Protein AF-A0A958KJW9-F1 (afdb_monomer_lite)

Secondary structure (DSSP, 8-state):
---------------------SHHHHHHHHHHHHHHHHHHHHHHHHH-HHHHH-GGGHHHHHHHHHHHHHHHHHHHHHS-GGG--TTHHHHHHHHHHHHHHHHHHHHTT-HHHHHHHHHHHHHHHHHHHTT--------------S---HHHHHHHHHHHHHTT-HHHHHHHHHHHHTTTTSS---HHHHHHHHHHHHIIIIIIS--HHHHHHHHHHHHHHS---HHHHHHHHHHHHHHHSPPPSS--HHHHHHHHTTTTT--SHHHHHHTHHHHHHHHHHHHHHHHS---HHHHHHHHHHHHHHHHT---GGGTTHHHHHHHHHHHHSTTSHHHHHHHHHHHHHHHHHTEETTEE---HHHHHHHHHHHHHHHS-S-----GGG--

pLDDT: mean 87.73, std 15.16, range [38.0, 98.75]

Radius of gyration: 24.53 Å; chains: 1; bounding box: 58×97×72 Å

Foldseek 3Di:
DDDDDDDPPPPPPPPPVPPDDPPLVVVLLVLVLVLLVLLLVLVLLLQPVVSLPDPVCLVVNLVSLVSNLVSLVVSLVSPPPLQDFPCPNVLSVVLSVLSVVLNVCVVVVVSVVSSVSSLLSLLSLLVVQLQDPDPDQSDDDHSQDPDPDLVSLLSVLSSCSSRVVLVVSLVSLLCLLQVPPDDHDPLVSSLLSVLSSLSSCQRRVNPLVVLLVSLVVSVVRDDHDPLSNLLSVLSNVLSVDDQDPAQFLVSLVVLCVQPVVDPDLSSLSSSQNSLSVSLNSLRVVSSDDDDPVRNLSSLLSNLSSLVSNPHPSSVVSNLSSLLVSLVSPFQDPSLLVSLVSNVVVQQVVQQDPLHGADDPVRVVVSQVSCCRHHVDNDDCDDPSHDD

Structure (mmCIF, N/CA/C/O backbone):
data_AF-A0A958KJW9-F1
#
_entry.id   AF-A0A958KJW9-F1
#
loop_
_atom_site.group_PDB
_atom_site.id
_atom_site.type_symbol
_atom_site.label_atom_id
_atom_site.label_alt_id
_atom_site.label_comp_id
_atom_site.label_asym_id
_atom_site.label_entity_id
_atom_site.label_seq_id
_atom_site.pdbx_PDB_ins_code
_atom_site.Cartn_x
_atom_site.Cartn_y
_atom_site.Cartn_z
_atom_site.occupancy
_atom_site.B_iso_or_equiv
_atom_site.auth_seq_id
_atom_site.auth_comp_id
_atom_site.auth_asym_id
_atom_site.auth_atom_id
_atom_site.pdbx_PDB_model_num
ATOM 1 N N . MET A 1 1 ? -20.906 -73.446 43.033 1.00 38.28 1 MET A N 1
ATOM 2 C CA . MET A 1 1 ? -21.318 -73.806 41.660 1.00 38.28 1 MET A CA 1
ATOM 3 C C . MET A 1 1 ? -21.843 -72.562 40.956 1.00 38.28 1 MET A C 1
ATOM 5 O O . MET A 1 1 ? -22.839 -72.013 41.390 1.00 38.28 1 MET A O 1
ATOM 9 N N . ASN A 1 2 ? -21.104 -72.134 39.933 1.00 38.00 2 ASN A N 1
ATOM 10 C CA . ASN A 1 2 ? -21.510 -71.512 38.664 1.00 38.00 2 ASN A CA 1
ATOM 11 C C . ASN A 1 2 ? -22.518 -70.341 38.600 1.00 38.00 2 ASN A C 1
ATOM 13 O O . ASN A 1 2 ? -23.716 -70.520 38.766 1.00 38.00 2 ASN A O 1
ATOM 17 N N . ASN A 1 3 ? -21.973 -69.226 38.087 1.00 43.75 3 ASN A N 1
ATOM 18 C CA . ASN A 1 3 ? -22.498 -68.313 37.056 1.00 43.75 3 ASN A CA 1
ATOM 19 C C . ASN A 1 3 ? -23.772 -67.490 37.315 1.00 43.75 3 ASN A C 1
ATOM 21 O O . ASN A 1 3 ? -24.871 -68.032 37.371 1.00 43.75 3 ASN A O 1
ATOM 25 N N . LYS A 1 4 ? -23.625 -66.157 37.209 1.00 41.38 4 LYS A N 1
ATOM 26 C CA . LYS A 1 4 ? -24.116 -65.312 36.084 1.00 41.38 4 LYS A CA 1
ATOM 27 C C . LYS A 1 4 ? -23.775 -63.835 36.378 1.00 41.38 4 LYS A C 1
ATOM 29 O O . LYS A 1 4 ? -24.211 -63.289 37.379 1.00 41.38 4 LYS A O 1
ATOM 34 N N . PHE A 1 5 ? -22.792 -63.265 35.677 1.00 48.66 5 PHE A N 1
ATOM 35 C CA . PHE A 1 5 ? -22.989 -62.338 34.547 1.00 48.66 5 PHE A CA 1
ATOM 36 C C . PHE A 1 5 ? -23.923 -61.159 34.869 1.00 48.66 5 PHE A C 1
ATOM 38 O O . PHE A 1 5 ? -25.135 -61.279 34.731 1.00 48.66 5 PHE A O 1
ATOM 45 N N . PHE A 1 6 ? -23.341 -60.003 35.206 1.00 42.47 6 PHE A N 1
ATOM 46 C CA . PHE A 1 6 ? -23.983 -58.708 34.985 1.00 42.47 6 PHE A CA 1
ATOM 47 C C . PHE A 1 6 ? -23.018 -57.786 34.243 1.00 42.47 6 PHE A C 1
ATOM 49 O O . PHE A 1 6 ? -21.915 -57.500 34.703 1.00 42.47 6 PHE A O 1
ATOM 56 N N . SER A 1 7 ? -23.456 -57.411 33.043 1.00 38.34 7 SER A N 1
ATOM 57 C CA . SER A 1 7 ? -22.759 -56.611 32.047 1.00 38.34 7 SER A CA 1
ATOM 58 C C . SER A 1 7 ? -22.353 -55.242 32.575 1.00 38.34 7 SER A C 1
ATOM 60 O O . SER A 1 7 ? -23.200 -54.394 32.852 1.00 38.34 7 SER A O 1
ATOM 62 N N . THR A 1 8 ? -21.054 -54.973 32.578 1.00 43.94 8 THR A N 1
ATOM 63 C CA . THR A 1 8 ? -20.526 -53.624 32.394 1.00 43.94 8 THR A CA 1
ATOM 64 C C . THR A 1 8 ? -20.815 -53.200 30.955 1.00 43.94 8 THR A C 1
ATOM 66 O O . THR A 1 8 ? -20.123 -53.587 30.016 1.00 43.94 8 THR A O 1
ATOM 69 N N . ALA A 1 9 ? -21.890 -52.432 30.773 1.00 41.25 9 ALA A N 1
ATOM 70 C CA . ALA A 1 9 ? -22.155 -51.718 29.534 1.00 41.25 9 ALA A CA 1
ATOM 71 C C . ALA A 1 9 ? -21.043 -50.678 29.330 1.00 41.25 9 ALA A C 1
ATOM 73 O O . ALA A 1 9 ? -21.056 -49.584 29.892 1.00 41.25 9 ALA A O 1
ATOM 74 N N . LEU A 1 10 ? -20.039 -51.080 28.557 1.00 41.19 10 LEU A N 1
ATOM 75 C CA . LEU A 1 10 ? -18.960 -50.253 28.053 1.00 41.19 10 LEU A CA 1
ATOM 76 C C . LEU A 1 10 ? -19.575 -49.264 27.056 1.00 41.19 10 LEU A C 1
ATOM 78 O O . LEU A 1 10 ? -19.757 -49.570 25.880 1.00 41.19 10 LEU A O 1
ATOM 82 N N . CYS A 1 11 ? -19.961 -48.090 27.552 1.00 39.09 11 CYS A N 1
ATOM 83 C CA . CYS A 1 11 ? -20.365 -46.966 26.723 1.00 39.09 11 CYS A CA 1
ATOM 84 C C . CYS A 1 11 ? -19.104 -46.447 26.015 1.00 39.09 11 CYS A C 1
ATOM 86 O O . CYS A 1 11 ? -18.423 -45.542 26.497 1.00 39.09 11 CYS A O 1
ATOM 88 N N . PHE A 1 12 ? -18.744 -47.097 24.904 1.00 40.69 12 PHE A N 1
ATOM 89 C CA . PHE A 1 12 ? -17.800 -46.579 23.920 1.00 40.69 12 PHE A CA 1
ATOM 90 C C . PHE A 1 12 ? -18.439 -45.323 23.327 1.00 40.69 12 PHE A C 1
ATOM 92 O O . PHE A 1 12 ? -19.168 -45.363 22.337 1.00 40.69 12 PHE A O 1
ATOM 99 N N . LEU A 1 13 ? -18.209 -44.199 24.002 1.00 41.41 13 LEU A N 1
ATOM 100 C CA . LEU A 1 13 ? -18.429 -42.878 23.455 1.00 41.41 13 LEU A CA 1
ATOM 101 C C . LEU A 1 13 ? -17.544 -42.802 22.206 1.00 41.41 13 LEU A C 1
ATOM 103 O O . LEU A 1 13 ? -16.321 -42.694 22.306 1.00 41.41 13 LEU A O 1
ATOM 107 N N . LEU A 1 14 ? -18.164 -42.943 21.033 1.00 40.44 14 LEU A N 1
ATOM 108 C CA . LEU A 1 14 ? -17.578 -42.594 19.747 1.00 40.44 14 LEU A CA 1
ATOM 109 C C . LEU A 1 14 ? -17.194 -41.112 19.815 1.00 40.44 14 LEU A C 1
ATOM 111 O O . LEU A 1 14 ? -17.957 -40.225 19.439 1.00 40.44 14 LEU A O 1
ATOM 115 N N . LEU A 1 15 ? -15.985 -40.842 20.304 1.00 39.97 15 LEU A N 1
ATOM 116 C CA . LEU A 1 15 ? -15.229 -39.655 19.955 1.00 39.97 15 LEU A CA 1
ATOM 117 C C . LEU A 1 15 ? -14.900 -39.799 18.467 1.00 39.97 15 LEU A C 1
ATOM 119 O O . LEU A 1 15 ? -13.809 -40.212 18.082 1.00 39.97 15 LEU A O 1
ATOM 123 N N . LEU A 1 16 ? -15.886 -39.478 17.626 1.00 40.88 16 LEU A N 1
ATOM 124 C CA . LEU A 1 16 ? -15.660 -38.958 16.286 1.00 40.88 16 LEU A CA 1
ATOM 125 C C . LEU A 1 16 ? -14.846 -37.677 16.470 1.00 40.88 16 LEU A C 1
ATOM 127 O O . LEU A 1 16 ? -15.368 -36.566 16.531 1.00 40.88 16 LEU A O 1
ATOM 131 N N . VAL A 1 17 ? -13.537 -37.861 16.633 1.00 44.00 17 VAL A N 1
ATOM 132 C CA . VAL A 1 17 ? -12.543 -36.821 16.439 1.00 44.00 17 VAL A CA 1
ATOM 133 C C . VAL A 1 17 ? -12.654 -36.467 14.963 1.00 44.00 17 VAL A C 1
ATOM 135 O O . VAL A 1 17 ? -12.039 -37.096 14.105 1.00 44.00 17 VAL A O 1
ATOM 138 N N . CYS A 1 18 ? -13.513 -35.496 14.658 1.00 39.75 1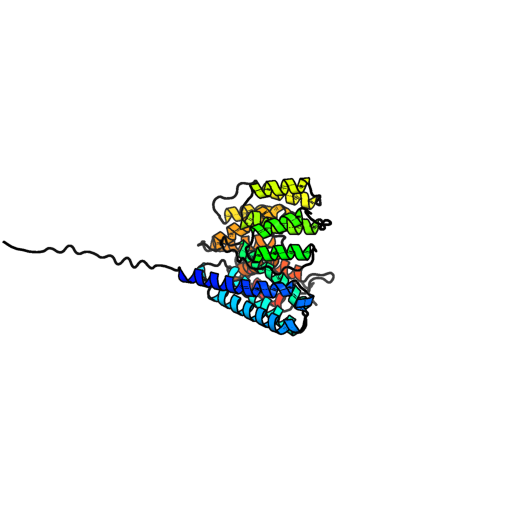8 CYS A N 1
ATOM 139 C CA . CYS A 1 18 ? -13.457 -34.737 13.421 1.00 39.75 18 CYS A CA 1
ATOM 140 C C . CYS A 1 18 ? -12.059 -34.121 13.351 1.00 39.75 18 CYS A C 1
ATOM 142 O O . CYS A 1 18 ? -11.856 -33.019 13.850 1.00 39.75 18 CYS A O 1
ATOM 144 N N . ALA A 1 19 ? -11.090 -34.846 12.792 1.00 38.84 19 ALA A N 1
ATOM 145 C CA . ALA A 1 19 ? -9.786 -34.308 12.448 1.00 38.84 19 ALA A CA 1
ATOM 146 C C . ALA A 1 19 ? -10.021 -33.201 11.406 1.00 38.84 19 ALA A C 1
ATOM 148 O O . ALA A 1 19 ? -10.392 -33.514 10.272 1.00 38.84 19 ALA A O 1
ATOM 149 N N . PRO A 1 20 ? -9.893 -31.908 11.749 1.00 43.53 20 PRO A N 1
ATOM 150 C CA . PRO A 1 20 ? -10.226 -30.857 10.813 1.00 43.53 20 PRO A CA 1
ATOM 151 C C . PRO A 1 20 ? -8.973 -30.432 10.031 1.00 43.53 20 PRO A C 1
ATOM 153 O O . PRO A 1 20 ? -7.915 -30.190 10.602 1.00 43.53 20 PRO A O 1
ATOM 156 N N . ARG A 1 21 ? -9.147 -30.223 8.720 1.00 48.84 21 ARG A N 1
ATOM 157 C CA . ARG A 1 21 ? -8.549 -29.099 7.965 1.00 48.84 21 ARG A CA 1
ATOM 158 C C . ARG A 1 21 ? -7.020 -29.006 7.776 1.00 48.84 21 ARG A C 1
ATOM 160 O O . ARG A 1 21 ? -6.523 -27.911 7.542 1.00 48.84 21 ARG A O 1
ATOM 167 N N . ALA A 1 22 ? -6.264 -30.102 7.755 1.00 53.97 22 ALA A N 1
ATOM 168 C CA . ALA A 1 22 ? -4.846 -30.025 7.352 1.00 53.97 22 ALA A CA 1
ATOM 169 C C . ALA A 1 22 ? -4.629 -29.904 5.823 1.00 53.97 22 ALA A C 1
ATOM 171 O O . ALA A 1 22 ? -3.623 -29.357 5.388 1.00 53.97 22 ALA A O 1
ATOM 172 N N . ALA A 1 23 ? -5.562 -30.388 4.995 1.00 56.53 23 ALA A N 1
ATOM 173 C CA . ALA A 1 23 ? -5.346 -30.492 3.546 1.00 56.53 23 ALA A CA 1
ATOM 174 C C . ALA A 1 23 ? -5.348 -29.141 2.800 1.00 56.53 23 ALA A C 1
ATOM 176 O O . ALA A 1 23 ? -4.600 -28.980 1.843 1.00 56.53 23 ALA A O 1
ATOM 177 N N . SER A 1 24 ? -6.137 -28.153 3.242 1.00 61.44 24 SER A N 1
ATOM 178 C CA . SER A 1 24 ? -6.310 -26.885 2.510 1.00 61.44 24 SER A CA 1
ATOM 179 C C . SER A 1 24 ? -5.142 -25.903 2.653 1.00 61.44 24 SER A C 1
ATOM 181 O O . SER A 1 24 ? -5.032 -24.963 1.877 1.00 61.44 24 SER A O 1
ATOM 183 N N . SER A 1 25 ? -4.295 -26.051 3.677 1.00 69.12 25 SER A N 1
ATOM 184 C CA . SER A 1 25 ? -3.142 -25.160 3.874 1.00 69.12 25 SER A CA 1
ATOM 185 C C . SER A 1 25 ? -1.923 -25.589 3.057 1.00 69.12 25 SER A C 1
ATOM 187 O O . SER A 1 25 ? -1.113 -24.738 2.691 1.00 69.12 25 SER A O 1
ATOM 189 N N . GLN A 1 26 ? -1.798 -26.887 2.763 1.00 75.75 26 GLN A N 1
ATOM 190 C CA . GLN A 1 26 ? -0.719 -27.416 1.935 1.00 75.75 26 GLN A CA 1
ATOM 191 C C . GLN A 1 26 ? -0.924 -27.049 0.460 1.00 75.75 26 GLN A C 1
ATOM 193 O O . GLN A 1 26 ? 0.010 -26.545 -0.153 1.00 75.75 26 GLN A O 1
ATOM 198 N N . THR A 1 27 ? -2.148 -27.182 -0.067 1.00 81.94 27 THR A N 1
ATOM 199 C CA . THR A 1 27 ? -2.467 -26.807 -1.458 1.00 81.94 27 THR A CA 1
ATOM 200 C C . THR A 1 27 ? -2.169 -25.334 -1.727 1.00 81.94 27 THR A C 1
ATOM 202 O O . THR A 1 27 ? -1.390 -25.025 -2.618 1.00 81.94 27 THR A O 1
ATOM 205 N N . LEU A 1 28 ? -2.639 -24.429 -0.858 1.00 82.06 28 LEU A N 1
ATOM 206 C CA . LEU A 1 28 ? -2.381 -22.991 -0.995 1.00 82.06 28 LEU A CA 1
ATOM 207 C C . LEU A 1 28 ? -0.881 -22.645 -0.978 1.00 82.06 28 LEU A C 1
ATOM 209 O O . LEU A 1 28 ? -0.444 -21.720 -1.662 1.00 82.06 28 LEU A O 1
ATOM 213 N N . ARG A 1 29 ? -0.078 -23.353 -0.173 1.00 83.75 29 ARG A N 1
ATOM 214 C CA . ARG A 1 29 ? 1.379 -23.158 -0.154 1.00 83.75 29 ARG A CA 1
ATOM 215 C C . ARG A 1 29 ? 2.000 -23.574 -1.483 1.00 83.75 29 ARG A C 1
ATOM 217 O O . ARG A 1 29 ? 2.840 -22.837 -1.997 1.00 83.75 29 ARG A O 1
ATOM 224 N N . ASP A 1 30 ? 1.600 -24.729 -2.000 1.00 86.75 30 ASP A N 1
ATOM 225 C CA . ASP A 1 30 ? 2.121 -25.278 -3.249 1.00 86.75 30 ASP A CA 1
ATOM 226 C C . ASP A 1 30 ? 1.731 -24.379 -4.439 1.00 86.75 30 ASP A C 1
ATOM 228 O O . ASP A 1 30 ? 2.587 -24.046 -5.263 1.00 86.75 30 ASP A O 1
ATOM 232 N N . ASP A 1 31 ? 0.497 -23.865 -4.456 1.00 88.12 31 ASP A N 1
ATOM 233 C CA . ASP A 1 31 ? 0.023 -22.890 -5.448 1.00 88.12 31 ASP A CA 1
ATOM 234 C C . ASP A 1 31 ? 0.830 -21.587 -5.393 1.00 88.12 31 ASP A C 1
ATOM 236 O O . ASP A 1 31 ? 1.289 -21.083 -6.418 1.00 88.12 31 ASP A O 1
ATOM 240 N N . MET A 1 32 ? 1.090 -21.061 -4.190 1.00 87.75 32 MET A N 1
ATOM 241 C CA . MET A 1 32 ? 1.921 -19.863 -4.013 1.00 87.75 32 MET A CA 1
ATOM 242 C C . MET A 1 32 ? 3.379 -20.086 -4.427 1.00 87.75 32 MET A C 1
ATOM 244 O O . MET A 1 32 ? 4.015 -19.184 -4.975 1.00 87.75 32 MET A O 1
ATOM 248 N N . GLN A 1 33 ? 3.925 -21.283 -4.203 1.00 86.75 33 GLN A N 1
ATOM 249 C CA . GLN A 1 33 ? 5.275 -21.622 -4.649 1.00 86.75 33 GLN A CA 1
ATOM 250 C C . GLN A 1 33 ? 5.362 -21.710 -6.177 1.00 86.75 33 GLN A C 1
ATOM 252 O O . GLN A 1 33 ? 6.347 -21.254 -6.766 1.00 86.75 33 GLN A O 1
ATOM 257 N N . LYS A 1 34 ? 4.329 -22.251 -6.829 1.00 89.50 34 LYS A N 1
ATOM 258 C CA . LYS A 1 34 ? 4.209 -22.256 -8.290 1.00 89.50 34 LYS A CA 1
ATOM 259 C C . LYS A 1 34 ? 4.107 -20.828 -8.839 1.00 89.50 34 LYS A C 1
ATOM 261 O O . LYS A 1 34 ? 4.901 -20.460 -9.709 1.00 89.50 34 LYS A O 1
ATOM 266 N N . LEU A 1 35 ? 3.214 -20.013 -8.268 1.00 89.88 35 LEU A N 1
ATOM 267 C CA . LEU A 1 35 ? 3.051 -18.590 -8.590 1.00 89.88 35 LEU A CA 1
ATOM 268 C C . LEU A 1 35 ? 4.378 -17.838 -8.507 1.00 89.88 35 LEU A C 1
ATOM 270 O O . LEU A 1 35 ? 4.705 -17.057 -9.398 1.00 89.88 35 LEU A O 1
ATOM 274 N N . TYR A 1 36 ? 5.173 -18.101 -7.469 1.00 89.12 36 TYR A N 1
ATOM 275 C CA . TYR A 1 36 ? 6.482 -17.481 -7.301 1.00 89.12 36 TYR A CA 1
ATOM 276 C C . TYR A 1 36 ? 7.425 -17.754 -8.479 1.00 89.12 36 TYR A C 1
ATOM 278 O O . TYR A 1 36 ? 8.092 -16.830 -8.947 1.00 89.12 36 TYR A O 1
ATOM 286 N N . GLY A 1 37 ? 7.487 -18.995 -8.970 1.00 89.12 37 GLY A N 1
ATOM 287 C CA . GLY A 1 37 ? 8.346 -19.350 -10.103 1.00 89.12 37 GLY A CA 1
ATOM 288 C C . GLY A 1 37 ? 7.989 -18.557 -11.362 1.00 89.12 37 GLY A C 1
ATOM 289 O O . GLY A 1 37 ? 8.865 -17.953 -11.982 1.00 89.12 37 GLY A O 1
ATOM 290 N N . VAL A 1 38 ? 6.693 -18.499 -11.678 1.00 93.06 38 VAL A N 1
ATOM 291 C CA . VAL A 1 38 ? 6.149 -17.757 -12.827 1.00 93.06 38 VAL A CA 1
ATOM 292 C C . VAL A 1 38 ? 6.383 -16.256 -12.669 1.00 93.06 38 VAL A C 1
ATOM 294 O O . VAL A 1 38 ? 6.890 -15.608 -13.585 1.00 93.06 38 VAL A O 1
ATOM 297 N N . ALA A 1 39 ? 6.070 -15.710 -11.492 1.00 91.44 39 ALA A N 1
ATOM 298 C CA . ALA A 1 39 ? 6.265 -14.302 -11.185 1.00 91.44 39 ALA A CA 1
ATOM 299 C C . ALA A 1 39 ? 7.740 -13.919 -11.325 1.00 91.44 39 ALA A C 1
ATOM 301 O O . ALA A 1 39 ? 8.037 -12.975 -12.044 1.00 91.44 39 ALA A O 1
ATOM 302 N N . SER A 1 40 ? 8.666 -14.661 -10.708 1.00 89.44 40 SER A N 1
ATOM 303 C CA . SER A 1 40 ? 10.106 -14.368 -10.743 1.00 89.44 40 SER A CA 1
ATOM 304 C C . SER A 1 40 ? 10.654 -14.282 -12.169 1.00 89.44 40 SER A C 1
ATOM 306 O O . SER A 1 40 ? 11.412 -13.365 -12.494 1.00 89.44 40 SER A O 1
ATOM 308 N N . GLU A 1 41 ? 10.231 -15.193 -13.048 1.00 92.19 41 GLU A N 1
ATOM 309 C CA . GLU A 1 41 ? 10.623 -15.150 -14.455 1.00 92.19 41 GLU A CA 1
ATOM 310 C C . GLU A 1 41 ? 10.016 -13.943 -15.184 1.00 92.19 41 GLU A C 1
ATOM 312 O O . GLU A 1 41 ? 10.743 -13.190 -15.835 1.00 92.19 41 GLU A O 1
ATOM 317 N N . LEU A 1 42 ? 8.703 -13.724 -15.046 1.00 93.50 42 LEU A N 1
ATOM 318 C CA . LEU A 1 42 ? 7.982 -12.626 -15.696 1.00 93.50 42 LEU A CA 1
ATOM 319 C C . LEU A 1 42 ? 8.568 -11.261 -15.320 1.00 93.50 42 LEU A C 1
ATOM 321 O O . LEU A 1 42 ? 8.791 -10.385 -16.156 1.00 93.50 42 LEU A O 1
ATOM 325 N N . PHE A 1 43 ? 8.877 -11.109 -14.046 1.00 90.56 43 PHE A N 1
ATOM 326 C CA . PHE A 1 43 ? 9.503 -9.933 -13.492 1.00 90.56 43 PHE A CA 1
ATOM 327 C C . PHE A 1 43 ? 10.937 -9.710 -14.002 1.00 90.56 43 PHE A C 1
ATOM 329 O O . PHE A 1 43 ? 11.332 -8.566 -14.230 1.00 90.56 43 PHE A O 1
ATOM 336 N N . GLY A 1 44 ? 11.688 -10.778 -14.292 1.00 88.69 44 GLY A N 1
ATOM 337 C CA . GLY A 1 44 ? 12.976 -10.678 -14.984 1.00 88.69 44 GLY A CA 1
ATOM 338 C C . GLY A 1 44 ? 12.875 -9.962 -16.339 1.00 88.69 44 GLY A C 1
ATOM 339 O O . GLY A 1 44 ? 13.801 -9.246 -16.723 1.00 88.69 44 GLY A O 1
ATOM 340 N N . TYR A 1 45 ? 11.736 -10.082 -17.036 1.00 92.88 45 TYR A N 1
ATOM 341 C CA . TYR A 1 45 ? 11.431 -9.254 -18.208 1.00 92.88 45 TYR A CA 1
ATOM 342 C C . TYR A 1 45 ? 10.994 -7.844 -17.802 1.00 92.88 45 TYR A C 1
ATOM 344 O O . TYR A 1 45 ? 11.505 -6.873 -18.348 1.00 92.88 45 TYR A O 1
ATOM 352 N N . ALA A 1 46 ? 10.081 -7.708 -16.834 1.00 91.81 46 ALA A N 1
ATOM 353 C CA . ALA A 1 46 ? 9.560 -6.407 -16.394 1.00 91.81 46 ALA A CA 1
ATOM 354 C C . ALA A 1 46 ? 10.672 -5.414 -16.018 1.00 91.81 46 ALA A C 1
ATOM 356 O O . ALA A 1 46 ? 10.564 -4.212 -16.270 1.00 91.81 46 ALA A O 1
ATOM 357 N N . TRP A 1 47 ? 11.768 -5.907 -15.447 1.00 87.88 47 TRP A N 1
ATOM 358 C CA . TRP A 1 47 ? 12.892 -5.073 -15.050 1.00 87.88 47 TRP A CA 1
ATOM 359 C C . TRP A 1 47 ? 13.897 -4.781 -16.163 1.00 87.88 47 TRP A C 1
ATOM 361 O O . TRP A 1 47 ? 14.452 -3.684 -16.191 1.00 87.88 47 TRP A O 1
ATOM 371 N N . ASP A 1 48 ? 14.041 -5.661 -17.147 1.00 88.31 48 ASP A N 1
ATOM 372 C CA . ASP A 1 48 ? 14.925 -5.471 -18.296 1.00 88.31 48 ASP A CA 1
ATOM 373 C C . ASP A 1 48 ? 14.126 -4.993 -19.520 1.00 88.31 48 ASP A C 1
ATOM 375 O O . ASP A 1 48 ? 13.575 -5.792 -20.281 1.00 88.31 48 ASP A O 1
ATOM 379 N N . LYS A 1 49 ? 14.070 -3.666 -19.727 1.00 91.50 49 LYS A N 1
ATOM 380 C CA . LYS A 1 49 ? 13.292 -3.052 -20.823 1.00 91.50 49 LYS A CA 1
ATOM 381 C C . LYS A 1 49 ? 13.620 -3.681 -22.183 1.00 91.50 49 LYS A C 1
ATOM 383 O O . LYS A 1 49 ? 12.709 -3.992 -22.941 1.00 91.50 49 LYS A O 1
ATOM 388 N N . LYS A 1 50 ? 14.904 -3.936 -22.462 1.00 92.62 50 LYS A N 1
ATOM 389 C CA . LYS A 1 50 ? 15.341 -4.518 -23.739 1.00 92.62 50 LYS A CA 1
ATOM 390 C C . LYS A 1 50 ? 14.796 -5.932 -23.927 1.00 92.62 50 LYS A C 1
ATOM 392 O O . LYS A 1 50 ? 14.344 -6.254 -25.020 1.00 92.62 50 LYS A O 1
ATOM 397 N N . LYS A 1 51 ? 14.806 -6.768 -22.882 1.00 93.62 51 LYS A N 1
ATOM 398 C CA . LYS A 1 51 ? 14.218 -8.119 -22.950 1.00 93.62 51 LYS A CA 1
ATOM 399 C C . LYS A 1 51 ? 12.699 -8.094 -23.072 1.00 93.62 51 LYS A C 1
ATOM 401 O O . LYS A 1 51 ? 12.157 -8.939 -23.781 1.00 93.62 51 LYS A O 1
ATOM 406 N N . PHE A 1 52 ? 12.028 -7.162 -22.394 1.00 95.69 52 PHE A N 1
ATOM 407 C CA . PHE A 1 52 ? 10.571 -7.000 -22.463 1.00 95.69 52 PHE A CA 1
ATOM 408 C C . PHE A 1 52 ? 10.101 -6.559 -23.856 1.00 95.69 52 PHE A C 1
ATOM 410 O O . PHE A 1 52 ? 9.054 -6.983 -24.340 1.00 95.69 52 PHE A O 1
ATOM 417 N N . GLU A 1 53 ? 10.890 -5.713 -24.520 1.00 96.00 53 GLU A N 1
ATOM 418 C CA . GLU A 1 53 ? 10.606 -5.211 -25.867 1.00 96.00 53 GLU A CA 1
ATOM 419 C C . GLU A 1 53 ? 11.084 -6.145 -26.992 1.00 96.00 53 GLU A C 1
ATOM 421 O O . GLU A 1 53 ? 10.703 -5.955 -28.149 1.00 96.00 53 GLU A O 1
ATOM 426 N N . ASP A 1 54 ? 11.866 -7.183 -26.692 1.00 97.44 54 ASP A N 1
ATOM 427 C CA . ASP A 1 54 ? 12.333 -8.140 -27.697 1.00 97.44 54 ASP A CA 1
ATOM 428 C C . ASP A 1 54 ? 11.160 -8.989 -28.229 1.00 97.44 54 ASP A C 1
ATOM 430 O O . ASP A 1 54 ? 10.556 -9.744 -27.462 1.00 97.44 54 ASP A O 1
ATOM 434 N N . PRO A 1 55 ? 10.842 -8.945 -29.541 1.00 97.38 55 PRO A N 1
ATOM 435 C CA . PRO A 1 55 ? 9.771 -9.756 -30.121 1.00 97.38 55 PRO A CA 1
ATOM 436 C C . PRO A 1 55 ? 9.917 -11.262 -29.870 1.00 97.38 55 PRO A C 1
ATOM 438 O O . PRO A 1 55 ? 8.913 -11.974 -29.838 1.00 97.38 55 PRO A O 1
ATOM 441 N N . ARG A 1 56 ? 11.146 -11.758 -29.670 1.00 98.12 56 ARG A N 1
ATOM 442 C CA . ARG A 1 56 ? 11.422 -13.170 -29.356 1.00 98.12 56 ARG A CA 1
ATOM 443 C C . ARG A 1 56 ? 10.895 -13.575 -27.978 1.00 98.12 56 ARG A C 1
ATOM 445 O O . ARG A 1 56 ? 10.596 -14.748 -27.773 1.00 98.12 56 ARG A O 1
ATOM 452 N N . SER A 1 57 ? 10.743 -12.620 -27.061 1.00 97.75 57 SER A N 1
ATOM 453 C CA . SER A 1 57 ? 10.209 -12.837 -25.713 1.00 97.75 57 SER A CA 1
ATOM 454 C C . SER A 1 57 ? 8.678 -12.823 -25.664 1.00 97.75 57 SER A C 1
ATOM 456 O O . SER A 1 57 ? 8.103 -13.294 -24.685 1.00 97.75 57 SER A O 1
ATOM 458 N N . ASN A 1 58 ? 7.995 -12.310 -26.697 1.00 97.94 58 ASN A N 1
ATOM 459 C CA . ASN A 1 58 ? 6.551 -12.043 -26.656 1.00 97.94 58 ASN A CA 1
ATOM 460 C C . ASN A 1 58 ? 5.713 -13.270 -26.286 1.00 97.94 58 ASN A C 1
ATOM 462 O O . ASN A 1 58 ? 4.855 -13.187 -25.410 1.00 97.94 58 ASN A O 1
ATOM 466 N N . ALA A 1 59 ? 5.964 -14.404 -26.947 1.00 98.06 59 ALA A N 1
ATOM 467 C CA . ALA A 1 59 ? 5.216 -15.634 -26.695 1.00 98.06 59 ALA A CA 1
ATOM 468 C C . ALA A 1 59 ? 5.377 -16.095 -25.239 1.00 98.06 59 ALA A C 1
ATOM 470 O O . ALA A 1 59 ? 4.395 -16.477 -24.606 1.00 98.06 59 ALA A O 1
ATOM 471 N N . ARG A 1 60 ? 6.594 -15.980 -24.692 1.00 98.00 60 ARG A N 1
ATOM 472 C CA . ARG A 1 60 ? 6.891 -16.365 -23.313 1.00 98.00 60 ARG A CA 1
ATOM 473 C C . ARG A 1 60 ? 6.260 -15.415 -22.297 1.00 98.00 60 ARG A C 1
ATOM 475 O O . ARG A 1 60 ? 5.682 -15.882 -21.326 1.00 98.00 60 ARG A O 1
ATOM 482 N N . ILE A 1 61 ? 6.322 -14.101 -22.520 1.00 97.94 61 ILE A N 1
ATOM 483 C CA . ILE A 1 61 ? 5.685 -13.106 -21.638 1.00 97.94 61 ILE A CA 1
ATOM 484 C C . ILE A 1 61 ? 4.172 -13.345 -21.570 1.00 97.94 61 ILE A C 1
ATOM 486 O O . ILE A 1 61 ? 3.606 -13.376 -20.481 1.00 97.94 61 ILE A O 1
ATOM 490 N N . ILE A 1 62 ? 3.530 -13.580 -22.717 1.00 98.12 62 ILE A N 1
ATOM 491 C CA . ILE A 1 62 ? 2.097 -13.893 -22.793 1.00 98.12 62 ILE A CA 1
ATOM 492 C C . ILE A 1 62 ? 1.769 -15.193 -22.046 1.00 98.12 62 ILE A C 1
ATOM 494 O O . ILE A 1 62 ? 0.816 -15.235 -21.273 1.00 98.12 62 ILE A O 1
ATOM 498 N N . GLU A 1 63 ? 2.556 -16.251 -22.249 1.00 97.81 63 GLU A N 1
ATOM 499 C CA . GLU A 1 63 ? 2.382 -17.519 -21.533 1.00 97.81 63 GLU A CA 1
ATOM 500 C C . GLU A 1 63 ? 2.484 -17.332 -20.010 1.00 97.81 63 GLU A C 1
ATOM 502 O O . GLU A 1 63 ? 1.644 -17.842 -19.265 1.00 97.81 63 GLU A O 1
ATOM 507 N N . LEU A 1 64 ? 3.477 -16.568 -19.544 1.00 97.25 64 LEU A N 1
ATOM 508 C CA . LEU A 1 64 ? 3.682 -16.273 -18.126 1.00 97.25 64 LEU A CA 1
ATOM 509 C C . LEU A 1 64 ? 2.529 -15.449 -17.540 1.00 97.25 64 LEU A C 1
ATOM 511 O O . LEU A 1 64 ? 2.059 -15.777 -16.455 1.00 97.25 64 LEU A O 1
ATOM 515 N N . LEU A 1 65 ? 2.039 -14.428 -18.252 1.00 96.88 65 LEU A N 1
ATOM 516 C CA . LEU A 1 65 ? 0.881 -13.627 -17.829 1.00 96.88 65 LEU A CA 1
ATOM 517 C C . LEU A 1 65 ? -0.381 -14.489 -17.693 1.00 96.88 65 LEU A C 1
ATOM 519 O O . LEU A 1 65 ? -1.062 -14.423 -16.669 1.00 96.88 65 LEU A O 1
ATOM 523 N N . ASN A 1 66 ? -0.647 -15.353 -18.676 1.00 96.06 66 ASN A N 1
ATOM 524 C CA . ASN A 1 66 ? -1.798 -16.259 -18.660 1.00 96.06 66 ASN A CA 1
ATOM 525 C C . ASN A 1 66 ? -1.713 -17.279 -17.525 1.00 96.06 66 ASN A C 1
ATOM 527 O O . ASN A 1 66 ? -2.705 -17.540 -16.839 1.00 96.06 66 ASN A O 1
ATOM 531 N N . THR A 1 67 ? -0.522 -17.843 -17.314 1.00 95.19 67 THR A N 1
ATOM 532 C CA . THR A 1 67 ? -0.273 -18.792 -16.225 1.00 95.19 67 THR A CA 1
ATOM 533 C C . THR A 1 67 ? -0.475 -18.107 -14.879 1.00 95.19 67 THR A C 1
ATOM 535 O O . THR A 1 67 ? -1.200 -18.625 -14.036 1.00 95.19 67 THR A O 1
ATOM 538 N N . LEU A 1 68 ? 0.089 -16.909 -14.702 1.00 94.12 68 LEU A N 1
ATOM 539 C CA . LEU A 1 68 ? -0.026 -16.142 -13.467 1.00 94.12 68 LEU A CA 1
ATOM 540 C C . LEU A 1 68 ? -1.488 -15.775 -13.166 1.00 94.12 68 LEU A C 1
ATOM 542 O O . LEU A 1 68 ? -1.939 -15.958 -12.040 1.00 94.12 68 LEU A O 1
ATOM 546 N N . SER A 1 69 ? -2.245 -15.325 -14.172 1.00 93.38 69 SER A N 1
ATOM 547 C CA . SER A 1 69 ? -3.678 -15.022 -14.042 1.00 93.38 69 SER A CA 1
ATOM 548 C C . SER A 1 69 ? -4.495 -16.259 -13.640 1.00 93.38 69 SER A C 1
ATOM 550 O O . SER A 1 69 ? -5.277 -16.209 -12.689 1.00 93.38 69 SER A O 1
ATOM 552 N N . THR A 1 70 ? -4.251 -17.396 -14.300 1.00 92.38 70 THR A N 1
ATOM 553 C CA . THR A 1 70 ? -4.921 -18.674 -13.997 1.00 92.38 70 THR A CA 1
ATOM 554 C C . THR A 1 70 ? -4.612 -19.150 -12.579 1.00 92.38 70 THR A C 1
ATOM 556 O O . THR A 1 70 ? -5.511 -19.552 -11.843 1.00 92.38 70 THR A O 1
ATOM 559 N N . ASP A 1 71 ? -3.348 -19.077 -12.171 1.00 91.50 71 ASP A N 1
ATOM 560 C CA . ASP A 1 71 ? -2.917 -19.532 -10.854 1.00 91.50 71 ASP A CA 1
ATOM 561 C C . ASP A 1 71 ? -3.464 -18.623 -9.733 1.00 91.50 71 ASP A C 1
ATOM 563 O O . ASP A 1 71 ? -3.870 -19.122 -8.684 1.00 91.50 71 ASP A O 1
ATOM 567 N N . PHE A 1 72 ? -3.572 -17.303 -9.948 1.00 90.12 72 PHE A N 1
ATOM 568 C CA . PHE A 1 72 ? -4.236 -16.404 -8.990 1.00 90.12 72 PHE A CA 1
ATOM 569 C C . PHE A 1 72 ? -5.733 -16.703 -8.851 1.00 90.12 72 PHE A C 1
ATOM 571 O O . PHE A 1 72 ? -6.255 -16.704 -7.732 1.00 90.12 72 PHE A O 1
ATOM 578 N N . HIS A 1 73 ? -6.403 -17.027 -9.958 1.00 90.06 73 HIS A N 1
ATOM 579 C CA . HIS A 1 73 ? -7.794 -17.473 -9.939 1.00 90.06 73 HIS A CA 1
ATOM 580 C C . HIS A 1 73 ? -7.975 -18.769 -9.141 1.00 90.06 73 HIS A C 1
ATOM 582 O O . HIS A 1 73 ? -8.933 -18.901 -8.367 1.00 90.06 73 HIS A O 1
ATOM 588 N N . GLN A 1 74 ? -7.042 -19.713 -9.298 1.00 88.50 74 GLN A N 1
ATOM 589 C CA . GLN A 1 74 ? -7.034 -20.957 -8.536 1.00 88.50 74 GLN A CA 1
ATOM 590 C C . GLN A 1 74 ? -6.842 -20.678 -7.046 1.00 88.50 74 GLN A C 1
ATOM 592 O O . GLN A 1 74 ? -7.668 -21.105 -6.242 1.00 88.50 74 GLN A O 1
ATOM 597 N N . VAL A 1 75 ? -5.843 -19.863 -6.685 1.00 87.19 75 VAL A N 1
ATOM 598 C CA . VAL A 1 75 ? -5.630 -19.422 -5.302 1.00 87.19 75 VAL A CA 1
ATOM 599 C C . VAL A 1 75 ? -6.907 -18.836 -4.729 1.00 87.19 75 VAL A C 1
ATOM 601 O O . VAL A 1 75 ? -7.316 -19.253 -3.656 1.00 87.19 75 VAL A O 1
ATOM 604 N N . ARG A 1 76 ? -7.576 -17.910 -5.426 1.00 85.94 76 ARG A N 1
ATOM 605 C CA . ARG A 1 76 ? -8.815 -17.283 -4.940 1.00 85.94 76 ARG A CA 1
ATOM 606 C C . ARG A 1 76 ? -9.929 -18.298 -4.675 1.00 85.94 76 ARG A C 1
ATOM 608 O O . ARG A 1 76 ? -10.746 -18.077 -3.783 1.00 85.94 76 ARG A O 1
ATOM 615 N N . THR A 1 77 ? -9.971 -19.376 -5.450 1.00 85.00 77 THR A N 1
ATOM 616 C CA . THR A 1 77 ? -10.969 -20.446 -5.334 1.00 85.00 77 THR A CA 1
ATOM 617 C C . THR A 1 77 ? -10.643 -21.407 -4.190 1.00 85.00 77 THR A C 1
ATOM 619 O O . THR A 1 77 ? -11.538 -21.781 -3.431 1.00 85.00 77 THR A O 1
ATOM 622 N N . ASP A 1 78 ? -9.367 -21.753 -4.027 1.00 83.25 78 ASP A N 1
ATOM 623 C CA . ASP A 1 78 ? -8.901 -22.733 -3.041 1.00 83.25 78 ASP A CA 1
ATOM 624 C C . ASP A 1 78 ? -8.662 -22.129 -1.659 1.00 83.25 78 ASP A C 1
ATOM 626 O O . ASP A 1 78 ? -8.677 -22.839 -0.646 1.00 83.25 78 ASP A O 1
ATOM 630 N N . ALA A 1 79 ? -8.468 -20.810 -1.588 1.00 75.75 79 ALA A N 1
ATOM 631 C CA . ALA A 1 79 ? -8.308 -20.111 -0.332 1.00 75.75 79 ALA A CA 1
ATOM 632 C C . ALA A 1 79 ? -9.586 -20.296 0.518 1.00 75.75 79 ALA A C 1
ATOM 634 O O . ALA A 1 79 ? -10.671 -19.849 0.136 1.00 75.75 79 ALA A O 1
ATOM 635 N N . PRO A 1 80 ? -9.507 -20.902 1.716 1.00 68.94 80 PRO A N 1
ATOM 636 C CA . PRO A 1 80 ? -10.688 -21.103 2.541 1.00 68.94 80 PRO A CA 1
ATOM 637 C C . PRO A 1 80 ? -11.276 -19.762 2.984 1.00 68.94 80 PRO A C 1
ATOM 639 O O . PRO A 1 80 ? -10.622 -18.992 3.678 1.00 68.94 80 PRO A O 1
ATOM 642 N N . ILE A 1 81 ? -12.555 -19.538 2.672 1.00 59.53 81 ILE A N 1
ATOM 643 C CA . ILE A 1 81 ? -13.330 -18.309 2.950 1.00 59.53 81 ILE A CA 1
ATOM 644 C C . ILE A 1 81 ? -13.169 -17.806 4.398 1.00 59.53 81 ILE A C 1
ATOM 646 O O . ILE A 1 81 ? -13.208 -16.609 4.658 1.00 59.53 81 ILE A O 1
ATOM 650 N N . THR A 1 82 ? -12.962 -18.712 5.359 1.00 55.25 82 THR A N 1
ATOM 651 C CA . THR A 1 82 ? -12.788 -18.375 6.780 1.00 55.25 82 THR A CA 1
ATOM 652 C C . THR A 1 82 ? -11.418 -17.798 7.145 1.00 55.25 82 THR A C 1
ATOM 654 O O . THR A 1 82 ? -11.274 -17.336 8.269 1.00 55.25 82 THR A O 1
ATOM 657 N N . MET A 1 83 ? -10.413 -17.865 6.265 1.00 55.44 83 MET A N 1
ATOM 658 C CA . MET A 1 83 ? -9.080 -17.295 6.511 1.00 55.44 83 MET A CA 1
ATOM 659 C C . MET A 1 83 ? -8.982 -15.809 6.151 1.00 55.44 83 MET A C 1
ATOM 661 O O . MET A 1 83 ? -7.948 -15.200 6.410 1.00 55.44 83 MET A O 1
ATOM 665 N N . PHE A 1 84 ? -10.028 -15.211 5.576 1.00 64.31 84 PHE A N 1
ATOM 666 C CA . PHE A 1 84 ? -9.866 -13.944 4.879 1.00 64.31 84 PHE A CA 1
ATOM 667 C C . PHE A 1 84 ? -10.708 -12.823 5.462 1.00 64.31 84 PHE A C 1
ATOM 669 O O . PHE A 1 84 ? -11.940 -12.832 5.451 1.00 64.31 84 PHE A O 1
ATOM 676 N N . GLU A 1 85 ? -9.986 -11.822 5.952 1.00 78.75 85 GLU A N 1
ATOM 677 C CA . GLU A 1 85 ? -10.499 -10.475 6.105 1.00 78.75 85 GLU A CA 1
ATOM 678 C C . GLU A 1 85 ? -11.076 -9.962 4.763 1.00 78.75 85 GLU A C 1
ATOM 680 O O . GLU A 1 85 ? -10.679 -10.434 3.690 1.00 78.75 85 GLU A O 1
ATOM 685 N N . PRO A 1 86 ? -12.053 -9.040 4.798 1.00 76.19 86 PRO A N 1
ATOM 686 C CA . PRO A 1 86 ? -12.843 -8.665 3.628 1.00 76.19 86 PRO A CA 1
ATOM 687 C C . PRO A 1 86 ? -12.069 -8.202 2.383 1.00 76.19 86 PRO A C 1
ATOM 689 O O . PRO A 1 86 ? -12.616 -8.289 1.284 1.00 76.19 86 PRO A O 1
ATOM 692 N N . GLY A 1 87 ? -10.848 -7.692 2.531 1.00 81.56 87 GLY A N 1
ATOM 693 C CA . GLY A 1 87 ? -10.041 -7.167 1.439 1.00 81.56 87 GLY A CA 1
ATOM 694 C C . GLY A 1 87 ? -9.178 -8.194 0.713 1.00 81.56 87 GLY A C 1
ATOM 695 O O . GLY A 1 87 ? -8.818 -7.941 -0.431 1.00 81.56 87 GLY A O 1
ATOM 696 N N . PHE A 1 88 ? -8.884 -9.366 1.283 1.00 84.56 88 PHE A N 1
ATOM 697 C CA . PHE A 1 88 ? -8.014 -10.351 0.623 1.00 84.56 88 PHE A CA 1
ATOM 698 C C . PHE A 1 88 ? -8.576 -10.838 -0.720 1.00 84.56 88 PHE A C 1
ATOM 700 O O . PHE A 1 88 ? -7.874 -10.832 -1.729 1.00 84.56 88 PHE A O 1
ATOM 707 N N . ALA A 1 89 ? -9.858 -11.213 -0.756 1.00 83.00 89 ALA A N 1
ATOM 708 C CA . ALA A 1 89 ? -10.502 -11.665 -1.990 1.00 83.00 89 ALA A CA 1
ATOM 709 C C . ALA A 1 89 ? -10.529 -10.563 -3.060 1.00 83.00 89 ALA A C 1
ATOM 711 O O . ALA A 1 89 ? -10.378 -10.852 -4.246 1.00 83.00 89 ALA A O 1
ATOM 712 N N . GLU A 1 90 ? -10.689 -9.306 -2.639 1.00 84.56 90 GLU A N 1
ATOM 713 C CA . GLU A 1 90 ? -10.693 -8.173 -3.559 1.00 84.56 90 GLU A CA 1
ATOM 714 C C . GLU A 1 90 ? -9.289 -7.904 -4.108 1.00 84.56 90 GLU A C 1
ATOM 716 O O . GLU A 1 90 ? -9.157 -7.683 -5.299 1.00 84.56 90 GLU A O 1
ATOM 721 N N . VAL A 1 91 ? -8.225 -8.045 -3.306 1.00 86.38 91 VAL A N 1
ATOM 722 C CA . VAL A 1 91 ? -6.836 -7.948 -3.803 1.00 86.38 91 VAL A CA 1
ATOM 723 C C . VAL A 1 91 ? -6.541 -8.986 -4.869 1.00 86.38 91 VAL A C 1
ATOM 725 O O . VAL A 1 91 ? -5.910 -8.658 -5.873 1.00 86.38 91 VAL A O 1
ATOM 728 N N . LEU A 1 92 ? -6.966 -10.233 -4.653 1.00 87.75 92 LEU A N 1
ATOM 729 C CA . LEU A 1 92 ? -6.775 -11.292 -5.641 1.00 87.75 92 LEU A CA 1
ATOM 730 C C . LEU A 1 92 ? -7.520 -10.957 -6.932 1.00 87.75 92 LEU A C 1
ATOM 732 O O . LEU A 1 92 ? -6.929 -11.000 -8.004 1.00 87.75 92 LEU A O 1
ATOM 736 N N . LYS A 1 93 ? -8.776 -10.520 -6.822 1.00 87.06 93 LYS A N 1
ATOM 737 C CA . LYS A 1 93 ? -9.576 -10.089 -7.970 1.00 87.06 93 LYS A CA 1
ATOM 738 C C . LYS A 1 93 ? -8.954 -8.893 -8.702 1.00 87.06 93 LYS A C 1
ATOM 740 O O . LYS A 1 93 ? -8.844 -8.934 -9.922 1.00 87.06 93 LYS A O 1
ATOM 745 N N . THR A 1 94 ? -8.515 -7.858 -7.988 1.00 88.50 94 THR A N 1
ATOM 746 C CA . THR A 1 94 ? -7.818 -6.707 -8.581 1.00 88.50 94 THR A CA 1
ATOM 747 C C . THR A 1 94 ? -6.530 -7.154 -9.263 1.00 88.50 94 THR A C 1
ATOM 749 O O . THR A 1 94 ? -6.249 -6.718 -10.369 1.00 88.50 94 THR A O 1
ATOM 752 N N . THR A 1 95 ? -5.784 -8.083 -8.666 1.00 91.38 95 THR A N 1
ATOM 753 C CA . THR A 1 95 ? -4.573 -8.652 -9.275 1.00 91.38 95 THR A CA 1
ATOM 754 C C . THR A 1 95 ? -4.888 -9.421 -10.563 1.00 91.38 95 THR A C 1
ATOM 756 O O . THR A 1 95 ? -4.208 -9.214 -11.564 1.00 91.38 95 THR A O 1
ATOM 759 N N . GLU A 1 96 ? -5.941 -10.246 -10.579 1.00 91.56 96 GLU A N 1
ATOM 760 C CA . GLU A 1 96 ? -6.429 -10.934 -11.787 1.00 91.56 96 GLU A CA 1
ATOM 761 C C . GLU A 1 96 ? -6.797 -9.926 -12.895 1.00 91.56 96 GLU A C 1
ATOM 763 O O . GLU A 1 96 ? -6.385 -10.085 -14.046 1.00 91.56 96 GLU A O 1
ATOM 768 N N . GLN A 1 97 ? -7.526 -8.860 -12.546 1.00 91.50 97 GLN A N 1
ATOM 769 C CA . GLN A 1 97 ? -7.929 -7.801 -13.478 1.00 91.50 97 GLN A CA 1
ATOM 770 C C . GLN A 1 97 ? -6.724 -7.030 -14.030 1.00 91.50 97 GLN A C 1
ATOM 772 O O . GLN A 1 97 ? -6.630 -6.836 -15.240 1.00 91.50 97 GLN A O 1
ATOM 777 N N . THR A 1 98 ? -5.775 -6.648 -13.171 1.00 93.81 98 THR A N 1
ATOM 778 C CA . THR A 1 98 ? -4.533 -5.982 -13.580 1.00 93.81 98 THR A CA 1
ATOM 779 C C . THR A 1 98 ? -3.715 -6.868 -14.517 1.00 93.81 98 THR A C 1
ATOM 781 O O . THR A 1 98 ? -3.214 -6.380 -15.523 1.00 93.81 98 THR A O 1
ATOM 784 N N . LEU A 1 99 ? -3.612 -8.175 -14.252 1.00 95.81 99 LEU A N 1
ATOM 785 C CA . LEU A 1 99 ? -2.910 -9.109 -15.141 1.00 95.81 99 LEU A CA 1
ATOM 786 C C . LEU A 1 99 ? -3.572 -9.217 -16.518 1.00 95.81 99 LEU A C 1
ATOM 788 O O . LEU A 1 99 ? -2.869 -9.219 -17.529 1.00 95.81 99 LEU A O 1
ATOM 792 N N . SER A 1 100 ? -4.905 -9.264 -16.563 1.00 94.81 100 SER A N 1
ATOM 793 C CA . SER A 1 100 ? -5.654 -9.272 -17.824 1.00 94.81 100 SER A CA 1
ATOM 794 C C . SER A 1 100 ? -5.458 -7.973 -18.612 1.00 94.81 100 SER A C 1
ATOM 796 O O . SER A 1 100 ? -5.260 -8.011 -19.828 1.00 94.81 100 SER A O 1
ATOM 798 N N . ASP A 1 101 ? -5.443 -6.826 -17.930 1.00 95.75 101 ASP A N 1
ATOM 799 C CA . ASP A 1 101 ? -5.174 -5.539 -18.567 1.00 95.75 101 ASP A CA 1
ATOM 800 C C . ASP A 1 101 ? -3.737 -5.447 -19.104 1.00 95.75 101 ASP A C 1
ATOM 802 O O . ASP A 1 101 ? -3.539 -5.070 -20.259 1.00 95.75 101 ASP A O 1
ATOM 806 N N . ILE A 1 102 ? -2.742 -5.888 -18.322 1.00 97.31 102 ILE A N 1
ATOM 807 C CA . ILE A 1 102 ? -1.338 -5.981 -18.755 1.00 97.31 102 ILE A CA 1
ATOM 808 C C . ILE A 1 102 ? -1.224 -6.832 -20.022 1.00 97.31 102 ILE A C 1
ATOM 810 O O . ILE A 1 102 ? -0.586 -6.408 -20.986 1.00 97.31 102 ILE A O 1
ATOM 814 N N . GLU A 1 103 ? -1.836 -8.018 -20.041 1.00 97.94 103 G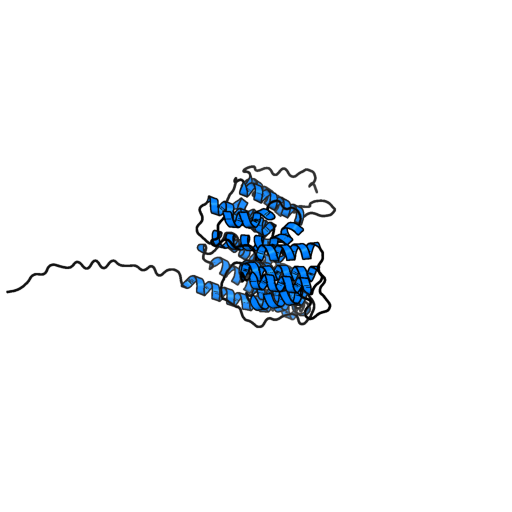LU A N 1
ATOM 815 C CA . GLU A 1 103 ? -1.814 -8.913 -21.200 1.00 97.94 103 GLU A CA 1
ATOM 816 C C . GLU A 1 103 ? -2.420 -8.240 -22.437 1.00 97.94 103 GLU A C 1
ATOM 818 O O . GLU A 1 103 ? -1.805 -8.229 -23.509 1.00 97.94 103 GLU A O 1
ATOM 823 N N . ARG A 1 104 ? -3.602 -7.636 -22.287 1.00 97.81 104 ARG A N 1
ATOM 824 C CA . ARG A 1 104 ? -4.295 -6.934 -23.370 1.00 97.81 104 ARG A CA 1
ATOM 825 C C . ARG A 1 104 ? -3.440 -5.798 -23.933 1.00 97.81 104 ARG A C 1
ATOM 827 O O . ARG A 1 104 ? -3.201 -5.759 -25.139 1.00 97.81 104 ARG A O 1
ATOM 834 N N . ARG A 1 105 ? -2.919 -4.923 -23.071 1.00 97.88 105 ARG A N 1
ATOM 835 C CA . ARG A 1 105 ? -2.068 -3.783 -23.456 1.00 97.88 105 ARG A CA 1
ATOM 836 C C . ARG A 1 105 ? -0.771 -4.233 -24.119 1.00 97.88 105 ARG A C 1
ATOM 838 O O . ARG A 1 105 ? -0.375 -3.680 -25.143 1.00 97.88 105 ARG A O 1
ATOM 845 N N . PHE A 1 106 ? -0.157 -5.300 -23.610 1.00 98.06 106 PHE A N 1
ATOM 846 C CA . PHE A 1 106 ? 1.032 -5.892 -24.217 1.00 98.06 106 PHE A CA 1
ATOM 847 C C . PHE A 1 106 ? 0.760 -6.379 -25.651 1.00 98.06 106 PHE A C 1
ATOM 849 O O . PHE A 1 106 ? 1.565 -6.127 -26.551 1.00 98.06 106 PHE A O 1
ATOM 856 N N . ARG A 1 107 ? -0.387 -7.035 -25.888 1.00 97.50 107 ARG A N 1
ATOM 857 C CA . ARG A 1 107 ? -0.816 -7.493 -27.224 1.00 97.50 107 ARG A CA 1
ATOM 858 C C . ARG A 1 107 ? -1.143 -6.343 -28.176 1.00 97.50 107 ARG A C 1
ATOM 860 O O . ARG A 1 107 ? -0.845 -6.451 -29.361 1.00 97.50 107 ARG A O 1
ATOM 867 N N . GLU A 1 108 ? -1.714 -5.256 -27.662 1.00 97.94 108 GLU A N 1
ATOM 868 C CA . GLU A 1 108 ? -2.001 -4.021 -28.412 1.00 97.94 108 GLU A CA 1
ATOM 869 C C . GLU A 1 108 ? -0.727 -3.245 -28.799 1.00 97.94 108 GLU A C 1
ATOM 871 O O . GLU A 1 108 ? -0.792 -2.297 -29.578 1.00 97.94 108 GLU A O 1
ATOM 876 N N . GLY A 1 109 ? 0.442 -3.654 -28.293 1.00 97.25 109 GLY A N 1
ATOM 877 C CA . GLY A 1 109 ? 1.720 -2.988 -28.542 1.00 97.25 109 GLY A CA 1
ATOM 878 C C . GLY A 1 109 ? 2.045 -1.879 -27.541 1.00 97.25 109 GLY A C 1
ATOM 879 O O . GLY A 1 109 ? 3.136 -1.314 -27.616 1.00 97.25 109 GLY A O 1
ATOM 880 N N . ASP A 1 110 ? 1.171 -1.620 -26.565 1.00 97.81 110 ASP A N 1
ATOM 881 C CA . ASP A 1 110 ? 1.395 -0.669 -25.473 1.00 97.81 110 ASP A CA 1
ATOM 882 C C . ASP A 1 110 ? 2.281 -1.289 -24.376 1.00 97.81 110 ASP A C 1
ATOM 884 O O . ASP A 1 110 ? 1.870 -1.601 -23.252 1.00 97.81 110 ASP A O 1
ATOM 888 N N . ARG A 1 111 ? 3.531 -1.565 -24.756 1.00 97.25 111 ARG A N 1
ATOM 889 C CA . ARG A 1 111 ? 4.476 -2.325 -23.931 1.00 97.25 111 ARG A CA 1
ATOM 890 C C . ARG A 1 111 ? 5.026 -1.520 -22.764 1.00 97.25 111 ARG A C 1
ATOM 892 O O . ARG A 1 111 ? 5.288 -2.107 -21.718 1.00 97.25 111 ARG A O 1
ATOM 899 N N . ASP A 1 112 ? 5.193 -0.209 -22.916 1.00 95.94 112 ASP A N 1
ATOM 900 C CA . ASP A 1 112 ? 5.671 0.641 -21.824 1.00 95.94 112 ASP A CA 1
ATOM 901 C C . ASP A 1 112 ? 4.638 0.699 -20.688 1.00 95.94 112 ASP A C 1
ATOM 903 O O . ASP A 1 112 ? 5.010 0.507 -19.526 1.00 95.94 112 ASP A O 1
ATOM 907 N N . TYR A 1 113 ? 3.346 0.845 -21.011 1.00 96.00 113 TYR A N 1
ATOM 908 C CA . TYR A 1 113 ? 2.272 0.782 -20.019 1.00 96.00 113 TYR A CA 1
ATOM 909 C C . TYR A 1 113 ? 2.176 -0.600 -19.366 1.00 96.00 113 TYR A C 1
ATOM 911 O O . TYR A 1 113 ? 2.188 -0.703 -18.139 1.00 96.00 113 TYR A O 1
ATOM 919 N N . ALA A 1 114 ? 2.154 -1.671 -20.170 1.00 97.38 114 ALA A N 1
ATOM 920 C CA . ALA A 1 114 ? 2.098 -3.041 -19.660 1.00 97.38 114 ALA A CA 1
ATOM 921 C C . ALA A 1 114 ? 3.273 -3.346 -18.713 1.00 97.38 114 ALA A C 1
ATOM 923 O O . ALA A 1 114 ? 3.088 -3.934 -17.648 1.00 97.38 114 ALA A O 1
ATOM 924 N N . ARG A 1 115 ? 4.485 -2.895 -19.062 1.00 95.19 115 ARG A N 1
ATOM 925 C CA . ARG A 1 115 ? 5.681 -3.032 -18.222 1.00 95.19 115 ARG A CA 1
ATOM 926 C C . ARG A 1 115 ? 5.568 -2.232 -16.927 1.00 95.19 115 ARG A C 1
ATOM 928 O O . ARG A 1 115 ? 5.964 -2.731 -15.875 1.00 95.19 115 ARG A O 1
ATOM 935 N N . TRP A 1 116 ? 5.074 -0.997 -16.993 1.00 93.44 116 TRP A N 1
ATOM 936 C CA . TRP A 1 11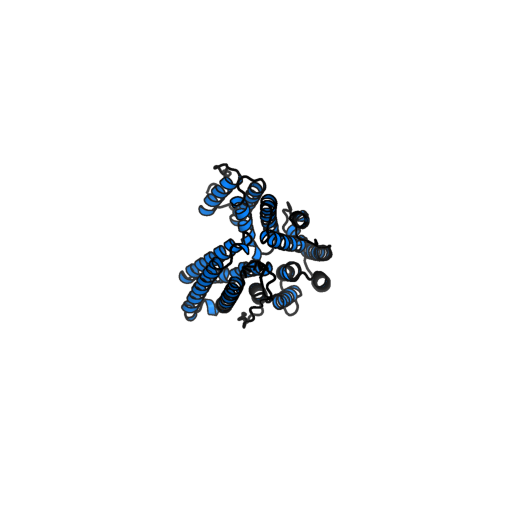6 ? 4.872 -0.156 -15.813 1.00 93.44 116 TRP A CA 1
ATOM 937 C C . TRP A 1 116 ? 3.857 -0.780 -14.843 1.00 93.44 116 TRP A C 1
ATOM 939 O O . TRP A 1 116 ? 4.190 -0.966 -13.673 1.00 93.44 116 TRP A O 1
ATOM 949 N N . GLN A 1 117 ? 2.692 -1.208 -15.340 1.00 93.94 117 GLN A N 1
ATOM 950 C CA . GLN A 1 117 ? 1.676 -1.921 -14.554 1.00 93.94 117 GLN A CA 1
ATOM 951 C C . GLN A 1 117 ? 2.234 -3.208 -13.936 1.00 93.94 117 GLN A C 1
ATOM 953 O O . GLN A 1 117 ? 2.056 -3.468 -12.747 1.00 93.94 117 GLN A O 1
ATOM 958 N N . LEU A 1 118 ? 2.976 -3.997 -14.720 1.00 93.69 118 LEU A N 1
ATOM 959 C CA . LEU A 1 118 ? 3.579 -5.235 -14.237 1.00 93.69 118 LEU A CA 1
ATOM 960 C C . LEU A 1 118 ? 4.558 -4.982 -13.088 1.00 93.69 118 LEU A C 1
ATOM 962 O O . LEU A 1 118 ? 4.522 -5.706 -12.100 1.00 93.69 118 LEU A O 1
ATOM 966 N N . ARG A 1 119 ? 5.389 -3.934 -13.169 1.00 90.12 119 ARG A N 1
ATOM 967 C CA . ARG A 1 119 ? 6.257 -3.523 -12.051 1.00 90.12 119 ARG A CA 1
ATOM 968 C C . ARG A 1 119 ? 5.441 -3.110 -10.826 1.00 90.12 119 ARG A C 1
ATOM 970 O O . ARG A 1 119 ? 5.831 -3.462 -9.720 1.00 90.12 119 ARG A O 1
ATOM 977 N N . GLY A 1 120 ? 4.316 -2.425 -11.028 1.00 90.06 120 GLY A N 1
ATOM 978 C CA . GLY A 1 120 ? 3.383 -2.046 -9.966 1.00 90.06 120 GLY A CA 1
ATOM 979 C C . GLY A 1 120 ? 2.711 -3.233 -9.270 1.00 90.06 120 GLY A C 1
ATOM 980 O O . GLY A 1 120 ? 2.329 -3.118 -8.111 1.00 90.06 120 GLY A O 1
ATOM 981 N N . LEU A 1 121 ? 2.629 -4.404 -9.909 1.00 91.81 121 LEU A N 1
ATOM 982 C CA . LEU A 1 121 ? 2.003 -5.595 -9.326 1.00 91.81 121 LEU A CA 1
ATOM 983 C C . LEU A 1 121 ? 2.689 -6.073 -8.032 1.00 91.81 121 LEU A C 1
ATOM 985 O O . LEU A 1 121 ? 2.045 -6.696 -7.184 1.00 91.81 121 LEU A O 1
ATOM 989 N N . THR A 1 122 ? 3.975 -5.756 -7.830 1.00 90.56 122 THR A N 1
ATOM 990 C CA . THR A 1 122 ? 4.666 -6.043 -6.561 1.00 90.56 122 THR A CA 1
ATOM 991 C C . THR A 1 122 ? 3.989 -5.368 -5.377 1.00 90.56 122 THR A C 1
ATOM 993 O O . THR A 1 122 ? 3.993 -5.947 -4.296 1.00 90.56 122 THR A O 1
ATOM 996 N N . ALA A 1 123 ? 3.355 -4.208 -5.568 1.00 88.94 123 ALA A N 1
ATOM 997 C CA . ALA A 1 123 ? 2.626 -3.500 -4.526 1.00 88.94 123 ALA A CA 1
ATOM 998 C C . ALA A 1 123 ? 1.515 -4.365 -3.914 1.00 88.94 123 ALA A C 1
ATOM 1000 O O . ALA A 1 123 ? 1.445 -4.517 -2.691 1.00 88.94 123 ALA A O 1
ATOM 1001 N N . ASN A 1 124 ? 0.717 -5.025 -4.761 1.00 89.56 124 ASN A N 1
ATOM 1002 C CA . ASN A 1 124 ? -0.349 -5.930 -4.327 1.00 89.56 124 ASN A CA 1
ATOM 1003 C C . ASN A 1 124 ? 0.223 -7.106 -3.523 1.00 89.56 124 ASN A C 1
ATOM 1005 O O . ASN A 1 124 ? -0.291 -7.455 -2.455 1.00 89.56 124 ASN A O 1
ATOM 1009 N N . CYS A 1 125 ? 1.326 -7.687 -4.007 1.00 91.12 125 CYS A N 1
ATOM 1010 C CA . CYS A 1 125 ? 2.019 -8.777 -3.325 1.00 91.12 125 CYS A CA 1
ATOM 1011 C C . CYS A 1 125 ? 2.568 -8.330 -1.967 1.00 91.12 125 CYS A C 1
ATOM 1013 O O . CYS A 1 125 ? 2.323 -8.998 -0.966 1.00 91.12 125 CYS A O 1
ATOM 1015 N N . ILE A 1 126 ? 3.275 -7.196 -1.911 1.00 91.81 126 ILE A N 1
ATOM 1016 C CA . ILE A 1 126 ? 3.855 -6.633 -0.685 1.00 91.81 126 ILE A CA 1
ATOM 1017 C C . ILE A 1 126 ? 2.769 -6.427 0.347 1.00 91.81 126 ILE A C 1
ATOM 1019 O O . ILE A 1 126 ? 2.892 -6.898 1.472 1.00 91.81 126 ILE A O 1
ATOM 1023 N N . ALA A 1 127 ? 1.698 -5.748 -0.029 1.00 86.25 127 ALA A N 1
ATOM 1024 C CA . ALA A 1 127 ? 0.690 -5.377 0.929 1.00 86.25 127 ALA A CA 1
ATOM 1025 C C . ALA A 1 127 ? -0.124 -6.572 1.427 1.00 86.25 127 ALA A C 1
ATOM 1027 O O . ALA A 1 127 ? -0.550 -6.547 2.581 1.00 86.25 127 ALA A O 1
ATOM 1028 N N . CYS A 1 128 ? -0.309 -7.623 0.620 1.00 87.12 128 CYS A N 1
ATOM 1029 C CA . CYS A 1 128 ? -0.852 -8.892 1.100 1.00 87.12 128 CYS A CA 1
ATOM 1030 C C . CYS A 1 128 ? 0.152 -9.636 1.996 1.00 87.12 128 CYS A C 1
ATOM 1032 O O . CYS A 1 128 ? -0.210 -10.159 3.049 1.00 87.12 128 CYS A O 1
ATOM 1034 N N . HIS A 1 129 ? 1.418 -9.708 1.593 1.00 90.12 129 HIS A N 1
ATOM 1035 C CA . HIS A 1 129 ? 2.441 -10.503 2.271 1.00 90.12 129 HIS A CA 1
ATOM 1036 C C . HIS A 1 129 ? 2.943 -9.865 3.561 1.00 90.12 129 HIS A C 1
ATOM 1038 O O . HIS A 1 129 ? 3.315 -10.586 4.479 1.00 90.12 129 HIS A O 1
ATOM 1044 N N . SER A 1 130 ? 2.869 -8.543 3.687 1.00 90.06 130 SER A N 1
ATOM 1045 C CA . SER A 1 130 ? 3.208 -7.817 4.909 1.00 90.06 130 SER A CA 1
ATOM 1046 C C . SER A 1 130 ? 2.124 -7.910 5.994 1.00 90.06 130 SER A C 1
ATOM 1048 O O . SER A 1 130 ? 2.208 -7.206 6.998 1.00 90.06 130 SER A O 1
ATOM 1050 N N . ARG A 1 131 ? 1.055 -8.692 5.779 1.00 85.62 131 ARG A N 1
ATOM 1051 C CA . ARG A 1 131 ? -0.034 -8.916 6.751 1.00 85.62 131 ARG A CA 1
ATOM 1052 C C . ARG A 1 131 ? 0.058 -10.246 7.475 1.00 85.62 131 ARG A C 1
ATOM 1054 O O . ARG A 1 131 ? -0.546 -10.382 8.529 1.00 85.62 131 ARG A O 1
ATOM 1061 N N . MET A 1 132 ? 0.716 -11.236 6.879 1.00 78.19 132 MET A N 1
ATOM 1062 C CA . MET A 1 132 ? 0.655 -12.608 7.370 1.00 78.19 132 MET A CA 1
ATOM 1063 C C . MET A 1 132 ? 2.018 -13.050 7.883 1.00 78.19 132 MET A C 1
ATOM 1065 O O . MET A 1 132 ? 2.994 -13.038 7.135 1.00 78.19 132 MET A O 1
ATOM 1069 N N . ASP A 1 133 ? 2.062 -13.511 9.132 1.00 75.81 133 ASP A N 1
ATOM 1070 C CA . ASP A 1 133 ? 3.233 -14.187 9.688 1.00 75.81 133 ASP A CA 1
ATOM 1071 C C . ASP A 1 133 ? 3.271 -15.641 9.200 1.00 75.81 133 ASP A C 1
ATOM 1073 O O . ASP A 1 133 ? 2.862 -16.588 9.874 1.00 75.81 133 ASP A O 1
ATOM 1077 N N . VAL A 1 134 ? 3.705 -15.820 7.954 1.00 74.56 134 VAL A N 1
ATOM 1078 C CA . VAL A 1 134 ? 3.952 -17.141 7.381 1.00 74.56 134 VAL A CA 1
ATOM 1079 C C . VAL A 1 134 ? 5.444 -17.270 7.131 1.00 74.56 134 VAL A C 1
ATOM 1081 O O . VAL A 1 134 ? 6.013 -16.550 6.312 1.00 74.56 134 VAL A O 1
ATOM 1084 N N . LYS A 1 135 ? 6.059 -18.252 7.795 1.00 70.12 135 LYS A N 1
ATOM 1085 C CA . LYS A 1 135 ? 7.472 -18.633 7.638 1.00 70.12 135 LYS A CA 1
ATOM 1086 C C . LYS A 1 135 ? 7.714 -19.364 6.314 1.00 70.12 135 LYS A C 1
ATOM 1088 O O . LYS A 1 135 ? 8.084 -20.535 6.297 1.00 70.12 135 LYS A O 1
ATOM 1093 N N . SER A 1 136 ? 7.425 -18.698 5.204 1.00 68.75 136 SER A N 1
ATOM 1094 C CA . SER A 1 136 ? 7.668 -19.193 3.854 1.00 68.75 136 SER A CA 1
ATOM 1095 C C . SER A 1 136 ? 8.555 -18.194 3.127 1.00 68.75 136 SER A C 1
ATOM 1097 O O . SER A 1 136 ? 8.072 -17.149 2.688 1.00 68.75 136 SER A O 1
ATOM 1099 N N . ASP A 1 137 ? 9.826 -18.545 2.980 1.00 70.62 137 ASP A N 1
ATOM 1100 C CA . ASP A 1 137 ? 10.736 -17.831 2.097 1.00 70.62 137 ASP A CA 1
ATOM 1101 C C . ASP A 1 137 ? 10.691 -18.521 0.739 1.00 70.62 137 ASP A C 1
ATOM 1103 O O . ASP A 1 137 ? 11.156 -19.654 0.585 1.00 70.62 137 ASP A O 1
ATOM 1107 N N . PHE A 1 138 ? 10.135 -17.844 -0.263 1.00 73.25 138 PHE A N 1
ATOM 1108 C CA . PHE A 1 138 ? 10.226 -18.321 -1.637 1.00 73.25 138 PHE A CA 1
ATOM 1109 C C . PHE A 1 138 ? 11.612 -17.946 -2.169 1.00 73.25 138 PHE A C 1
ATOM 1111 O O . PHE A 1 138 ? 11.818 -16.923 -2.821 1.00 73.25 138 PHE A O 1
ATOM 1118 N N . ALA A 1 139 ? 12.609 -18.737 -1.773 1.00 61.47 139 ALA A N 1
ATOM 1119 C CA . ALA A 1 139 ? 13.993 -18.542 -2.168 1.00 61.47 139 ALA A CA 1
ATOM 1120 C C . ALA A 1 139 ? 14.204 -19.079 -3.590 1.00 61.47 139 ALA A C 1
ATOM 1122 O O . ALA A 1 139 ? 14.305 -20.283 -3.813 1.00 61.47 139 ALA A O 1
ATOM 1123 N N . GLY A 1 140 ? 14.292 -18.175 -4.558 1.00 68.19 140 GLY A N 1
ATOM 1124 C CA . GLY A 1 140 ? 14.703 -18.466 -5.927 1.00 68.19 140 GLY A CA 1
ATOM 1125 C C . GLY A 1 140 ? 15.781 -17.503 -6.402 1.00 68.19 140 GLY A C 1
ATOM 1126 O O . GLY A 1 140 ? 16.099 -16.504 -5.749 1.00 68.19 140 GLY A O 1
ATOM 1127 N N . LYS A 1 141 ? 16.371 -17.818 -7.559 1.00 71.06 141 LYS A N 1
ATOM 1128 C CA . LYS A 1 141 ? 17.296 -16.909 -8.234 1.00 71.06 141 LYS A CA 1
ATOM 1129 C C . LYS A 1 141 ? 16.517 -15.664 -8.645 1.00 71.06 141 LYS A C 1
ATOM 1131 O O . LYS A 1 141 ? 15.625 -15.743 -9.483 1.00 71.06 141 LYS A O 1
ATOM 1136 N N . ILE A 1 142 ? 16.867 -14.532 -8.051 1.00 69.81 142 ILE A N 1
ATOM 1137 C CA . ILE A 1 142 ? 16.277 -13.252 -8.414 1.00 69.81 142 ILE A CA 1
ATOM 1138 C C . ILE A 1 142 ? 16.986 -12.760 -9.671 1.00 69.81 142 ILE A C 1
ATOM 1140 O O . ILE A 1 142 ? 18.207 -12.589 -9.674 1.00 69.81 142 ILE A O 1
ATOM 1144 N N . LEU A 1 143 ? 16.229 -12.567 -10.746 1.00 70.75 143 LEU A N 1
ATOM 1145 C CA . LEU A 1 143 ? 16.725 -11.941 -11.966 1.00 70.75 143 LEU A CA 1
ATOM 1146 C C . LEU A 1 143 ? 16.562 -10.431 -11.823 1.00 70.75 143 LEU A C 1
ATOM 1148 O O . LEU A 1 143 ? 15.584 -9.854 -12.289 1.00 70.75 143 LEU A O 1
ATOM 1152 N N . LEU A 1 144 ? 17.500 -9.812 -11.108 1.00 69.94 144 LEU A N 1
ATOM 1153 C CA . LEU A 1 144 ? 17.529 -8.362 -10.972 1.00 69.94 144 LEU A CA 1
ATOM 1154 C C . LEU A 1 144 ? 18.183 -7.719 -12.200 1.00 69.94 144 LEU A C 1
ATOM 1156 O O . LEU A 1 144 ? 19.076 -8.324 -12.802 1.00 69.94 144 LEU A O 1
ATOM 1160 N N . PRO A 1 145 ? 17.736 -6.514 -12.583 1.00 70.25 145 PRO A N 1
ATOM 1161 C CA . PRO A 1 145 ? 18.411 -5.720 -13.599 1.00 70.25 145 PRO A CA 1
ATOM 1162 C C . PRO A 1 145 ? 19.860 -5.430 -13.178 1.00 70.25 145 PRO A C 1
ATOM 1164 O O . PRO A 1 145 ? 20.155 -5.231 -12.003 1.00 70.25 145 PRO A O 1
ATOM 1167 N N . ASP A 1 146 ? 20.763 -5.417 -14.158 1.00 73.50 146 ASP A N 1
ATOM 1168 C CA . ASP A 1 146 ? 22.214 -5.237 -13.970 1.00 73.50 146 ASP A CA 1
ATOM 1169 C C . ASP A 1 146 ? 22.628 -3.751 -13.934 1.00 73.50 146 ASP A C 1
ATOM 1171 O O . ASP A 1 146 ? 23.774 -3.398 -14.198 1.00 73.50 146 ASP A O 1
ATOM 1175 N N . ASP A 1 147 ? 21.682 -2.845 -13.666 1.00 82.75 147 ASP A N 1
ATOM 1176 C CA . ASP A 1 147 ? 21.981 -1.423 -13.506 1.00 82.75 147 ASP A CA 1
ATOM 1177 C C . ASP A 1 147 ? 21.971 -1.021 -12.027 1.00 82.75 147 ASP A C 1
ATOM 1179 O O . ASP A 1 147 ? 21.152 -1.487 -11.234 1.00 82.75 147 ASP A O 1
ATOM 1183 N N . ASP A 1 148 ? 22.894 -0.137 -11.655 1.00 85.31 148 ASP A N 1
ATOM 1184 C CA . ASP A 1 148 ? 23.097 0.316 -10.274 1.00 85.31 148 ASP A CA 1
ATOM 1185 C C . ASP A 1 148 ? 22.282 1.586 -9.939 1.00 85.31 148 ASP A C 1
ATOM 1187 O O . ASP A 1 148 ? 22.583 2.331 -8.999 1.00 85.31 148 ASP A O 1
ATOM 1191 N N . SER A 1 149 ? 21.227 1.876 -10.713 1.00 88.31 149 SER A N 1
ATOM 1192 C CA . SER A 1 149 ? 20.343 3.002 -10.406 1.00 88.31 149 SER A CA 1
ATOM 1193 C C . SER A 1 149 ? 19.609 2.782 -9.081 1.00 88.31 149 SER A C 1
ATOM 1195 O O . SER A 1 149 ? 19.454 1.662 -8.582 1.00 88.31 149 SER A O 1
ATOM 1197 N N . PHE A 1 150 ? 19.145 3.874 -8.470 1.00 90.25 150 PHE A N 1
ATOM 1198 C CA . PHE A 1 150 ? 18.277 3.775 -7.299 1.00 90.25 150 PHE A CA 1
ATOM 1199 C C . PHE A 1 150 ? 16.999 2.988 -7.622 1.00 90.25 150 PHE A C 1
ATOM 1201 O O . PHE A 1 150 ? 16.662 2.071 -6.885 1.00 90.25 150 PHE A O 1
ATOM 1208 N N . GLU A 1 151 ? 16.342 3.276 -8.749 1.00 88.44 151 GLU A N 1
ATOM 1209 C CA . GLU A 1 151 ? 15.082 2.625 -9.134 1.00 88.44 151 GLU A CA 1
ATOM 1210 C C . GLU A 1 151 ? 15.221 1.115 -9.352 1.00 88.44 151 GLU A C 1
ATOM 1212 O O . GLU A 1 151 ? 14.359 0.346 -8.928 1.00 88.44 151 GLU A O 1
ATOM 1217 N N . SER A 1 152 ? 16.321 0.675 -9.966 1.00 86.69 152 SER A N 1
ATOM 1218 C CA . SER A 1 152 ? 16.651 -0.746 -10.115 1.00 86.69 152 SER A CA 1
ATOM 1219 C C . SER A 1 152 ? 16.789 -1.437 -8.754 1.00 86.69 152 SER A C 1
ATOM 1221 O O . SER A 1 152 ? 16.130 -2.446 -8.478 1.00 86.69 152 SER A O 1
ATOM 1223 N N . ARG A 1 153 ? 17.586 -0.858 -7.850 1.00 90.44 153 ARG A N 1
ATOM 1224 C CA . ARG A 1 153 ? 17.842 -1.430 -6.520 1.00 90.44 153 ARG A CA 1
ATOM 1225 C C . ARG A 1 153 ? 16.628 -1.358 -5.598 1.00 90.44 153 ARG A C 1
ATOM 1227 O O . ARG A 1 153 ? 16.374 -2.297 -4.847 1.00 90.44 153 ARG A O 1
ATOM 1234 N N . PHE A 1 154 ? 15.858 -0.277 -5.668 1.00 91.88 154 PHE A N 1
ATOM 1235 C CA . PHE A 1 154 ? 14.615 -0.127 -4.920 1.00 91.88 154 PHE A CA 1
ATOM 1236 C C . PHE A 1 154 ? 13.597 -1.174 -5.367 1.00 91.88 154 PHE A C 1
ATOM 1238 O O . PHE A 1 154 ? 13.074 -1.909 -4.534 1.00 91.88 154 PHE A O 1
ATOM 1245 N N . ALA A 1 155 ? 13.393 -1.332 -6.676 1.00 88.81 155 ALA A N 1
ATOM 1246 C CA . ALA A 1 155 ? 12.466 -2.335 -7.181 1.00 88.81 155 ALA A CA 1
ATOM 1247 C C . ALA A 1 155 ? 12.943 -3.773 -6.895 1.00 88.81 155 ALA A C 1
ATOM 1249 O O . ALA A 1 155 ? 12.134 -4.666 -6.650 1.00 88.81 155 ALA A O 1
ATOM 1250 N N . SER A 1 156 ? 14.259 -3.989 -6.830 1.00 89.31 156 SER A N 1
ATOM 1251 C CA . SER A 1 156 ? 14.839 -5.245 -6.344 1.00 89.31 156 SER A CA 1
ATOM 1252 C C . SER A 1 156 ? 14.440 -5.541 -4.895 1.00 89.31 156 SER A C 1
ATOM 1254 O O . SER A 1 156 ? 14.106 -6.676 -4.551 1.00 89.31 156 SER A O 1
ATOM 1256 N N . ALA A 1 157 ? 14.455 -4.519 -4.038 1.00 93.06 157 ALA A N 1
ATOM 1257 C CA . ALA A 1 157 ? 14.038 -4.649 -2.652 1.00 93.06 157 ALA A CA 1
ATOM 1258 C C . ALA A 1 157 ? 12.521 -4.855 -2.514 1.00 93.06 157 ALA A C 1
ATOM 1260 O O . ALA A 1 157 ? 12.091 -5.690 -1.720 1.00 93.06 157 ALA A O 1
ATOM 1261 N N . GLU A 1 158 ? 11.710 -4.189 -3.338 1.00 92.62 158 GLU A N 1
ATOM 1262 C CA . GLU A 1 158 ? 10.269 -4.450 -3.429 1.00 92.62 158 GLU A CA 1
ATOM 1263 C C . GLU A 1 158 ? 9.973 -5.886 -3.858 1.00 92.62 158 GLU A C 1
ATOM 1265 O O . GLU A 1 158 ? 9.115 -6.540 -3.268 1.00 92.62 158 GLU A O 1
ATOM 1270 N N . PHE A 1 159 ? 10.716 -6.428 -4.824 1.00 90.25 159 PHE A N 1
ATOM 1271 C CA . PHE A 1 159 ? 10.580 -7.829 -5.207 1.00 90.25 159 PHE A CA 1
ATOM 1272 C C . PHE A 1 159 ? 10.967 -8.778 -4.060 1.00 90.25 159 PHE A C 1
ATOM 1274 O O . PHE A 1 159 ? 10.273 -9.766 -3.803 1.00 90.25 159 PHE A O 1
ATOM 1281 N N . LEU A 1 160 ? 12.032 -8.475 -3.309 1.00 91.50 160 LEU A N 1
ATOM 1282 C CA . LEU A 1 160 ? 12.380 -9.223 -2.094 1.00 91.50 160 LEU A CA 1
ATOM 1283 C C . LEU A 1 160 ? 11.226 -9.203 -1.074 1.00 91.50 160 LEU A C 1
ATOM 1285 O O . LEU A 1 160 ? 10.890 -10.248 -0.519 1.00 91.50 160 LEU A O 1
ATOM 1289 N N . MET A 1 161 ? 10.568 -8.057 -0.870 1.00 93.25 161 MET A N 1
ATOM 1290 C CA . MET A 1 161 ? 9.386 -7.953 -0.001 1.00 93.25 161 MET A CA 1
ATOM 1291 C C . MET A 1 161 ? 8.193 -8.745 -0.541 1.00 93.25 161 MET A C 1
ATOM 1293 O O . MET A 1 161 ? 7.587 -9.528 0.192 1.00 93.25 161 MET A O 1
ATOM 1297 N N . ALA A 1 162 ? 7.877 -8.588 -1.828 1.00 91.19 162 ALA A N 1
ATOM 1298 C CA . ALA A 1 162 ? 6.800 -9.297 -2.514 1.00 91.19 162 ALA A CA 1
ATOM 1299 C C . ALA A 1 162 ? 6.978 -10.819 -2.440 1.00 91.19 162 ALA A C 1
ATOM 1301 O O . ALA A 1 162 ? 6.003 -11.559 -2.488 1.00 91.19 162 ALA A O 1
ATOM 1302 N N . THR A 1 163 ? 8.210 -11.296 -2.267 1.00 88.88 163 THR A N 1
ATOM 1303 C CA . THR A 1 163 ? 8.556 -12.722 -2.185 1.00 88.88 163 THR A CA 1
ATOM 1304 C C . THR A 1 163 ? 8.879 -13.182 -0.762 1.00 88.88 163 THR A C 1
ATOM 1306 O O . THR A 1 163 ? 9.395 -14.282 -0.566 1.00 88.88 163 THR A O 1
ATOM 1309 N N . ARG A 1 164 ? 8.530 -12.355 0.237 1.00 91.31 164 ARG A N 1
ATOM 1310 C CA . ARG A 1 164 ? 8.689 -12.598 1.683 1.00 91.31 164 ARG A CA 1
ATOM 1311 C C . ARG A 1 164 ? 10.129 -12.754 2.168 1.00 91.31 164 ARG A C 1
ATOM 1313 O O . ARG A 1 164 ? 10.348 -13.105 3.319 1.00 91.31 164 ARG A O 1
ATOM 1320 N N . GLN A 1 165 ? 11.121 -12.382 1.362 1.00 90.81 165 GLN A N 1
ATOM 1321 C CA . GLN A 1 165 ? 12.528 -12.334 1.770 1.00 90.81 165 GLN A CA 1
ATOM 1322 C C . GLN A 1 165 ? 12.813 -11.075 2.611 1.00 90.81 165 GLN A C 1
ATOM 1324 O O . GLN A 1 165 ? 13.673 -10.258 2.280 1.00 90.81 165 GLN A O 1
ATOM 1329 N N . PHE A 1 166 ? 12.064 -10.904 3.702 1.00 93.69 166 PHE A N 1
ATOM 1330 C CA . PHE A 1 166 ? 11.971 -9.655 4.458 1.00 93.69 166 PHE A CA 1
ATOM 1331 C C . PHE A 1 166 ? 13.292 -9.203 5.080 1.00 93.69 166 PHE A C 1
ATOM 1333 O O . PHE A 1 166 ? 13.545 -8.006 5.133 1.00 93.69 166 PHE A O 1
ATOM 1340 N N . ASP A 1 167 ? 14.154 -10.122 5.522 1.00 93.88 167 ASP A N 1
ATOM 1341 C CA . ASP A 1 167 ? 15.453 -9.727 6.082 1.00 93.88 167 ASP A CA 1
ATOM 1342 C C . ASP A 1 167 ? 16.374 -9.152 4.993 1.00 93.88 167 ASP A C 1
ATOM 1344 O O . ASP A 1 167 ? 16.938 -8.074 5.170 1.00 93.88 167 ASP A O 1
ATOM 1348 N N . LYS A 1 168 ? 16.431 -9.790 3.814 1.00 93.44 168 LYS A N 1
ATOM 1349 C CA . LYS A 1 168 ? 17.183 -9.267 2.661 1.00 93.44 168 LYS A CA 1
ATOM 1350 C C . LYS A 1 168 ? 16.607 -7.942 2.161 1.00 93.44 168 LYS A C 1
ATOM 1352 O O . LYS A 1 168 ? 17.366 -7.035 1.834 1.00 93.44 168 LYS A O 1
ATOM 1357 N N . ALA A 1 169 ? 15.279 -7.834 2.096 1.00 95.00 169 ALA A N 1
ATOM 1358 C CA . ALA A 1 169 ? 14.605 -6.598 1.715 1.00 95.00 169 ALA A CA 1
ATOM 1359 C C . ALA A 1 169 ? 14.904 -5.462 2.699 1.00 95.00 169 ALA A C 1
ATOM 1361 O O . ALA A 1 169 ? 15.227 -4.359 2.270 1.00 95.00 169 ALA A O 1
ATOM 1362 N N . SER A 1 170 ? 14.840 -5.739 4.006 1.00 96.94 170 SER A N 1
ATOM 1363 C CA . SER A 1 170 ? 15.153 -4.768 5.056 1.00 96.94 170 SER A CA 1
ATOM 1364 C C . SER A 1 170 ? 16.581 -4.249 4.917 1.00 96.94 170 SER A C 1
ATOM 1366 O O . SER A 1 170 ? 16.797 -3.037 4.887 1.00 96.94 170 SER A O 1
ATOM 1368 N N . ASP A 1 171 ? 17.552 -5.146 4.743 1.00 95.94 171 ASP A N 1
ATOM 1369 C CA . ASP A 1 171 ? 18.945 -4.753 4.546 1.00 95.94 171 ASP A CA 1
ATOM 1370 C C . ASP A 1 171 ? 19.144 -3.933 3.263 1.00 95.94 171 ASP A C 1
ATOM 1372 O O . ASP A 1 171 ? 19.859 -2.930 3.287 1.00 95.94 171 ASP A O 1
ATOM 1376 N N . ALA A 1 172 ? 18.502 -4.317 2.156 1.00 94.44 172 ALA A N 1
ATOM 1377 C CA . ALA A 1 172 ? 18.579 -3.587 0.892 1.00 94.44 172 ALA A CA 1
ATOM 1378 C C . ALA A 1 172 ? 17.976 -2.174 0.999 1.00 94.44 172 ALA A C 1
ATOM 1380 O O . ALA A 1 172 ? 18.629 -1.202 0.620 1.00 94.44 172 ALA A O 1
ATOM 1381 N N . LEU A 1 173 ? 16.771 -2.042 1.563 1.00 96.44 173 LEU A N 1
ATOM 1382 C CA . LEU A 1 173 ? 16.090 -0.754 1.740 1.00 96.44 173 LEU A CA 1
ATOM 1383 C C . LEU A 1 173 ? 16.845 0.165 2.695 1.00 96.44 173 LEU A C 1
ATOM 1385 O O . LEU A 1 173 ? 17.002 1.348 2.409 1.00 96.44 173 LEU A O 1
ATOM 1389 N N . TYR A 1 174 ? 17.364 -0.376 3.799 1.00 96.88 174 TYR A N 1
ATOM 1390 C CA . TYR A 1 174 ? 18.138 0.419 4.745 1.00 96.88 174 TYR A CA 1
ATOM 1391 C C . TYR A 1 174 ? 19.431 0.949 4.114 1.00 96.88 174 TYR A C 1
ATOM 1393 O O . TYR A 1 174 ? 19.749 2.121 4.281 1.00 96.88 174 TYR A O 1
ATOM 1401 N N . ARG A 1 175 ? 20.150 0.126 3.333 1.00 94.38 175 ARG A N 1
ATOM 1402 C CA . ARG A 1 175 ? 21.352 0.571 2.602 1.00 94.38 175 ARG A CA 1
ATOM 1403 C C . ARG A 1 175 ? 21.047 1.653 1.570 1.00 94.38 175 ARG A C 1
ATOM 1405 O O . ARG A 1 175 ? 21.860 2.557 1.390 1.00 94.38 175 ARG A O 1
ATOM 1412 N N . LEU A 1 176 ? 19.896 1.555 0.900 1.00 93.50 176 LEU A N 1
ATOM 1413 C CA . LEU A 1 176 ? 19.423 2.586 -0.024 1.00 93.50 176 LEU A CA 1
ATOM 1414 C C . LEU A 1 176 ? 19.124 3.899 0.705 1.00 93.50 176 LEU A C 1
ATOM 1416 O O . LEU A 1 176 ? 19.492 4.956 0.204 1.00 93.50 176 LEU A O 1
ATOM 1420 N N . ALA A 1 177 ? 18.510 3.830 1.889 1.00 94.12 177 ALA A N 1
ATOM 1421 C CA . ALA A 1 177 ? 18.237 5.002 2.716 1.00 94.12 177 ALA A CA 1
ATOM 1422 C C . ALA A 1 177 ? 19.513 5.628 3.310 1.00 94.12 177 ALA A C 1
ATOM 1424 O O . ALA A 1 177 ? 19.582 6.844 3.437 1.00 94.12 177 ALA A O 1
ATOM 1425 N N . SER A 1 178 ? 20.529 4.825 3.644 1.00 92.19 178 SER A N 1
ATOM 1426 C CA . SER A 1 178 ? 21.770 5.273 4.298 1.00 92.19 178 SER A CA 1
ATOM 1427 C C . SER A 1 178 ? 22.903 5.659 3.345 1.00 92.19 178 SER A C 1
ATOM 1429 O O . SER A 1 178 ? 24.069 5.595 3.736 1.00 92.19 178 SER A O 1
ATOM 1431 N N . GLY A 1 179 ? 22.606 5.888 2.059 1.00 82.75 179 GLY A N 1
ATOM 1432 C CA . GLY A 1 179 ? 23.596 6.282 1.044 1.00 82.75 179 GLY A CA 1
ATOM 1433 C C . GLY A 1 179 ? 24.782 5.316 0.868 1.00 82.75 179 GLY A C 1
ATOM 1434 O O . GLY A 1 179 ? 25.760 5.631 0.187 1.00 82.75 179 GLY A O 1
ATOM 1435 N N . SER A 1 180 ? 24.733 4.131 1.483 1.00 62.50 180 SER A N 1
ATOM 1436 C CA . SER A 1 180 ? 25.888 3.259 1.667 1.00 62.50 180 SER A CA 1
ATOM 1437 C C . SER A 1 180 ? 26.169 2.502 0.374 1.00 62.50 180 SER A C 1
ATOM 1439 O O . SER A 1 180 ? 25.655 1.407 0.155 1.00 62.50 180 SER A O 1
ATOM 1441 N N . GLY A 1 181 ? 26.986 3.114 -0.487 1.00 56.66 181 GLY A N 1
ATOM 1442 C CA . GLY A 1 181 ? 27.477 2.515 -1.725 1.00 56.66 181 GLY A CA 1
ATOM 1443 C C . GLY A 1 181 ? 27.151 3.263 -3.018 1.00 56.66 181 GLY A C 1
ATOM 1444 O O . GLY A 1 181 ? 27.310 2.643 -4.058 1.00 56.66 181 GLY A O 1
ATOM 1445 N N . ASN A 1 182 ? 26.706 4.534 -3.010 1.00 56.88 182 ASN A N 1
ATOM 1446 C CA . ASN A 1 182 ? 26.594 5.317 -4.256 1.00 56.88 182 ASN A CA 1
ATOM 1447 C C . ASN A 1 182 ? 26.666 6.843 -4.102 1.00 56.88 182 ASN A C 1
ATOM 1449 O O . ASN A 1 182 ? 26.574 7.373 -2.998 1.00 56.88 182 ASN A O 1
ATOM 1453 N N . LYS A 1 183 ? 26.792 7.556 -5.241 1.00 61.97 183 LYS A N 1
ATOM 1454 C CA . LYS A 1 183 ? 26.428 8.983 -5.334 1.00 61.97 183 LYS A CA 1
ATOM 1455 C C . LYS A 1 183 ? 24.999 9.110 -4.808 1.00 61.97 183 LYS A C 1
ATOM 1457 O O . LYS A 1 183 ? 24.108 8.452 -5.339 1.00 61.97 183 LYS A O 1
ATOM 1462 N N . PHE A 1 184 ? 24.842 9.869 -3.731 1.00 59.00 184 PHE A N 1
ATOM 1463 C CA . PHE A 1 184 ? 23.641 9.932 -2.905 1.00 59.00 184 PHE A CA 1
ATOM 1464 C C . PHE A 1 184 ? 22.334 9.899 -3.718 1.00 59.00 184 PHE A C 1
ATOM 1466 O O . PHE A 1 184 ? 22.189 10.715 -4.634 1.00 59.00 184 PHE A O 1
ATOM 1473 N N . PRO A 1 185 ? 21.375 9.009 -3.389 1.00 67.12 185 PRO A N 1
ATOM 1474 C CA . PRO A 1 185 ? 20.003 9.209 -3.837 1.00 67.12 185 PRO A CA 1
ATOM 1475 C C . PRO A 1 185 ? 19.519 10.578 -3.338 1.00 67.12 185 PRO A C 1
ATOM 1477 O O . PRO A 1 185 ? 19.972 11.064 -2.298 1.00 67.12 185 PRO A O 1
ATOM 1480 N N . GLY A 1 186 ? 18.616 11.225 -4.076 1.00 85.12 186 GLY A N 1
ATOM 1481 C CA . GLY A 1 186 ? 17.978 12.438 -3.566 1.00 85.12 186 GLY A CA 1
ATOM 1482 C C . GLY A 1 186 ? 17.320 12.151 -2.211 1.00 85.12 186 GLY A C 1
ATOM 1483 O O . GLY A 1 186 ? 16.886 11.027 -1.961 1.00 85.12 186 GLY A O 1
ATOM 1484 N N . GLN A 1 187 ? 17.218 13.152 -1.332 1.00 88.81 187 GLN A N 1
ATOM 1485 C CA . GLN A 1 187 ? 16.627 12.980 0.008 1.00 88.81 187 GLN A CA 1
ATOM 1486 C C . GLN A 1 187 ? 15.240 12.312 -0.041 1.00 88.81 187 GLN A C 1
ATOM 1488 O O . GLN A 1 187 ? 14.918 11.471 0.793 1.00 88.81 187 GLN A O 1
ATOM 1493 N N . HIS A 1 188 ? 14.444 12.623 -1.068 1.00 92.06 188 HIS A N 1
ATOM 1494 C CA . HIS A 1 188 ? 13.151 11.990 -1.323 1.00 92.06 188 HIS A CA 1
ATOM 1495 C C . HIS A 1 188 ? 13.247 10.467 -1.536 1.00 92.06 188 HIS A C 1
ATOM 1497 O O . HIS A 1 188 ? 12.461 9.711 -0.970 1.00 92.06 188 HIS A O 1
ATOM 1503 N N . ASP A 1 189 ? 14.221 10.002 -2.315 1.00 93.62 189 ASP A N 1
ATOM 1504 C CA . ASP A 1 189 ? 14.426 8.582 -2.610 1.00 93.62 189 ASP A CA 1
ATOM 1505 C C . ASP A 1 189 ? 14.907 7.817 -1.372 1.00 93.62 189 ASP A C 1
ATOM 1507 O O . ASP A 1 189 ? 14.394 6.738 -1.062 1.00 93.62 189 ASP A O 1
ATOM 1511 N N . ALA A 1 190 ? 15.829 8.408 -0.606 1.00 94.00 190 ALA A N 1
ATOM 1512 C CA . ALA A 1 190 ? 16.258 7.854 0.676 1.00 94.00 190 ALA A CA 1
ATOM 1513 C C . ALA A 1 190 ? 15.072 7.711 1.646 1.00 94.00 190 ALA A C 1
ATOM 1515 O O . ALA A 1 190 ? 14.864 6.647 2.234 1.00 94.00 190 ALA A O 1
ATOM 1516 N N . PHE A 1 191 ? 14.240 8.750 1.752 1.00 96.00 191 PHE A N 1
ATOM 1517 C CA . PHE A 1 191 ? 13.049 8.743 2.599 1.00 96.00 191 PHE A CA 1
ATOM 1518 C C . PHE A 1 191 ? 11.999 7.725 2.121 1.00 96.00 191 PHE A C 1
ATOM 1520 O O . PHE A 1 191 ? 11.417 6.999 2.928 1.00 96.00 191 PHE A O 1
ATOM 1527 N N . ARG A 1 192 ? 11.816 7.574 0.802 1.00 96.00 192 ARG A N 1
ATOM 1528 C CA . ARG A 1 192 ? 10.963 6.537 0.194 1.00 96.00 192 ARG A CA 1
ATOM 1529 C C . ARG A 1 192 ? 11.418 5.126 0.580 1.00 96.00 192 ARG A C 1
ATOM 1531 O O . ARG A 1 192 ? 10.590 4.309 0.985 1.00 96.00 192 ARG A O 1
ATOM 1538 N N . ALA A 1 193 ? 12.720 4.842 0.492 1.00 96.69 193 ALA A N 1
ATOM 1539 C CA . ALA A 1 193 ? 13.307 3.571 0.935 1.00 96.69 193 ALA A CA 1
ATOM 1540 C C . ALA A 1 193 ? 13.094 3.329 2.431 1.00 96.69 193 ALA A C 1
ATOM 1542 O O . ALA A 1 193 ? 12.731 2.221 2.832 1.00 96.69 193 ALA A O 1
ATOM 1543 N N . LEU A 1 194 ? 13.230 4.376 3.242 1.00 97.62 194 LEU A N 1
ATOM 1544 C CA . LEU A 1 194 ? 13.050 4.294 4.684 1.00 97.62 194 LEU A CA 1
ATOM 1545 C C . LEU A 1 194 ? 11.600 3.978 5.091 1.00 97.62 194 LEU A C 1
ATOM 1547 O O . LEU A 1 194 ? 11.383 3.131 5.959 1.00 97.62 194 LEU A O 1
ATOM 1551 N N . LYS A 1 195 ? 10.602 4.566 4.416 1.00 97.94 195 LYS A N 1
ATOM 1552 C CA . LYS A 1 195 ? 9.180 4.238 4.636 1.00 97.94 195 LYS A CA 1
ATOM 1553 C C . LYS A 1 195 ? 8.879 2.764 4.343 1.00 97.94 195 LYS A C 1
ATOM 1555 O O . LYS A 1 195 ? 8.223 2.098 5.141 1.00 97.94 195 LYS A O 1
ATOM 1560 N N . MET A 1 196 ? 9.408 2.220 3.243 1.00 97.81 196 MET A N 1
ATOM 1561 C CA . MET A 1 196 ? 9.262 0.790 2.921 1.00 97.81 196 MET A CA 1
ATOM 1562 C C . MET A 1 196 ? 9.995 -0.112 3.918 1.00 97.81 196 MET A C 1
ATOM 1564 O O . MET A 1 196 ? 9.491 -1.172 4.285 1.00 97.81 196 MET A O 1
ATOM 1568 N N . TRP A 1 197 ? 11.162 0.314 4.404 1.00 98.19 197 TRP A N 1
ATOM 1569 C CA . TRP A 1 197 ? 11.884 -0.398 5.455 1.00 98.19 197 TRP A CA 1
ATOM 1570 C C . TRP A 1 197 ? 11.058 -0.482 6.750 1.00 98.19 197 TRP A C 1
ATOM 1572 O O . TRP A 1 197 ? 10.974 -1.554 7.352 1.00 98.19 197 TRP A O 1
ATOM 1582 N N . LEU A 1 198 ? 10.356 0.593 7.133 1.00 98.19 198 LEU A N 1
ATOM 1583 C CA . LEU A 1 198 ? 9.457 0.592 8.293 1.00 98.19 198 LEU A CA 1
ATOM 1584 C C . LEU A 1 198 ? 8.263 -0.355 8.147 1.00 98.19 198 LEU A C 1
ATOM 1586 O O . LEU A 1 198 ? 7.845 -0.944 9.143 1.00 98.19 198 LEU A O 1
ATOM 1590 N N . VAL A 1 199 ? 7.748 -0.582 6.934 1.00 97.31 199 VAL A N 1
ATOM 1591 C CA . VAL A 1 199 ? 6.734 -1.631 6.705 1.00 97.31 199 VAL A CA 1
ATOM 1592 C C . VAL A 1 199 ? 7.258 -2.984 7.182 1.00 97.31 199 VAL A C 1
ATOM 1594 O O . VAL A 1 199 ? 6.531 -3.741 7.820 1.00 97.31 199 VAL A O 1
ATOM 1597 N N . ILE A 1 200 ? 8.530 -3.294 6.930 1.00 97.12 200 ILE A N 1
ATOM 1598 C CA . ILE A 1 200 ? 9.127 -4.544 7.400 1.00 97.12 200 ILE A CA 1
ATOM 1599 C C . ILE A 1 200 ? 9.344 -4.489 8.908 1.00 97.12 200 ILE A C 1
ATOM 1601 O O . ILE A 1 200 ? 8.912 -5.386 9.626 1.00 97.12 200 ILE A O 1
ATOM 1605 N N . GLU A 1 201 ? 10.014 -3.456 9.404 1.00 97.56 201 GLU A N 1
ATOM 1606 C CA . GLU A 1 201 ? 10.471 -3.455 10.789 1.00 97.56 201 GLU A CA 1
ATOM 1607 C C . GLU A 1 201 ? 9.370 -3.237 11.824 1.00 97.56 201 GLU A C 1
ATOM 1609 O O . GLU A 1 201 ? 9.399 -3.876 12.875 1.00 97.56 201 GLU A O 1
ATOM 1614 N N . ALA A 1 202 ? 8.414 -2.350 11.544 1.00 96.06 202 ALA A N 1
ATOM 1615 C CA . ALA A 1 202 ? 7.342 -2.023 12.475 1.00 96.06 202 ALA A CA 1
ATOM 1616 C C . ALA A 1 202 ? 6.188 -3.022 12.363 1.00 96.06 202 ALA A C 1
ATOM 1618 O O . ALA A 1 202 ? 5.683 -3.484 13.381 1.00 96.06 202 ALA A O 1
ATOM 1619 N N . ARG A 1 203 ? 5.788 -3.378 11.136 1.00 93.81 203 ARG A N 1
ATOM 1620 C CA . ARG A 1 203 ? 4.592 -4.197 10.893 1.00 93.81 203 ARG A CA 1
ATOM 1621 C C . ARG A 1 203 ? 4.883 -5.688 10.747 1.00 93.81 203 ARG A C 1
ATOM 1623 O O . ARG A 1 203 ? 4.149 -6.483 11.313 1.00 93.81 203 ARG A O 1
ATOM 1630 N N . VAL A 1 204 ? 5.912 -6.086 9.995 1.00 93.75 204 VAL A N 1
ATOM 1631 C CA . VAL A 1 204 ? 6.162 -7.517 9.715 1.00 93.75 204 VAL A CA 1
ATOM 1632 C C . VAL A 1 204 ? 6.997 -8.182 10.806 1.00 93.75 204 VAL A C 1
ATOM 1634 O O . VAL A 1 204 ? 6.641 -9.240 11.310 1.00 93.75 204 VAL A O 1
ATOM 1637 N N . LYS A 1 205 ? 8.143 -7.589 11.149 1.00 94.31 205 LYS A N 1
ATOM 1638 C CA . LYS A 1 205 ? 9.131 -8.167 12.074 1.00 94.31 205 LYS A CA 1
ATOM 1639 C C . LYS A 1 205 ? 8.947 -7.684 13.511 1.00 94.31 205 LYS A C 1
ATOM 1641 O O . LYS A 1 205 ? 9.445 -8.341 14.419 1.00 94.31 205 LYS A O 1
ATOM 1646 N N . ASN A 1 206 ? 8.279 -6.544 13.693 1.00 94.19 206 ASN A N 1
ATOM 1647 C CA . ASN A 1 206 ? 8.047 -5.880 14.972 1.00 94.19 206 ASN A CA 1
ATOM 1648 C C . ASN A 1 206 ? 9.317 -5.780 15.850 1.00 94.19 206 ASN A C 1
ATOM 1650 O O . ASN A 1 206 ? 9.378 -6.329 16.950 1.00 94.19 206 ASN A O 1
ATOM 1654 N N . ARG A 1 207 ? 10.368 -5.112 15.343 1.00 96.19 207 ARG A N 1
ATOM 1655 C CA . ARG A 1 207 ? 11.695 -4.998 15.994 1.00 96.19 207 ARG A CA 1
ATOM 1656 C C . ARG A 1 207 ? 12.009 -3.576 16.497 1.00 96.19 207 ARG A C 1
ATOM 1658 O O . ARG A 1 207 ? 13.029 -3.011 16.095 1.00 96.19 207 ARG A O 1
ATOM 1665 N N . PRO A 1 208 ? 11.212 -2.991 17.412 1.00 97.19 208 PRO A N 1
ATOM 1666 C CA . PRO A 1 208 ? 11.311 -1.573 17.764 1.00 97.19 208 PRO A CA 1
ATOM 1667 C C . PRO A 1 208 ? 12.707 -1.144 18.227 1.00 97.19 208 PRO A C 1
ATOM 1669 O O . PRO A 1 208 ? 13.230 -0.139 17.755 1.00 97.19 208 PRO A O 1
ATOM 1672 N N . SER A 1 209 ? 13.370 -1.928 19.082 1.00 97.50 209 SER A N 1
ATOM 1673 C CA . SER A 1 209 ? 14.707 -1.582 19.587 1.00 97.50 209 SER A CA 1
ATOM 1674 C C . SER A 1 209 ? 15.764 -1.520 18.478 1.00 97.50 209 SER A C 1
ATOM 1676 O O . SER A 1 209 ? 16.579 -0.596 18.448 1.00 97.50 209 SER A O 1
ATOM 1678 N N . THR A 1 210 ? 15.741 -2.478 17.545 1.00 97.25 210 THR A N 1
ATOM 1679 C CA . THR A 1 210 ? 16.638 -2.481 16.380 1.00 97.25 210 THR A CA 1
ATOM 1680 C C . THR A 1 210 ? 16.346 -1.290 15.476 1.00 97.25 210 THR A C 1
ATOM 1682 O O . THR A 1 210 ? 17.280 -0.624 15.027 1.00 97.25 210 THR A O 1
ATOM 1685 N N . SER A 1 211 ? 15.067 -0.991 15.243 1.00 98.25 211 SER A N 1
ATOM 1686 C CA . SER A 1 211 ? 14.646 0.124 14.400 1.00 98.25 211 SER A CA 1
ATOM 1687 C C . SER A 1 211 ? 15.069 1.473 14.964 1.00 98.25 211 SER A C 1
ATOM 1689 O O . SER A 1 211 ? 15.665 2.263 14.241 1.00 98.25 211 SER A O 1
ATOM 1691 N N . ILE A 1 212 ? 14.851 1.707 16.262 1.00 98.62 212 ILE A N 1
ATOM 1692 C CA . ILE A 1 212 ? 15.264 2.935 16.955 1.00 98.62 212 ILE A CA 1
ATOM 1693 C C . ILE A 1 212 ? 16.773 3.147 16.823 1.00 98.62 212 ILE A C 1
ATOM 1695 O O . ILE A 1 212 ? 17.216 4.242 16.486 1.00 98.62 212 ILE A O 1
ATOM 1699 N N . SER A 1 213 ? 17.574 2.105 17.072 1.00 98.44 213 SER A N 1
ATOM 1700 C CA . SER A 1 213 ? 19.034 2.205 16.970 1.00 98.44 213 SER A CA 1
ATOM 1701 C C . SER A 1 213 ? 19.487 2.559 15.551 1.00 98.44 213 SER A C 1
ATOM 1703 O O . SER A 1 213 ? 20.347 3.425 15.383 1.00 98.44 213 SER A O 1
ATOM 1705 N N . LYS A 1 214 ? 18.886 1.929 14.534 1.00 98.31 214 LYS A N 1
ATOM 1706 C CA . LYS A 1 214 ? 19.172 2.210 13.124 1.00 98.31 214 LYS A CA 1
ATOM 1707 C C . LYS A 1 214 ? 18.752 3.632 12.725 1.00 98.31 214 LYS A C 1
ATOM 1709 O O . LYS A 1 214 ? 19.571 4.349 12.166 1.00 98.31 214 LYS A O 1
ATOM 1714 N N . LEU A 1 215 ? 17.541 4.072 13.071 1.00 98.44 215 LEU A N 1
ATOM 1715 C CA . LEU A 1 215 ? 17.049 5.423 12.757 1.00 98.44 215 LEU A CA 1
ATOM 1716 C C . LEU A 1 215 ? 17.893 6.524 13.410 1.00 98.44 215 LEU A C 1
ATOM 1718 O O . LEU A 1 215 ? 18.255 7.483 12.738 1.00 98.44 215 LEU A O 1
ATOM 1722 N N . LYS A 1 216 ? 18.285 6.358 14.681 1.00 98.31 216 LYS A N 1
ATOM 1723 C CA . LYS A 1 216 ? 19.201 7.298 15.351 1.00 98.31 216 LYS A CA 1
ATOM 1724 C C . LYS A 1 216 ? 20.546 7.382 14.635 1.00 98.31 216 LYS A C 1
ATOM 1726 O O . LYS A 1 216 ? 21.014 8.473 14.338 1.00 98.31 216 LYS A O 1
ATOM 1731 N N . SER A 1 217 ? 21.133 6.231 14.295 1.00 96.94 217 SER A N 1
ATOM 1732 C CA . SER A 1 217 ? 22.393 6.215 13.547 1.00 96.94 217 SER A CA 1
ATOM 1733 C C . SER A 1 217 ? 22.257 6.838 12.156 1.00 96.94 217 SER A C 1
ATOM 1735 O O . SER A 1 217 ? 23.232 7.390 11.653 1.00 96.94 217 SER A O 1
ATOM 1737 N N . LEU A 1 218 ? 21.085 6.726 11.529 1.00 96.19 218 LEU A N 1
ATOM 1738 C CA . LEU A 1 218 ? 20.802 7.322 10.229 1.00 96.19 218 LEU A CA 1
ATOM 1739 C C . LEU A 1 218 ? 20.747 8.854 10.324 1.00 96.19 218 LEU A C 1
ATOM 1741 O O . LEU A 1 218 ? 21.430 9.509 9.548 1.00 96.19 218 LEU A O 1
ATOM 1745 N N . LEU A 1 219 ? 20.031 9.413 11.308 1.00 96.12 219 LEU A N 1
ATOM 1746 C CA . LEU A 1 219 ? 19.967 10.865 11.551 1.00 96.12 219 LEU A CA 1
ATOM 1747 C C . LEU A 1 219 ? 21.334 11.494 11.870 1.00 96.12 219 LEU A C 1
ATOM 1749 O O . LEU A 1 219 ? 21.564 12.659 11.575 1.00 96.12 219 LEU A O 1
ATOM 1753 N N . GLU A 1 220 ? 22.255 10.738 12.469 1.00 96.25 220 GLU A N 1
ATOM 1754 C CA . GLU A 1 220 ? 23.618 11.218 12.742 1.00 96.25 220 GLU A CA 1
ATOM 1755 C C . GLU A 1 220 ? 24.502 11.290 11.486 1.00 96.25 220 GLU A C 1
ATOM 1757 O O . GLU A 1 220 ? 25.466 12.057 11.448 1.00 96.25 220 GLU A O 1
ATOM 1762 N N . LYS A 1 221 ? 24.231 10.446 10.485 1.00 93.69 221 LYS A N 1
ATOM 1763 C CA . LYS A 1 221 ? 25.102 10.242 9.313 1.00 93.69 221 LYS A CA 1
ATOM 1764 C C . LYS A 1 221 ? 24.588 10.925 8.057 1.00 93.69 221 LYS A C 1
ATOM 1766 O O . LYS A 1 221 ? 25.382 11.344 7.219 1.00 93.69 221 LYS A O 1
ATOM 1771 N N . GLU A 1 222 ? 23.274 11.005 7.932 1.00 91.94 222 GLU A N 1
ATOM 1772 C CA . GLU A 1 222 ? 22.572 11.450 6.742 1.00 91.94 222 GLU A CA 1
ATOM 1773 C C . GLU A 1 222 ? 21.885 12.784 7.013 1.00 91.94 222 GLU A C 1
ATOM 1775 O O . GLU A 1 222 ? 21.406 13.036 8.115 1.00 91.94 222 GLU A O 1
ATOM 1780 N N . LYS A 1 223 ? 21.800 13.635 5.990 1.00 91.62 223 LYS A N 1
ATOM 1781 C CA . LYS A 1 223 ? 21.064 14.898 6.075 1.00 91.62 223 LYS A CA 1
ATOM 1782 C C . LYS A 1 223 ? 19.713 14.748 5.390 1.00 91.62 223 LYS A C 1
ATOM 1784 O O . LYS A 1 223 ? 19.673 14.583 4.168 1.00 91.62 223 LYS A O 1
ATOM 1789 N N . PHE A 1 224 ? 18.629 14.884 6.142 1.00 93.69 224 PHE A N 1
ATOM 1790 C CA . PHE A 1 224 ? 17.267 14.918 5.607 1.00 93.69 224 PHE A CA 1
ATOM 1791 C C . PHE A 1 224 ? 16.758 16.371 5.535 1.00 93.69 224 PHE A C 1
ATOM 1793 O O . PHE A 1 224 ? 17.487 17.311 5.860 1.00 93.69 224 PHE A O 1
ATOM 1800 N N . SER A 1 225 ? 15.558 16.595 4.993 1.00 94.88 225 SER A N 1
ATOM 1801 C CA . SER A 1 225 ? 14.879 17.888 5.165 1.00 94.88 225 SER A CA 1
ATOM 1802 C C . SER A 1 225 ? 14.308 18.006 6.582 1.00 94.88 225 SER A C 1
ATOM 1804 O O . SER A 1 225 ? 14.098 16.992 7.238 1.00 94.88 225 SER A O 1
ATOM 1806 N N . GLU A 1 226 ? 14.003 19.222 7.037 1.00 96.19 226 GLU A N 1
ATOM 1807 C CA . GLU A 1 226 ? 13.431 19.460 8.375 1.00 96.19 226 GLU A CA 1
ATOM 1808 C C . GLU A 1 226 ? 12.169 18.614 8.629 1.00 96.19 226 GLU A C 1
ATOM 1810 O O . GLU A 1 226 ? 12.105 17.886 9.617 1.00 96.19 226 GLU A O 1
ATOM 1815 N N . ASP A 1 227 ? 11.227 18.602 7.680 1.00 96.19 227 ASP A N 1
ATOM 1816 C CA . ASP A 1 227 ? 10.010 17.778 7.757 1.00 96.19 227 ASP A CA 1
ATOM 1817 C C . ASP A 1 227 ? 10.313 16.271 7.868 1.00 96.19 227 ASP A C 1
ATOM 1819 O O . ASP A 1 227 ? 9.651 15.539 8.604 1.00 96.19 227 ASP A O 1
ATOM 1823 N N . GLN A 1 228 ? 11.331 15.789 7.150 1.00 96.88 228 GLN A N 1
ATOM 1824 C CA . GLN A 1 228 ? 11.724 14.379 7.163 1.00 96.88 228 GLN A CA 1
ATOM 1825 C C . GLN A 1 228 ? 12.430 14.000 8.469 1.00 96.88 228 GLN A C 1
ATOM 1827 O O . GLN A 1 228 ? 12.184 12.917 8.997 1.00 96.88 228 GLN A O 1
ATOM 1832 N N . GLU A 1 229 ? 13.288 14.872 9.008 1.00 97.44 229 GLU A N 1
ATOM 1833 C CA . GLU A 1 229 ? 13.919 14.677 10.320 1.00 97.44 229 GLU A CA 1
ATOM 1834 C C . GLU A 1 229 ? 12.862 14.642 11.426 1.00 97.44 229 GLU A C 1
ATOM 1836 O O . GLU A 1 229 ? 12.896 13.743 12.269 1.00 97.44 229 GLU A O 1
ATOM 1841 N N . ALA A 1 230 ? 11.881 15.549 11.376 1.00 98.06 230 ALA A N 1
ATOM 1842 C CA . ALA A 1 230 ? 10.750 15.564 12.298 1.00 98.06 230 ALA A CA 1
ATOM 1843 C C . ALA A 1 230 ? 9.935 14.262 12.220 1.00 98.06 230 ALA A C 1
ATOM 1845 O O . ALA A 1 230 ? 9.648 13.655 13.252 1.00 98.06 230 ALA A O 1
ATOM 1846 N N . ALA A 1 231 ? 9.636 13.774 11.011 1.00 98.31 231 ALA A N 1
ATOM 1847 C CA . ALA A 1 231 ? 8.947 12.498 10.833 1.00 98.31 231 ALA A CA 1
ATOM 1848 C C . ALA A 1 231 ? 9.764 11.312 11.379 1.00 98.31 231 ALA A C 1
ATOM 1850 O O . ALA A 1 231 ? 9.224 10.475 12.101 1.00 98.31 231 ALA A O 1
ATOM 1851 N N . ILE A 1 232 ? 11.074 11.247 11.105 1.00 98.56 232 ILE A N 1
ATOM 1852 C CA . ILE A 1 232 ? 11.949 10.180 11.626 1.00 98.56 232 ILE A CA 1
ATOM 1853 C C . ILE A 1 232 ? 12.018 10.216 13.156 1.00 98.56 232 ILE A C 1
ATOM 1855 O O . ILE A 1 232 ? 12.010 9.164 13.802 1.00 98.56 232 ILE A O 1
ATOM 1859 N N . GLN A 1 233 ? 12.075 11.408 13.744 1.00 98.62 233 GLN A N 1
ATOM 1860 C CA . GLN A 1 233 ? 12.067 11.581 15.189 1.00 98.62 233 GLN A CA 1
ATOM 1861 C C . GLN A 1 233 ? 10.738 11.106 15.798 1.00 98.62 233 GLN A C 1
ATOM 1863 O O . GLN A 1 233 ? 10.761 10.337 16.761 1.00 98.62 233 GLN A O 1
ATOM 1868 N N . GLN A 1 234 ? 9.602 11.443 15.178 1.00 98.56 234 GLN A N 1
ATOM 1869 C CA . GLN A 1 234 ? 8.296 10.919 15.584 1.00 98.56 234 GLN A CA 1
ATOM 1870 C C . GLN A 1 234 ? 8.243 9.387 15.475 1.00 98.56 234 GLN A C 1
ATOM 1872 O O . GLN A 1 234 ? 7.750 8.723 16.383 1.00 98.56 234 GLN A O 1
ATOM 1877 N N . TRP A 1 235 ? 8.831 8.785 14.434 1.00 98.69 235 TRP A N 1
ATOM 1878 C CA . TRP A 1 235 ? 8.918 7.323 14.321 1.00 98.69 235 TRP A CA 1
ATOM 1879 C C . TRP A 1 235 ? 9.718 6.694 15.459 1.00 98.69 235 TRP A C 1
ATOM 1881 O O . TRP A 1 235 ? 9.334 5.642 15.965 1.00 98.69 235 TRP A O 1
ATOM 1891 N N . ILE A 1 236 ? 10.829 7.311 15.869 1.00 98.75 236 ILE A N 1
ATOM 1892 C CA . ILE A 1 236 ? 11.632 6.848 17.010 1.00 98.75 236 ILE A CA 1
ATOM 1893 C C . ILE A 1 236 ? 10.802 6.870 18.302 1.00 98.75 236 ILE A C 1
ATOM 1895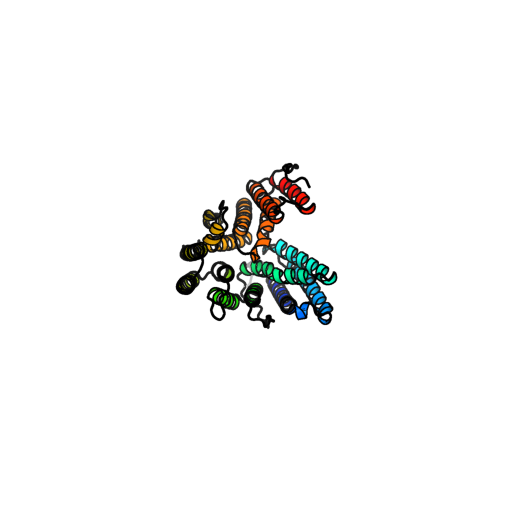 O O . ILE A 1 236 ? 10.898 5.935 19.101 1.00 98.75 236 ILE A O 1
ATOM 1899 N N . GLU A 1 237 ? 9.992 7.909 18.503 1.00 98.50 237 GLU A N 1
ATOM 1900 C CA . GLU A 1 237 ? 9.103 8.055 19.662 1.00 98.50 237 GLU A CA 1
ATOM 1901 C C . GLU A 1 237 ? 7.956 7.038 19.647 1.00 98.50 237 GLU A C 1
ATOM 1903 O O . GLU A 1 237 ? 7.720 6.346 20.644 1.00 98.50 237 GLU A O 1
ATOM 1908 N N . ASP A 1 238 ? 7.305 6.869 18.497 1.00 97.94 238 ASP A N 1
ATOM 1909 C CA . ASP A 1 238 ? 6.248 5.881 18.286 1.00 97.94 238 ASP A CA 1
ATOM 1910 C C . ASP A 1 238 ? 6.777 4.460 18.545 1.00 97.94 238 ASP A C 1
ATOM 1912 O O . ASP A 1 238 ? 6.177 3.705 19.310 1.00 97.94 238 ASP A O 1
ATOM 1916 N N . LEU A 1 239 ? 7.950 4.110 17.996 1.00 98.00 239 LEU A N 1
ATOM 1917 C CA . LEU A 1 239 ? 8.617 2.817 18.218 1.00 98.00 239 LEU A CA 1
ATOM 1918 C C . LEU A 1 239 ? 9.000 2.586 19.689 1.00 98.00 239 LEU A C 1
ATOM 1920 O O . LEU A 1 239 ? 9.102 1.437 20.122 1.00 98.00 239 LEU A O 1
ATOM 1924 N N . GLY A 1 240 ? 9.251 3.657 20.448 1.00 97.75 240 GLY A N 1
ATOM 1925 C CA . GLY A 1 240 ? 9.558 3.605 21.879 1.00 97.75 240 GLY A CA 1
ATOM 1926 C C . GLY A 1 240 ? 8.320 3.482 22.771 1.00 97.75 240 GLY A C 1
ATOM 1927 O O . GLY A 1 240 ? 8.449 3.173 23.959 1.00 97.75 240 GLY A O 1
ATOM 1928 N N . SER A 1 241 ? 7.129 3.708 22.217 1.00 96.06 241 SER A N 1
ATOM 1929 C CA . SER A 1 241 ? 5.877 3.665 22.963 1.00 96.06 241 SER A CA 1
ATOM 1930 C C . SER A 1 241 ? 5.422 2.222 23.227 1.00 96.06 241 SER A C 1
ATOM 1932 O O . SER A 1 241 ? 5.603 1.343 22.380 1.00 96.06 241 SER A O 1
ATOM 1934 N N . PRO A 1 242 ? 4.807 1.931 24.391 1.00 91.62 242 PRO A N 1
ATOM 1935 C CA . PRO A 1 242 ? 4.298 0.595 24.678 1.00 91.62 242 PRO A CA 1
ATOM 1936 C C . PRO A 1 242 ? 3.222 0.178 23.673 1.00 91.62 242 PRO A C 1
ATOM 1938 O O . PRO A 1 242 ? 2.187 0.838 23.554 1.00 91.62 242 PRO A O 1
ATOM 1941 N N . GLN A 1 243 ? 3.433 -0.955 23.006 1.00 90.88 243 GLN A N 1
ATOM 1942 C CA . GLN A 1 243 ? 2.397 -1.554 22.173 1.00 90.88 243 GLN A CA 1
ATOM 1943 C C . GLN A 1 243 ? 1.283 -2.167 23.033 1.00 90.88 243 GLN A C 1
ATOM 1945 O O . GLN A 1 243 ? 1.552 -2.713 24.115 1.00 90.88 243 GLN A O 1
ATOM 1950 N N . PRO A 1 244 ? 0.027 -2.119 22.562 1.00 87.31 244 PRO A N 1
ATOM 1951 C CA . PRO A 1 244 ? -1.051 -2.920 23.123 1.00 87.31 244 PRO A CA 1
ATOM 1952 C C . PRO A 1 244 ? -0.651 -4.400 23.160 1.00 87.31 244 PRO A C 1
ATOM 1954 O O . PRO A 1 244 ? -0.126 -4.939 22.193 1.00 87.31 244 PRO A O 1
ATOM 1957 N N . LYS A 1 245 ? -0.889 -5.072 24.294 1.00 89.94 245 LYS A N 1
ATOM 1958 C CA . LYS A 1 245 ? -0.580 -6.508 24.432 1.00 89.94 245 LYS A CA 1
ATOM 1959 C C . LYS A 1 245 ? -1.533 -7.397 23.638 1.00 89.94 245 LYS A C 1
ATOM 1961 O O . LYS A 1 245 ? -1.157 -8.497 23.256 1.00 89.94 245 LYS A O 1
ATOM 1966 N N . GLU A 1 246 ? -2.765 -6.933 23.455 1.00 93.50 246 GLU A N 1
ATOM 1967 C CA . GLU A 1 246 ? -3.827 -7.653 22.764 1.00 93.50 246 GLU A CA 1
ATOM 1968 C C . GLU A 1 246 ? -4.493 -6.706 21.759 1.00 93.50 246 GLU A C 1
ATOM 1970 O O . GLU A 1 246 ? -4.913 -5.610 22.156 1.00 93.50 246 GLU A O 1
ATOM 1975 N N . PRO A 1 247 ? -4.613 -7.109 20.482 1.00 95.00 247 PRO A N 1
ATOM 1976 C CA . PRO A 1 247 ? -5.327 -6.336 19.479 1.00 95.00 247 PRO A CA 1
ATOM 1977 C C . PRO A 1 247 ? -6.783 -6.105 19.878 1.00 95.00 247 PRO A C 1
ATOM 1979 O O . PRO A 1 247 ? -7.495 -7.011 20.318 1.00 95.00 247 PRO A O 1
ATOM 1982 N N . SER A 1 248 ? -7.266 -4.883 19.686 1.00 97.31 248 SER A N 1
ATOM 1983 C CA . SER A 1 248 ? -8.663 -4.523 19.908 1.00 97.31 248 SER A CA 1
ATOM 1984 C C . SER A 1 248 ? -9.069 -3.354 19.015 1.00 97.31 248 SER A C 1
ATOM 1986 O O . SER A 1 248 ? -8.246 -2.556 18.580 1.00 97.31 248 SER A O 1
ATOM 1988 N N . VAL A 1 249 ? -10.371 -3.192 18.774 1.00 97.88 249 VAL A N 1
ATOM 1989 C CA . VAL A 1 249 ? -10.869 -2.026 18.023 1.00 97.88 249 VAL A CA 1
ATOM 1990 C C . VAL A 1 249 ? -10.479 -0.717 18.721 1.00 97.88 249 VAL A C 1
ATOM 1992 O O . VAL A 1 249 ? -10.127 0.255 18.061 1.00 97.88 249 VAL A O 1
ATOM 1995 N N . LYS A 1 250 ? -10.495 -0.698 20.061 1.00 98.00 250 LYS A N 1
ATOM 1996 C CA . LYS A 1 250 ? -10.152 0.483 20.862 1.00 98.00 250 LYS A CA 1
ATOM 1997 C C . LYS A 1 250 ? -8.661 0.823 20.786 1.00 98.00 250 LYS A C 1
ATOM 1999 O O . LYS A 1 250 ? -8.322 1.999 20.715 1.00 98.00 250 LYS A O 1
ATOM 2004 N N . SER A 1 251 ? -7.781 -0.178 20.821 1.00 97.94 251 SER A N 1
ATOM 2005 C CA . SER A 1 251 ? -6.336 0.038 20.688 1.00 97.94 251 SER A CA 1
ATOM 2006 C C . SER A 1 251 ? -5.976 0.525 19.289 1.00 97.94 251 SER A C 1
ATOM 2008 O O . SER A 1 251 ? -5.301 1.543 19.176 1.00 97.94 251 SER A O 1
ATOM 2010 N N . ALA A 1 252 ? -6.520 -0.103 18.244 1.00 98.00 252 ALA A N 1
ATOM 2011 C CA . ALA A 1 252 ? -6.332 0.346 16.869 1.00 98.00 252 ALA A CA 1
ATOM 2012 C C . ALA A 1 252 ? -6.862 1.771 16.643 1.00 98.00 252 ALA A C 1
ATOM 2014 O O . ALA A 1 252 ? -6.201 2.580 16.001 1.00 98.00 252 ALA A O 1
ATOM 2015 N N . GLN A 1 253 ? -8.026 2.110 17.210 1.00 98.06 253 GLN A N 1
ATOM 2016 C CA . GLN A 1 253 ? -8.545 3.477 17.166 1.00 98.06 253 GLN A CA 1
ATOM 2017 C C . GLN A 1 253 ? -7.585 4.466 17.834 1.00 98.06 253 GLN A C 1
ATOM 2019 O O . GLN A 1 253 ? -7.314 5.508 17.252 1.00 98.06 253 GLN A O 1
ATOM 2024 N N . LYS A 1 254 ? -7.046 4.125 19.012 1.00 97.75 254 LYS A N 1
ATOM 2025 C CA . LYS A 1 254 ? -6.077 4.965 19.726 1.00 97.75 254 LYS A CA 1
ATOM 2026 C C . LYS A 1 254 ? -4.798 5.186 18.915 1.00 97.75 254 LYS A C 1
ATOM 2028 O O . LYS A 1 254 ? -4.291 6.298 18.874 1.00 97.75 254 LYS A O 1
ATOM 2033 N N . LEU A 1 255 ? -4.289 4.145 18.255 1.00 97.69 255 LEU A N 1
ATOM 2034 C CA . LEU A 1 255 ? -3.128 4.255 17.365 1.00 97.69 255 LEU A CA 1
ATOM 2035 C C . LEU A 1 255 ? -3.388 5.207 16.185 1.00 97.69 255 LEU A C 1
ATOM 2037 O O . LEU A 1 255 ? -2.457 5.844 15.711 1.00 97.69 255 LEU A O 1
ATOM 2041 N N . LEU A 1 256 ? -4.639 5.324 15.733 1.00 97.94 256 LEU A N 1
ATOM 2042 C CA . LEU A 1 256 ? -5.034 6.200 14.627 1.00 97.94 256 LEU A CA 1
ATOM 2043 C C . LEU A 1 256 ? -5.464 7.608 15.065 1.00 97.94 256 LEU A C 1
ATOM 2045 O O . LEU A 1 256 ? -5.663 8.456 14.200 1.00 97.94 256 LEU A O 1
ATOM 2049 N N . GLU A 1 257 ? -5.613 7.884 16.366 1.00 97.12 257 GLU A N 1
ATOM 2050 C CA . GLU A 1 257 ? -6.013 9.210 16.871 1.00 97.12 257 GLU A CA 1
ATOM 2051 C C . GLU A 1 257 ? -5.194 10.369 16.270 1.00 97.12 257 GLU A C 1
ATOM 2053 O O . GLU A 1 257 ? -5.821 11.356 15.888 1.00 97.12 257 GLU A O 1
ATOM 2058 N N . PRO A 1 258 ? -3.857 10.267 16.100 1.00 96.62 258 PRO A N 1
ATOM 2059 C CA . PRO A 1 258 ? -3.064 11.358 15.530 1.00 96.62 258 PRO A CA 1
ATOM 2060 C C . PRO A 1 258 ? -3.330 11.641 14.044 1.00 96.62 258 PRO A C 1
ATOM 2062 O O . PRO A 1 258 ? -3.098 12.754 13.587 1.00 96.62 258 PRO A O 1
ATOM 2065 N N . VAL A 1 259 ? -3.810 10.652 13.279 1.00 96.38 259 VAL A N 1
ATOM 2066 C CA . VAL A 1 259 ? -4.007 10.775 11.820 1.00 96.38 259 VAL A CA 1
ATOM 2067 C C . VAL A 1 259 ? -5.472 10.937 11.418 1.00 96.38 259 VAL A C 1
ATOM 2069 O O . VAL A 1 259 ? -5.770 11.383 10.309 1.00 96.38 259 VAL A O 1
ATOM 2072 N N . ILE A 1 260 ? -6.417 10.608 12.304 1.00 94.12 260 ILE A N 1
ATOM 2073 C CA . ILE A 1 260 ? -7.846 10.799 12.043 1.00 94.12 260 ILE A CA 1
ATOM 2074 C C . ILE A 1 260 ? -8.154 12.299 11.970 1.00 94.12 260 ILE A C 1
ATOM 2076 O O . ILE A 1 260 ? -8.140 13.004 12.974 1.00 94.12 260 ILE A O 1
ATOM 2080 N N . GLY A 1 261 ? -8.507 12.768 10.771 1.00 90.56 261 GLY A N 1
ATOM 2081 C CA . GLY A 1 261 ? -8.831 14.173 10.510 1.00 90.56 261 GLY A CA 1
ATOM 2082 C C . GLY A 1 261 ? -7.623 15.042 10.156 1.00 90.56 261 GLY A C 1
ATOM 2083 O O . GLY A 1 261 ? -7.813 16.214 9.839 1.00 90.56 261 GLY A O 1
ATOM 2084 N N . ALA A 1 262 ? -6.412 14.479 10.158 1.00 92.81 262 ALA A N 1
ATOM 2085 C CA . ALA A 1 262 ? -5.235 15.155 9.637 1.00 92.81 262 ALA A CA 1
ATOM 2086 C C . ALA A 1 262 ? -5.348 15.300 8.113 1.00 92.81 262 ALA A C 1
ATOM 2088 O O . ALA A 1 262 ? -5.633 14.326 7.408 1.00 92.81 262 ALA A O 1
ATOM 2089 N N . THR A 1 263 ? -5.129 16.513 7.610 1.00 89.56 263 THR A N 1
ATOM 2090 C CA . THR A 1 263 ? -5.208 16.834 6.176 1.00 89.56 263 THR A CA 1
ATOM 2091 C C . THR A 1 263 ? -3.835 17.001 5.533 1.00 89.56 263 THR A C 1
ATOM 2093 O O . THR A 1 263 ? -3.728 16.906 4.311 1.00 89.56 263 THR A O 1
ATOM 2096 N N . ALA A 1 264 ? -2.788 17.241 6.327 1.00 92.38 264 ALA A N 1
ATOM 2097 C CA . ALA A 1 264 ? -1.433 17.391 5.823 1.00 92.38 264 ALA A CA 1
ATOM 2098 C C . ALA A 1 264 ? -0.768 16.020 5.642 1.00 92.38 264 ALA A C 1
ATOM 2100 O O . ALA A 1 264 ? -0.836 15.149 6.510 1.00 92.38 264 ALA A O 1
ATOM 2101 N N . VAL A 1 265 ? -0.076 15.842 4.515 1.00 92.62 265 VAL A N 1
ATOM 2102 C CA . VAL A 1 265 ? 0.681 14.612 4.225 1.00 92.62 265 VAL A CA 1
ATOM 2103 C C . VAL A 1 265 ? 1.781 14.393 5.267 1.00 92.62 265 VAL A C 1
ATOM 2105 O O . VAL A 1 265 ? 2.057 13.256 5.632 1.00 92.62 265 VAL A O 1
ATOM 2108 N N . GLN A 1 266 ? 2.360 15.474 5.789 1.00 95.12 266 GLN A N 1
ATOM 2109 C CA . GLN A 1 266 ? 3.394 15.450 6.820 1.00 95.12 266 GLN A CA 1
ATOM 2110 C C . GLN A 1 266 ? 2.906 14.787 8.110 1.00 95.12 266 GLN A C 1
ATOM 2112 O O . GLN A 1 266 ? 3.655 14.026 8.713 1.00 95.12 266 GLN A O 1
ATOM 2117 N N . ASP A 1 267 ? 1.646 15.004 8.500 1.00 95.19 267 ASP A N 1
ATOM 2118 C CA . ASP A 1 267 ? 1.068 14.369 9.690 1.00 95.19 267 ASP A CA 1
ATOM 2119 C C . ASP A 1 267 ? 0.944 12.849 9.488 1.00 95.19 267 ASP A C 1
ATOM 2121 O O . ASP A 1 267 ? 1.256 12.051 10.375 1.00 95.19 267 ASP A O 1
ATOM 2125 N N . HIS A 1 268 ? 0.531 12.428 8.287 1.00 96.44 268 HIS A N 1
ATOM 2126 C CA . HIS A 1 268 ? 0.454 11.009 7.917 1.00 96.44 268 HIS A CA 1
ATOM 2127 C C . HIS A 1 268 ? 1.844 10.369 7.850 1.00 96.44 268 HIS A C 1
ATOM 2129 O O . HIS A 1 268 ? 2.024 9.219 8.250 1.00 96.44 268 HIS A O 1
ATOM 2135 N N . GLU A 1 269 ? 2.841 11.109 7.359 1.00 97.31 269 GLU A N 1
ATOM 2136 C CA . GLU A 1 269 ? 4.235 10.672 7.339 1.00 97.31 269 GLU A CA 1
ATOM 2137 C C . GLU A 1 269 ? 4.810 10.549 8.742 1.00 97.31 269 GLU A C 1
ATOM 2139 O O . GLU A 1 269 ? 5.370 9.498 9.045 1.00 97.31 269 GLU A O 1
ATOM 2144 N N . ALA A 1 270 ? 4.617 11.536 9.615 1.00 98.06 270 ALA A N 1
ATOM 2145 C CA . ALA A 1 270 ? 5.111 11.518 10.988 1.00 98.06 270 ALA A CA 1
ATOM 2146 C C . ALA A 1 270 ? 4.553 10.336 11.797 1.00 98.06 270 ALA A C 1
ATOM 2148 O O . ALA A 1 270 ? 5.287 9.707 12.554 1.00 98.06 270 ALA A O 1
ATOM 2149 N N . HIS A 1 271 ? 3.295 9.954 11.570 1.00 97.94 271 HIS A N 1
ATOM 2150 C CA . HIS A 1 271 ? 2.625 8.863 12.289 1.00 97.94 271 HIS A CA 1
ATOM 2151 C C . HIS A 1 271 ? 2.525 7.553 11.489 1.00 97.94 271 HIS A C 1
ATOM 2153 O O . HIS A 1 271 ? 1.629 6.725 11.703 1.00 97.94 271 HIS A O 1
ATOM 2159 N N . LEU A 1 272 ? 3.463 7.317 10.564 1.00 98.38 272 LEU A N 1
ATOM 2160 C CA . LEU A 1 272 ? 3.508 6.082 9.779 1.00 98.38 272 LEU A CA 1
ATOM 2161 C C . LEU A 1 272 ? 3.603 4.829 10.670 1.00 98.38 272 LEU A C 1
ATOM 2163 O O . LEU A 1 272 ? 2.944 3.831 10.382 1.00 98.38 272 LEU A O 1
ATOM 2167 N N . VAL A 1 273 ? 4.395 4.853 11.748 1.00 98.25 273 VAL A N 1
ATOM 2168 C CA . VAL A 1 273 ? 4.612 3.680 12.621 1.00 98.25 273 VAL A CA 1
ATOM 2169 C C . VAL A 1 273 ? 3.319 3.246 13.314 1.00 98.25 273 VAL A C 1
ATOM 2171 O O . VAL A 1 273 ? 2.932 2.079 13.209 1.00 98.25 273 VAL A O 1
ATOM 2174 N N . THR A 1 274 ? 2.621 4.168 13.981 1.00 98.12 274 THR A N 1
ATOM 2175 C CA . THR A 1 274 ? 1.349 3.869 14.659 1.00 98.12 274 THR A CA 1
ATOM 2176 C C . THR A 1 274 ? 0.263 3.460 13.668 1.00 98.12 274 THR A C 1
ATOM 2178 O O . THR A 1 274 ? -0.468 2.501 13.925 1.00 98.12 274 THR A O 1
ATOM 2181 N N . THR A 1 275 ? 0.223 4.085 12.487 1.00 98.12 275 THR A N 1
ATOM 2182 C CA . THR A 1 275 ? -0.682 3.692 11.397 1.00 98.12 275 THR A CA 1
ATOM 2183 C C . THR A 1 275 ? -0.396 2.264 10.917 1.00 98.12 275 THR A C 1
ATOM 2185 O O . THR A 1 275 ? -1.318 1.459 10.757 1.00 98.12 275 THR A O 1
ATOM 2188 N N . LEU A 1 276 ? 0.876 1.891 10.739 1.00 97.38 276 LEU A N 1
ATOM 2189 C CA . LEU A 1 276 ? 1.275 0.537 10.350 1.00 97.38 276 LEU A CA 1
ATOM 2190 C C . LEU A 1 276 ? 0.870 -0.505 11.402 1.00 97.38 276 LEU A C 1
ATOM 2192 O O . LEU A 1 276 ? 0.311 -1.543 11.031 1.00 97.38 276 LEU A O 1
ATOM 2196 N N . TRP A 1 277 ? 1.075 -0.227 12.691 1.00 97.19 277 TRP A N 1
ATOM 2197 C CA . TRP A 1 277 ? 0.604 -1.095 13.775 1.00 97.19 277 TRP A CA 1
ATOM 2198 C C . TRP A 1 277 ? -0.916 -1.219 13.804 1.00 97.19 277 TRP A C 1
ATOM 2200 O O . TRP A 1 277 ? -1.424 -2.338 13.873 1.00 97.19 277 TRP A O 1
ATOM 2210 N N . ALA A 1 278 ? -1.647 -0.112 13.641 1.00 97.56 278 ALA A N 1
ATOM 2211 C CA . ALA A 1 278 ? -3.103 -0.136 13.564 1.00 97.56 278 ALA A CA 1
ATOM 2212 C C . ALA A 1 278 ? -3.588 -1.028 12.413 1.00 97.56 278 ALA A C 1
ATOM 2214 O O . ALA A 1 278 ? -4.477 -1.854 12.613 1.00 97.56 278 ALA A O 1
ATOM 2215 N N . THR A 1 279 ? -2.973 -0.935 11.222 1.00 96.25 279 THR A N 1
ATOM 2216 C CA . THR A 1 279 ? -3.334 -1.842 10.119 1.00 96.25 279 THR A CA 1
ATOM 2217 C C . THR A 1 279 ? -3.079 -3.306 10.475 1.00 96.25 279 THR A C 1
ATOM 2219 O O . THR A 1 279 ? -3.891 -4.153 10.112 1.00 96.25 279 THR A O 1
ATOM 2222 N N . SER A 1 280 ? -1.991 -3.621 11.187 1.00 94.19 280 SER A N 1
ATOM 2223 C CA . SER A 1 280 ? -1.691 -4.990 11.625 1.00 94.19 280 SER A CA 1
ATOM 2224 C C . SER A 1 280 ? -2.755 -5.522 12.587 1.00 94.19 280 SER A C 1
ATOM 2226 O O . SER A 1 280 ? -3.333 -6.577 12.329 1.00 94.19 280 SER A O 1
ATOM 2228 N N . GLU A 1 281 ? -3.079 -4.759 13.638 1.00 95.38 281 GLU A N 1
ATOM 2229 C CA . GLU A 1 281 ? -4.102 -5.136 14.623 1.00 95.38 281 GLU A CA 1
ATOM 2230 C C . GLU A 1 281 ? -5.473 -5.344 13.969 1.00 95.38 281 GLU A C 1
ATOM 2232 O O . GLU A 1 281 ? -6.170 -6.318 14.247 1.00 95.38 281 GLU A O 1
ATOM 2237 N N . LEU A 1 282 ? -5.871 -4.441 13.072 1.00 96.06 282 LEU A N 1
ATOM 2238 C CA . LEU A 1 282 ? -7.176 -4.496 12.414 1.00 96.06 282 LEU A CA 1
ATOM 2239 C C . LEU A 1 282 ? -7.305 -5.701 11.479 1.00 96.06 282 LEU A C 1
ATOM 2241 O O . LEU A 1 282 ? -8.373 -6.313 11.429 1.00 96.06 282 LEU A O 1
ATOM 2245 N N . HIS A 1 283 ? -6.230 -6.074 10.782 1.00 93.56 283 HIS A N 1
ATOM 2246 C CA . HIS A 1 283 ? -6.192 -7.300 9.981 1.00 93.56 283 HIS A CA 1
ATOM 2247 C C . HIS A 1 283 ? -6.356 -8.551 10.835 1.00 93.56 283 HIS A C 1
ATOM 2249 O O . HIS A 1 283 ? -7.194 -9.400 10.523 1.00 93.56 283 HIS A O 1
ATOM 2255 N N . GLU A 1 284 ? -5.615 -8.640 11.939 1.00 91.81 284 GLU A N 1
ATOM 2256 C CA . GLU A 1 284 ? -5.711 -9.762 12.874 1.00 91.81 284 GLU A CA 1
ATOM 2257 C C . GLU A 1 284 ? -7.130 -9.891 13.453 1.00 91.81 284 GLU A C 1
ATOM 2259 O O . GLU A 1 284 ? -7.731 -10.969 13.438 1.00 91.81 284 GLU A O 1
ATOM 2264 N N . LEU A 1 285 ? -7.722 -8.769 13.870 1.00 93.75 285 LEU A N 1
ATOM 2265 C CA . LEU A 1 285 ? -9.095 -8.720 14.371 1.00 93.75 285 LEU A CA 1
ATOM 2266 C C . LEU A 1 285 ? -10.112 -9.185 13.322 1.00 93.75 285 LEU A C 1
ATOM 2268 O O . LEU A 1 285 ? -11.033 -9.941 13.644 1.00 93.75 285 LEU A O 1
ATOM 2272 N N . LEU A 1 286 ? -9.973 -8.740 12.070 1.00 92.94 286 LEU A N 1
ATOM 2273 C CA . LEU A 1 286 ? -10.914 -9.061 10.994 1.00 92.94 286 LEU A CA 1
ATOM 2274 C C . LEU A 1 286 ? -10.818 -10.513 10.518 1.00 92.94 286 LEU A C 1
ATOM 2276 O O . LEU A 1 286 ? -11.847 -11.052 10.086 1.00 92.94 286 LEU A O 1
ATOM 2280 N N . ALA A 1 287 ? -9.646 -11.140 10.642 1.00 89.31 287 ALA A N 1
ATOM 2281 C CA . ALA A 1 287 ? -9.457 -12.576 10.433 1.00 89.31 287 ALA A CA 1
ATOM 2282 C C . ALA A 1 287 ? -10.137 -13.420 11.531 1.00 89.31 287 ALA A C 1
ATOM 2284 O O . ALA A 1 287 ? -10.537 -14.562 11.299 1.00 89.31 287 ALA A O 1
ATOM 2285 N N . GLY A 1 288 ? -10.313 -12.851 12.727 1.00 89.25 288 GLY A N 1
ATOM 2286 C CA . GLY A 1 288 ? -10.988 -13.481 13.856 1.00 89.25 288 GLY A CA 1
ATOM 2287 C C . GLY A 1 288 ? -12.520 -13.393 13.837 1.00 89.25 288 GLY A C 1
ATOM 2288 O O . GLY A 1 288 ? -13.172 -12.886 12.916 1.00 89.25 288 GLY A O 1
ATOM 2289 N N . LYS A 1 289 ? -13.134 -13.895 14.918 1.00 90.25 289 LYS A N 1
ATOM 2290 C CA . LYS A 1 289 ? -14.569 -13.728 15.189 1.00 90.25 289 LYS A CA 1
ATOM 2291 C C . LYS A 1 289 ? -14.801 -12.409 15.927 1.00 90.25 289 LYS A C 1
ATOM 2293 O O . LYS A 1 289 ? -14.412 -12.268 17.079 1.00 90.25 289 LYS A O 1
ATOM 2298 N N . LEU A 1 290 ? -15.506 -11.483 15.285 1.00 93.31 290 LEU A N 1
ATOM 2299 C CA . LEU A 1 290 ? -15.948 -10.220 15.877 1.00 93.31 290 LEU A CA 1
ATOM 2300 C C . LEU A 1 290 ? -17.473 -10.158 15.930 1.00 93.31 290 LEU A C 1
ATOM 2302 O O . LEU A 1 290 ? -18.156 -10.726 15.073 1.00 93.31 290 LEU A O 1
ATOM 2306 N N . SER A 1 291 ? -18.004 -9.410 16.900 1.00 95.56 291 SER A N 1
ATOM 2307 C CA . SER A 1 291 ? -19.407 -8.995 16.861 1.00 95.56 291 SER A CA 1
ATOM 2308 C C . SER A 1 291 ? -19.666 -8.154 15.599 1.00 95.56 291 SER A C 1
ATOM 2310 O O . SER A 1 291 ? -18.742 -7.499 15.106 1.00 95.56 291 SER A O 1
ATOM 2312 N N . PRO A 1 292 ? -20.904 -8.109 15.075 1.00 93.81 292 PRO A N 1
ATOM 2313 C CA . PRO A 1 292 ? -21.216 -7.301 13.895 1.00 93.81 292 PRO A CA 1
ATOM 2314 C C . PRO A 1 292 ? -20.795 -5.829 14.029 1.00 93.81 292 PRO A C 1
ATOM 2316 O O . PRO A 1 292 ? -20.237 -5.260 13.094 1.00 93.81 292 PRO A O 1
ATOM 2319 N N . ASN A 1 293 ? -20.979 -5.233 15.214 1.00 96.44 293 ASN A N 1
ATOM 2320 C CA . ASN A 1 293 ? -20.566 -3.854 15.489 1.00 96.44 293 ASN A CA 1
ATOM 2321 C C . ASN A 1 293 ? -19.042 -3.690 15.469 1.00 96.44 293 ASN A C 1
ATOM 2323 O O . ASN A 1 293 ? -18.545 -2.802 14.784 1.00 96.44 293 ASN A O 1
ATOM 2327 N N . HIS A 1 294 ? -18.290 -4.559 16.155 1.00 96.94 294 HIS A N 1
ATOM 2328 C CA . HIS A 1 294 ? -16.827 -4.481 16.129 1.00 96.94 294 HIS A CA 1
ATOM 2329 C C . HIS A 1 294 ? -16.262 -4.750 14.735 1.00 96.94 294 HIS A C 1
ATOM 2331 O O . HIS A 1 294 ? -15.314 -4.083 14.339 1.00 96.94 294 HIS A O 1
ATOM 2337 N N . ARG A 1 295 ? -16.858 -5.667 13.960 1.00 95.75 295 ARG A N 1
ATOM 2338 C CA . ARG A 1 295 ? -16.449 -5.911 12.571 1.00 95.75 295 ARG A CA 1
ATOM 2339 C C . ARG A 1 295 ? -16.658 -4.673 11.702 1.00 95.75 295 ARG A C 1
ATOM 2341 O O . ARG A 1 295 ? -15.771 -4.341 10.919 1.00 95.75 295 ARG A O 1
ATOM 2348 N N . ARG A 1 296 ? -17.791 -3.979 11.856 1.00 96.06 296 ARG A N 1
ATOM 2349 C CA . ARG A 1 296 ? -18.066 -2.718 11.154 1.00 96.06 296 ARG A CA 1
ATOM 2350 C C . ARG A 1 296 ? -17.024 -1.657 11.476 1.00 96.06 296 ARG A C 1
ATOM 2352 O O . ARG A 1 296 ? -16.388 -1.139 10.563 1.00 96.06 296 ARG A O 1
ATOM 2359 N N . THR A 1 297 ? -16.807 -1.382 12.760 1.00 97.75 297 THR A N 1
ATOM 2360 C CA . THR A 1 297 ? -15.836 -0.371 13.191 1.00 97.75 297 THR A CA 1
ATOM 2361 C C . THR A 1 297 ? -14.413 -0.738 12.768 1.00 97.75 297 THR A C 1
ATOM 2363 O O . THR A 1 297 ? -13.710 0.119 12.250 1.00 97.75 297 THR A O 1
ATOM 2366 N N . ALA A 1 298 ? -14.002 -2.003 12.903 1.00 97.62 298 ALA A N 1
ATOM 2367 C CA . ALA A 1 298 ? -12.680 -2.455 12.468 1.00 97.62 298 ALA A CA 1
ATOM 2368 C C . ALA A 1 298 ? -12.474 -2.294 10.952 1.00 97.62 298 ALA A C 1
ATOM 2370 O O . ALA A 1 298 ? -11.428 -1.819 10.525 1.00 97.62 298 ALA A O 1
ATOM 2371 N N . THR A 1 299 ? -13.480 -2.635 10.138 1.00 96.56 299 THR A N 1
ATOM 2372 C CA . THR A 1 299 ? -13.401 -2.479 8.672 1.00 96.56 299 THR A CA 1
ATOM 2373 C C . THR A 1 299 ? -13.255 -1.005 8.285 1.00 96.56 299 THR A C 1
ATOM 2375 O O . THR A 1 299 ? -12.404 -0.666 7.468 1.00 96.56 299 THR A O 1
ATOM 2378 N N . TYR A 1 300 ? -14.027 -0.121 8.925 1.00 97.94 300 TYR A N 1
ATOM 2379 C CA . TYR A 1 300 ? -13.929 1.323 8.710 1.00 97.94 300 TYR A CA 1
ATOM 2380 C C . TYR A 1 300 ? -12.574 1.895 9.141 1.00 97.94 300 TYR A C 1
ATOM 2382 O O . TYR A 1 300 ? -11.947 2.623 8.377 1.00 97.94 300 TYR A O 1
ATOM 2390 N N . LEU A 1 301 ? -12.095 1.550 10.341 1.00 98.19 301 LEU A N 1
ATOM 2391 C CA . LEU A 1 301 ? -10.787 2.004 10.821 1.00 98.19 301 LEU A CA 1
ATOM 2392 C C . LEU A 1 301 ? -9.655 1.507 9.921 1.00 98.19 301 LEU A C 1
ATOM 2394 O O . LEU A 1 301 ? -8.684 2.227 9.726 1.00 98.19 301 LEU A O 1
ATOM 2398 N N . LEU A 1 302 ? -9.788 0.315 9.333 1.00 97.12 302 LEU A N 1
ATOM 2399 C CA . LEU A 1 302 ? -8.798 -0.200 8.392 1.00 97.12 302 LEU A CA 1
ATOM 2400 C C . LEU A 1 302 ? -8.781 0.624 7.100 1.00 97.12 302 LEU A C 1
ATOM 2402 O O . LEU A 1 302 ? -7.706 0.911 6.577 1.00 97.12 302 LEU A O 1
ATOM 2406 N N . ALA A 1 303 ? -9.954 1.044 6.619 1.00 96.75 303 ALA A N 1
ATOM 2407 C CA . ALA A 1 303 ? -10.067 1.950 5.481 1.00 96.75 303 ALA A CA 1
ATOM 2408 C C . ALA A 1 303 ? -9.401 3.305 5.763 1.00 96.75 303 ALA A C 1
ATOM 2410 O O . ALA A 1 303 ? -8.602 3.774 4.955 1.00 96.75 303 ALA A O 1
ATOM 2411 N N . VAL A 1 304 ? -9.666 3.886 6.939 1.00 97.50 304 VAL A N 1
ATOM 2412 C CA . VAL A 1 304 ? -9.026 5.131 7.391 1.00 97.50 304 VAL A CA 1
ATOM 2413 C C . VAL A 1 304 ? -7.511 4.965 7.471 1.00 97.50 304 VAL A C 1
ATOM 2415 O O . VAL A 1 304 ? -6.779 5.775 6.914 1.00 97.50 304 VAL A O 1
ATOM 2418 N N . ALA A 1 305 ? -7.036 3.889 8.102 1.00 97.38 305 ALA A N 1
ATOM 2419 C CA . ALA A 1 305 ? -5.612 3.626 8.244 1.00 97.38 305 ALA A CA 1
ATOM 2420 C C . ALA A 1 305 ? -4.914 3.571 6.881 1.00 97.38 305 ALA A C 1
ATOM 2422 O O . ALA A 1 305 ? -3.906 4.238 6.695 1.00 97.38 305 ALA A O 1
ATOM 2423 N N . TYR A 1 306 ? -5.466 2.845 5.901 1.00 96.31 306 TYR A N 1
ATOM 2424 C CA . TYR A 1 306 ? -4.881 2.802 4.557 1.00 96.31 306 TYR A CA 1
ATOM 2425 C C . TYR A 1 306 ? -4.921 4.146 3.831 1.00 96.31 306 TYR A C 1
ATOM 2427 O O . TYR A 1 306 ? -3.982 4.455 3.093 1.00 96.31 306 TYR A O 1
ATOM 2435 N N . ASN A 1 307 ? -5.952 4.961 4.063 1.00 95.56 307 ASN A N 1
ATOM 2436 C CA . ASN A 1 307 ? -6.005 6.325 3.542 1.00 95.56 307 ASN A CA 1
ATOM 2437 C C . ASN A 1 307 ? -4.868 7.202 4.092 1.00 95.56 307 ASN A C 1
ATOM 2439 O O . ASN A 1 307 ? -4.344 8.040 3.368 1.00 95.56 307 ASN A O 1
ATOM 2443 N N . CYS A 1 308 ? -4.436 6.936 5.325 1.00 96.31 308 CYS A N 1
ATOM 2444 C CA . CYS A 1 308 ? -3.349 7.637 6.005 1.00 96.31 308 CYS A CA 1
ATOM 2445 C C . CYS A 1 308 ? -1.965 6.984 5.834 1.00 96.31 308 CYS A C 1
ATOM 2447 O O . CYS A 1 308 ? -1.016 7.456 6.443 1.00 96.31 308 CYS A O 1
ATOM 2449 N N . VAL A 1 309 ? -1.799 5.903 5.055 1.00 96.38 309 VAL A N 1
ATOM 2450 C CA . VAL A 1 309 ? -0.464 5.332 4.779 1.00 96.38 309 VAL A CA 1
ATOM 2451 C C . VAL A 1 309 ? 0.162 6.062 3.578 1.00 96.38 309 VAL A C 1
ATOM 2453 O O . VAL A 1 309 ? -0.298 5.856 2.449 1.00 96.38 309 VAL A O 1
ATOM 2456 N N . PRO A 1 310 ? 1.233 6.864 3.750 1.00 95.56 310 PRO A N 1
ATOM 2457 C CA . PRO A 1 310 ? 1.887 7.619 2.675 1.00 95.56 310 PRO A CA 1
ATOM 2458 C C . PRO A 1 310 ? 2.898 6.759 1.895 1.00 95.56 310 PRO A C 1
ATOM 2460 O O . PRO A 1 310 ? 4.064 7.130 1.713 1.00 95.56 310 PRO A O 1
ATOM 2463 N N . ILE A 1 311 ? 2.468 5.571 1.467 1.00 95.12 311 ILE A N 1
ATOM 2464 C CA . ILE A 1 311 ? 3.279 4.613 0.712 1.00 95.12 311 ILE A CA 1
ATOM 2465 C C . ILE A 1 311 ? 2.509 4.212 -0.542 1.00 95.12 311 ILE A C 1
ATOM 2467 O O . ILE A 1 311 ? 1.451 3.593 -0.444 1.00 95.12 311 ILE A O 1
ATOM 2471 N N . LEU A 1 312 ? 3.085 4.515 -1.708 1.00 89.81 312 LEU A N 1
ATOM 2472 C CA . LEU A 1 312 ? 2.487 4.258 -3.021 1.00 89.81 312 LEU A CA 1
ATOM 2473 C C . LEU A 1 312 ? 2.028 2.799 -3.180 1.00 89.81 312 LEU A C 1
ATOM 2475 O O . LEU A 1 312 ? 0.915 2.535 -3.623 1.00 89.81 312 LEU A O 1
ATOM 2479 N N . SER A 1 313 ? 2.835 1.842 -2.715 1.00 88.19 313 SER A N 1
ATOM 2480 C CA . SER A 1 313 ? 2.533 0.406 -2.796 1.00 88.19 313 SER A CA 1
ATOM 2481 C C . SER A 1 313 ? 1.284 -0.019 -1.995 1.00 88.19 313 SER A C 1
ATOM 2483 O O . SER A 1 313 ? 0.845 -1.163 -2.087 1.00 88.19 313 SER A O 1
ATOM 2485 N N . PHE A 1 314 ? 0.701 0.880 -1.197 1.00 91.94 314 PHE A N 1
ATOM 2486 C CA . PHE A 1 314 ? -0.533 0.658 -0.445 1.00 91.94 314 PHE A CA 1
ATOM 2487 C C . PHE A 1 314 ? -1.736 1.446 -0.988 1.00 91.94 314 PHE A C 1
ATOM 2489 O O . PHE A 1 314 ? -2.838 1.286 -0.463 1.00 91.94 314 PHE A O 1
ATOM 2496 N N . GLU A 1 315 ? -1.577 2.254 -2.038 1.00 90.06 315 GLU A N 1
ATOM 2497 C CA . GLU A 1 315 ? -2.650 3.122 -2.543 1.00 90.06 315 GLU A CA 1
ATOM 2498 C C . GLU A 1 315 ? -3.878 2.353 -3.026 1.00 90.06 315 GLU A C 1
ATOM 2500 O O . GLU A 1 315 ? -4.998 2.776 -2.750 1.00 90.06 315 GLU A O 1
ATOM 2505 N N . VAL A 1 316 ? -3.687 1.176 -3.633 1.00 87.12 316 VAL A N 1
ATOM 2506 C CA . VAL A 1 316 ? -4.782 0.297 -4.086 1.00 87.12 316 VAL A CA 1
ATOM 2507 C C . VAL A 1 316 ? -5.773 -0.051 -2.964 1.00 87.12 316 VAL A C 1
ATOM 2509 O O . VAL A 1 316 ? -6.948 -0.311 -3.215 1.00 87.12 316 VAL A O 1
ATOM 2512 N N . TYR A 1 317 ? -5.331 -0.020 -1.703 1.00 91.31 317 TYR A N 1
ATOM 2513 C CA . TYR A 1 317 ? -6.173 -0.346 -0.554 1.00 91.31 317 TYR A CA 1
ATOM 2514 C C . TYR A 1 317 ? -7.091 0.777 -0.113 1.00 91.31 317 TYR A C 1
ATOM 2516 O O . TYR A 1 317 ? -8.092 0.491 0.548 1.00 91.31 317 TYR A O 1
ATOM 2524 N N . ARG A 1 318 ? -6.772 2.026 -0.466 1.00 93.62 318 ARG A N 1
ATOM 2525 C CA . ARG A 1 318 ? -7.558 3.193 -0.061 1.00 93.62 318 ARG A CA 1
ATOM 2526 C C . ARG A 1 318 ? -8.995 3.086 -0.579 1.00 93.62 318 ARG A C 1
ATOM 2528 O O . ARG A 1 318 ? -9.891 2.885 0.245 1.00 93.62 318 ARG A O 1
ATOM 2535 N N . PRO A 1 319 ? -9.253 3.098 -1.903 1.00 94.81 319 PRO A N 1
ATOM 2536 C CA . PRO A 1 319 ? -10.617 2.979 -2.409 1.00 94.81 319 PRO A CA 1
ATOM 2537 C C . PRO A 1 319 ? -11.227 1.610 -2.088 1.00 94.81 319 PRO A C 1
ATOM 2539 O O . PRO A 1 319 ? -12.418 1.524 -1.799 1.00 94.81 319 PRO A O 1
ATOM 2542 N N . LEU A 1 320 ? -10.415 0.547 -2.063 1.00 93.56 320 LEU A N 1
ATOM 2543 C CA . LEU A 1 320 ? -10.870 -0.822 -1.822 1.00 93.56 320 LEU A CA 1
ATOM 2544 C C . LEU A 1 320 ? -11.566 -0.974 -0.462 1.00 93.56 320 LEU A C 1
ATOM 2546 O O . LEU A 1 320 ? -12.694 -1.465 -0.401 1.00 93.56 320 LEU A O 1
ATOM 2550 N N . TYR A 1 321 ? -10.935 -0.553 0.639 1.00 95.31 321 TYR A N 1
ATOM 2551 C CA . TYR A 1 321 ? -11.539 -0.714 1.969 1.00 95.31 321 TYR A CA 1
ATOM 2552 C C . TYR A 1 321 ? -12.638 0.301 2.266 1.00 95.31 321 TYR A C 1
ATOM 2554 O O . TYR A 1 321 ? -13.569 -0.011 3.018 1.00 95.31 321 TYR A O 1
ATOM 2562 N N . LEU A 1 322 ? -12.568 1.489 1.665 1.00 97.31 322 LEU A N 1
ATOM 2563 C CA . LEU A 1 322 ? -13.647 2.470 1.739 1.00 97.31 322 LEU A CA 1
ATOM 2564 C C . LEU A 1 322 ? -14.914 1.907 1.087 1.00 97.31 322 LEU A C 1
ATOM 2566 O O . LEU A 1 322 ? -15.953 1.799 1.743 1.00 97.31 322 LEU A O 1
ATOM 2570 N N . GLU A 1 323 ? -14.805 1.423 -0.152 1.00 96.75 323 GLU A N 1
ATOM 2571 C CA . GLU A 1 323 ? -15.899 0.754 -0.852 1.00 96.75 323 GLU A CA 1
ATOM 2572 C C . GLU A 1 323 ? -16.408 -0.460 -0.067 1.00 96.75 323 GLU A C 1
ATOM 2574 O O . GLU A 1 323 ? -17.618 -0.652 0.103 1.00 96.75 323 GLU A O 1
ATOM 2579 N N . ARG A 1 324 ? -15.492 -1.273 0.468 1.00 94.44 324 ARG A N 1
ATOM 2580 C CA . ARG A 1 324 ? -15.864 -2.459 1.237 1.00 94.44 324 ARG A CA 1
ATOM 2581 C C . ARG A 1 324 ? -16.681 -2.111 2.477 1.00 94.44 324 ARG A C 1
ATOM 2583 O O . ARG A 1 324 ? -17.656 -2.806 2.767 1.00 94.44 324 ARG A O 1
ATOM 2590 N N . THR A 1 325 ? -16.325 -1.034 3.173 1.00 96.44 325 THR A N 1
ATOM 2591 C CA . THR A 1 325 ? -17.083 -0.533 4.327 1.00 96.44 325 THR A CA 1
ATOM 2592 C C . THR A 1 325 ? -18.512 -0.166 3.926 1.00 96.44 325 THR A C 1
ATOM 2594 O O . THR A 1 325 ? -19.456 -0.597 4.589 1.00 96.44 325 THR A O 1
ATOM 2597 N N . ILE A 1 326 ? -18.680 0.553 2.811 1.00 97.88 326 ILE A N 1
ATOM 2598 C CA . ILE A 1 326 ? -19.989 0.979 2.292 1.00 97.88 326 ILE A CA 1
ATOM 2599 C C . ILE A 1 326 ? -20.871 -0.227 1.959 1.00 97.88 326 ILE A C 1
ATOM 2601 O O . ILE A 1 326 ? -22.026 -0.296 2.377 1.00 97.88 326 ILE A O 1
ATOM 2605 N N . ARG A 1 327 ? -20.320 -1.200 1.227 1.00 95.62 327 ARG A N 1
ATOM 2606 C CA . ARG A 1 327 ? -21.072 -2.374 0.762 1.00 95.62 327 ARG A CA 1
ATOM 2607 C C . ARG A 1 327 ? -21.447 -3.333 1.883 1.00 95.62 327 ARG A C 1
ATOM 2609 O O . ARG A 1 327 ? -22.525 -3.918 1.847 1.00 95.62 327 ARG A O 1
ATOM 2616 N N . MET A 1 328 ? -20.558 -3.535 2.854 1.00 93.81 328 MET A N 1
ATOM 2617 C CA . MET A 1 328 ? -20.808 -4.470 3.954 1.00 93.81 328 MET A CA 1
ATOM 2618 C C . MET A 1 328 ? -21.767 -3.913 5.003 1.00 93.81 328 MET A C 1
ATOM 2620 O O . MET A 1 328 ? -22.466 -4.686 5.658 1.00 93.81 328 MET A O 1
ATOM 2624 N N . PHE A 1 329 ? -21.782 -2.593 5.187 1.00 96.25 329 PHE A N 1
ATOM 2625 C CA . PHE A 1 329 ? -22.534 -1.934 6.250 1.00 96.25 329 PHE A CA 1
ATOM 2626 C C . PHE A 1 329 ? -23.338 -0.750 5.697 1.00 96.25 329 PHE A C 1
ATOM 2628 O O . PHE A 1 329 ? -23.130 0.382 6.130 1.00 96.25 329 PHE A O 1
ATOM 2635 N N . PRO A 1 330 ? -24.252 -0.982 4.737 1.00 97.19 330 PRO A N 1
ATOM 2636 C CA . PRO A 1 330 ? -25.022 0.096 4.132 1.00 97.19 330 PRO A CA 1
ATOM 2637 C C . PRO A 1 330 ? -25.848 0.845 5.185 1.00 97.19 330 PRO A C 1
ATOM 2639 O O . PRO A 1 330 ? -26.282 0.268 6.185 1.00 97.19 330 PRO A O 1
ATOM 2642 N N . ASN A 1 331 ? -26.098 2.131 4.937 1.00 96.19 331 ASN A N 1
ATOM 2643 C CA . ASN A 1 331 ? -26.877 3.022 5.804 1.00 96.19 331 ASN A CA 1
ATOM 2644 C C . ASN A 1 331 ? -26.338 3.212 7.238 1.00 96.19 331 ASN A C 1
ATOM 2646 O O . ASN A 1 331 ? -27.098 3.611 8.123 1.00 96.19 331 ASN A O 1
ATOM 2650 N N . THR A 1 332 ? -25.051 2.959 7.501 1.00 97.12 332 THR A N 1
ATOM 2651 C CA . THR A 1 332 ? -24.432 3.267 8.805 1.00 97.12 332 THR A CA 1
ATOM 2652 C C . THR A 1 332 ? -23.595 4.551 8.762 1.00 97.12 332 THR A C 1
ATOM 2654 O O . THR A 1 332 ? -23.141 4.956 7.689 1.00 97.12 332 THR A O 1
ATOM 2657 N N . PRO A 1 333 ? -23.317 5.190 9.918 1.00 97.56 333 PRO A N 1
ATOM 2658 C CA . PRO A 1 333 ? -22.427 6.351 9.971 1.00 97.56 333 PRO A CA 1
ATOM 2659 C C . PRO A 1 333 ? -21.033 6.082 9.386 1.00 97.56 333 PRO A C 1
ATOM 2661 O O . PRO A 1 333 ? -20.443 6.958 8.761 1.00 97.56 333 PRO A O 1
ATOM 2664 N N . GLU A 1 334 ? -20.499 4.872 9.564 1.00 97.88 334 GLU A N 1
ATOM 2665 C CA . GLU A 1 334 ? -19.212 4.467 8.995 1.00 97.88 334 GLU A CA 1
ATOM 2666 C C . GLU A 1 334 ? -19.254 4.378 7.466 1.00 97.88 334 GLU A C 1
ATOM 2668 O O . GLU A 1 334 ? -18.327 4.855 6.820 1.00 97.88 334 GLU A O 1
ATOM 2673 N N . ALA A 1 335 ? -20.328 3.839 6.875 1.00 97.81 335 ALA A N 1
ATOM 2674 C CA . ALA A 1 335 ? -20.496 3.827 5.421 1.00 97.81 335 ALA A CA 1
ATOM 2675 C C . ALA A 1 335 ? -20.623 5.242 4.844 1.00 97.81 335 ALA A C 1
ATOM 2677 O O . ALA A 1 335 ? -20.049 5.531 3.799 1.00 97.81 335 ALA A O 1
ATOM 2678 N N . GLN A 1 336 ? -21.311 6.148 5.539 1.00 97.88 336 GLN A N 1
ATOM 2679 C CA . GLN A 1 33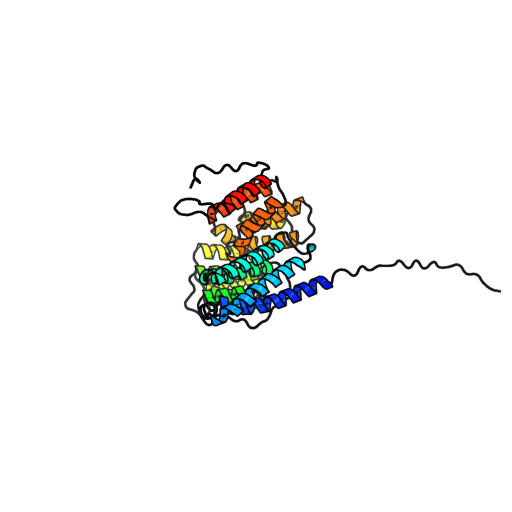6 ? -21.427 7.548 5.120 1.00 97.88 336 GLN A CA 1
ATOM 2680 C C . GLN A 1 336 ? -20.069 8.256 5.119 1.00 97.88 336 GLN A C 1
ATOM 2682 O O . GLN A 1 336 ? -19.721 8.910 4.140 1.00 97.88 336 GLN A O 1
ATOM 2687 N N . LYS A 1 337 ? -19.272 8.081 6.181 1.00 97.50 337 LYS A N 1
ATOM 2688 C CA . LYS A 1 337 ? -17.905 8.622 6.253 1.00 97.50 337 LYS A CA 1
ATOM 2689 C C . LYS A 1 337 ? -16.985 7.992 5.207 1.00 97.50 337 LYS A C 1
ATOM 2691 O O . LYS A 1 337 ? -16.224 8.704 4.561 1.00 97.50 337 LYS A O 1
ATOM 2696 N N . ALA A 1 338 ? -17.078 6.675 5.014 1.00 97.62 338 ALA A N 1
ATOM 2697 C CA . ALA A 1 338 ? -16.314 5.966 3.992 1.00 97.62 338 ALA A CA 1
ATOM 2698 C C . ALA A 1 338 ? -16.656 6.451 2.578 1.00 97.62 338 ALA A C 1
ATOM 2700 O O . ALA A 1 338 ? -15.757 6.599 1.759 1.00 97.62 338 ALA A O 1
ATOM 2701 N N . PHE A 1 339 ? -17.929 6.750 2.305 1.00 97.94 339 PHE A N 1
ATOM 2702 C CA . PHE A 1 339 ? -18.344 7.321 1.027 1.00 97.94 339 PHE A CA 1
ATOM 2703 C C . PHE A 1 339 ? -17.723 8.694 0.776 1.00 97.94 339 PHE A C 1
ATOM 2705 O O . PHE A 1 339 ? -17.233 8.923 -0.322 1.00 97.94 339 PHE A O 1
ATOM 2712 N N . VAL A 1 340 ? -17.717 9.585 1.773 1.00 96.94 340 VAL A N 1
ATOM 2713 C CA . VAL A 1 340 ? -17.109 10.918 1.625 1.00 96.94 340 VAL A CA 1
ATOM 2714 C C . VAL A 1 340 ? -15.626 10.793 1.266 1.00 96.94 340 VAL A C 1
ATOM 2716 O O . VAL A 1 340 ? -15.212 11.332 0.249 1.00 96.94 340 VAL A O 1
ATOM 2719 N N . MET A 1 341 ? -14.864 9.984 2.009 1.00 96.75 341 MET A N 1
ATOM 2720 C CA . MET A 1 341 ? -13.444 9.750 1.705 1.00 96.75 341 MET A CA 1
ATOM 2721 C C . MET A 1 341 ? -13.230 9.075 0.339 1.00 96.75 341 MET A C 1
ATOM 2723 O O . MET A 1 341 ? -12.268 9.381 -0.357 1.00 96.75 341 MET A O 1
ATOM 2727 N N . TYR A 1 342 ? -1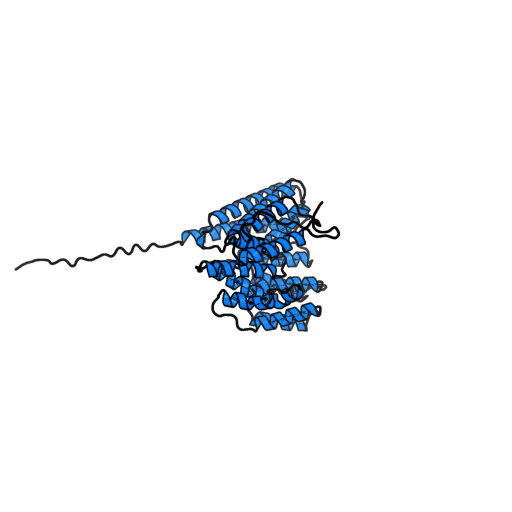4.113 8.152 -0.063 1.00 97.75 342 TYR A N 1
ATOM 2728 C CA . TYR A 1 342 ? -14.028 7.505 -1.377 1.00 97.75 342 TYR A CA 1
ATOM 2729 C C . TYR A 1 342 ? -14.261 8.518 -2.497 1.00 97.75 342 TYR A C 1
ATOM 2731 O O . TYR A 1 342 ? -13.517 8.538 -3.471 1.00 97.75 342 TYR A O 1
ATOM 2739 N N . GLN A 1 343 ? -15.278 9.369 -2.349 1.00 97.06 343 GLN A N 1
ATOM 2740 C CA . GLN A 1 343 ? -15.577 10.430 -3.299 1.00 97.06 343 GLN A CA 1
ATOM 2741 C C . GLN A 1 343 ? -14.400 11.399 -3.425 1.00 97.06 343 GLN A C 1
ATOM 2743 O O . GLN A 1 343 ? -13.946 11.630 -4.539 1.00 97.06 343 GLN A O 1
ATOM 2748 N N . GLU A 1 344 ? -13.867 11.892 -2.306 1.00 95.44 344 GLU A N 1
ATOM 2749 C CA . GLU A 1 344 ? -12.697 12.779 -2.287 1.00 95.44 344 GLU A CA 1
ATOM 2750 C C . GLU A 1 344 ? -11.488 12.141 -2.982 1.00 95.44 344 GLU A C 1
ATOM 2752 O O . GLU A 1 344 ? -10.809 12.800 -3.765 1.00 95.44 344 GLU A O 1
ATOM 2757 N N . TYR A 1 345 ? -11.242 10.847 -2.750 1.00 95.50 345 TYR A N 1
ATOM 2758 C CA . TYR A 1 345 ? -10.170 10.114 -3.424 1.00 95.50 345 TYR A CA 1
ATOM 2759 C C . TYR A 1 345 ? -10.380 10.056 -4.944 1.00 95.50 345 TYR A C 1
ATOM 2761 O O . TYR A 1 345 ? -9.467 10.385 -5.698 1.00 95.50 345 TYR A O 1
ATOM 2769 N N . ILE A 1 346 ? -11.572 9.665 -5.406 1.00 96.12 346 ILE A N 1
ATOM 2770 C CA . ILE A 1 346 ? -11.876 9.573 -6.842 1.00 96.12 346 ILE A CA 1
ATOM 2771 C C . ILE A 1 346 ? -11.818 10.952 -7.509 1.00 96.12 346 ILE A C 1
ATOM 2773 O O . ILE A 1 346 ? -11.268 11.077 -8.600 1.00 96.12 346 ILE A O 1
ATOM 2777 N N . GLU A 1 347 ? -12.333 11.992 -6.855 1.00 95.50 347 GLU A N 1
ATOM 2778 C CA . GLU A 1 347 ? -12.249 13.369 -7.345 1.00 95.50 347 GLU A CA 1
ATOM 2779 C C . GLU A 1 347 ? -10.795 13.837 -7.425 1.00 95.50 347 GLU A C 1
ATOM 2781 O O . GLU A 1 347 ? -10.393 14.370 -8.456 1.00 95.50 347 GLU A O 1
ATOM 2786 N N . PHE A 1 348 ? -9.979 13.583 -6.397 1.00 94.19 348 PHE A N 1
ATOM 2787 C CA . PHE A 1 348 ? -8.555 13.924 -6.394 1.00 94.19 348 PHE A CA 1
ATOM 2788 C C . PHE A 1 348 ? -7.794 13.242 -7.538 1.00 94.19 348 PHE A C 1
ATOM 2790 O O . PHE A 1 348 ? -7.060 13.909 -8.266 1.00 94.19 348 PHE A O 1
ATOM 2797 N N . MET A 1 349 ? -8.006 11.938 -7.746 1.00 93.75 349 MET A N 1
ATOM 2798 C CA . MET A 1 349 ? -7.350 11.178 -8.821 1.00 93.75 349 MET A CA 1
ATOM 2799 C C . MET A 1 349 ? -7.754 11.646 -10.227 1.00 93.75 349 MET A C 1
ATOM 2801 O O . MET A 1 349 ? -7.006 11.436 -11.179 1.00 93.75 349 MET A O 1
ATOM 2805 N N . ASN A 1 350 ? -8.906 12.305 -10.344 1.00 94.31 350 ASN A N 1
ATOM 2806 C CA . ASN A 1 350 ? -9.452 12.857 -11.582 1.00 94.31 350 ASN A CA 1
ATOM 2807 C C . ASN A 1 350 ? -9.387 14.399 -11.637 1.00 94.31 350 ASN A C 1
ATOM 2809 O O . ASN A 1 350 ? -10.033 15.028 -12.480 1.00 94.31 350 ASN A O 1
ATOM 2813 N N . SER A 1 351 ? -8.636 15.027 -10.728 1.00 94.62 351 SER A N 1
ATOM 2814 C CA . SER A 1 351 ? -8.442 16.477 -10.673 1.00 94.62 351 SER A CA 1
ATOM 2815 C C . SER A 1 351 ? -7.235 16.920 -11.500 1.00 94.62 351 SER A C 1
ATOM 2817 O O . SER A 1 351 ? -6.204 16.254 -11.551 1.00 94.62 351 SER A O 1
ATOM 2819 N N . GLY A 1 352 ? -7.323 18.109 -12.094 1.00 92.69 352 GLY A N 1
ATOM 2820 C CA . GLY A 1 352 ? -6.221 18.781 -12.778 1.00 92.69 352 GLY A CA 1
ATOM 2821 C C . GLY A 1 352 ? -6.408 20.298 -12.812 1.00 92.69 352 GLY A C 1
ATOM 2822 O O . GLY A 1 352 ? -7.286 20.853 -12.154 1.00 92.69 352 GLY A O 1
ATOM 2823 N N . SER A 1 353 ? -5.603 20.997 -13.616 1.00 92.75 353 SER A N 1
ATOM 2824 C CA . SER A 1 353 ? -5.701 22.461 -13.757 1.00 92.75 353 SER A CA 1
ATOM 2825 C C . SER A 1 353 ? -7.048 22.941 -14.318 1.00 92.75 353 SER A C 1
ATOM 2827 O O . SER A 1 353 ? -7.423 24.088 -14.092 1.00 92.75 353 SER A O 1
ATOM 2829 N N . GLY A 1 354 ? -7.774 22.074 -15.033 1.00 93.38 354 GLY A N 1
ATOM 2830 C CA . GLY A 1 354 ? -9.106 22.338 -15.583 1.00 93.38 354 GLY A CA 1
ATOM 2831 C C . GLY A 1 354 ? -10.277 21.989 -14.656 1.00 93.38 354 GLY A C 1
ATOM 2832 O O . GLY A 1 354 ? -11.418 22.099 -15.088 1.00 93.38 354 GLY A O 1
ATOM 2833 N N . GLY A 1 355 ? -10.021 21.565 -13.414 1.00 94.19 355 GLY A N 1
ATOM 2834 C CA . GLY A 1 355 ? -11.046 21.052 -12.500 1.00 94.19 355 GLY A CA 1
ATOM 2835 C C . GLY A 1 355 ? -11.052 19.525 -12.434 1.00 94.19 355 GLY A C 1
ATOM 2836 O O . GLY A 1 355 ? -10.023 18.892 -12.666 1.00 94.19 355 GLY A O 1
ATOM 2837 N N . VAL A 1 356 ? -12.197 18.941 -12.084 1.00 94.44 356 VAL A N 1
ATOM 2838 C CA . VAL A 1 356 ? -12.358 17.489 -11.921 1.00 94.44 356 VAL A CA 1
ATOM 2839 C C . VAL A 1 356 ? -13.111 16.910 -13.112 1.00 94.44 356 VAL A C 1
ATOM 2841 O O . VAL A 1 356 ? -14.200 17.383 -13.437 1.00 94.44 356 VAL A O 1
ATOM 2844 N N . HIS A 1 357 ? -12.560 15.868 -13.732 1.00 95.00 357 HIS A N 1
ATOM 2845 C CA . HIS A 1 357 ? -13.170 15.186 -14.871 1.00 95.00 357 HIS A CA 1
ATOM 2846 C C . HIS A 1 357 ? -13.409 13.709 -14.560 1.00 95.00 357 HIS A C 1
ATOM 2848 O O . HIS A 1 357 ? -12.490 12.902 -14.625 1.00 95.00 357 HIS A O 1
ATOM 2854 N N . LEU A 1 358 ? -14.647 13.357 -14.212 1.00 93.62 358 LEU A N 1
ATOM 2855 C CA . LEU A 1 358 ? -15.004 11.980 -13.877 1.00 93.62 358 LEU A CA 1
ATOM 2856 C C . LEU A 1 358 ? -15.442 11.203 -15.118 1.00 93.62 358 LEU A C 1
ATOM 2858 O O . LEU A 1 358 ? -16.377 11.604 -15.818 1.00 93.62 358 LEU A O 1
ATOM 2862 N N . GLU A 1 359 ? -14.831 10.041 -15.325 1.00 93.88 359 GLU A N 1
ATOM 2863 C CA . GLU A 1 359 ? -15.283 9.079 -16.323 1.00 93.88 359 GLU A CA 1
ATOM 2864 C C . GLU A 1 359 ? -16.690 8.553 -15.996 1.00 93.88 359 GLU A C 1
ATOM 2866 O O . GLU A 1 359 ? -17.153 8.558 -14.848 1.00 93.88 359 GLU A O 1
ATOM 2871 N N . ARG A 1 360 ? -17.401 8.056 -17.016 1.00 94.38 360 ARG A N 1
ATOM 2872 C CA . ARG A 1 360 ? -18.773 7.544 -16.837 1.00 94.38 360 ARG A CA 1
ATOM 2873 C C . ARG A 1 360 ? -18.853 6.430 -15.791 1.00 94.38 360 ARG A C 1
ATOM 2875 O O . ARG A 1 360 ? -19.799 6.409 -15.006 1.00 94.38 360 ARG A O 1
ATOM 2882 N N . GLU A 1 361 ? -17.871 5.535 -15.785 1.00 93.62 361 GLU A N 1
ATOM 2883 C CA . GLU A 1 361 ? -17.790 4.430 -14.827 1.00 93.62 361 GLU A CA 1
ATOM 2884 C C . GLU A 1 361 ? -17.640 4.940 -13.386 1.00 93.62 361 GLU A C 1
ATOM 2886 O O . GLU A 1 361 ? -18.391 4.508 -12.510 1.00 93.62 361 GLU A O 1
ATOM 2891 N N . ASP A 1 362 ? -16.773 5.931 -13.155 1.00 94.88 362 ASP A N 1
ATOM 2892 C CA . ASP A 1 362 ? -16.584 6.552 -11.840 1.00 94.88 362 ASP A CA 1
ATOM 2893 C C . ASP A 1 362 ? -17.867 7.235 -11.347 1.00 94.88 362 ASP A C 1
ATOM 2895 O O . ASP A 1 362 ? -18.266 7.069 -10.192 1.00 94.88 362 ASP A O 1
ATOM 2899 N N . MET A 1 363 ? -18.581 7.951 -12.222 1.00 95.25 363 MET A N 1
ATOM 2900 C CA . MET A 1 363 ? -19.865 8.571 -11.868 1.00 95.25 363 MET A CA 1
ATOM 2901 C C . MET A 1 363 ? -20.943 7.539 -11.508 1.00 95.25 363 MET A C 1
ATOM 2903 O O . MET A 1 363 ? -21.691 7.724 -10.541 1.00 95.25 363 MET A O 1
ATOM 2907 N N . GLU A 1 364 ? -21.056 6.461 -12.290 1.00 94.94 364 GLU A N 1
ATOM 2908 C CA . GLU A 1 364 ? -21.995 5.364 -12.029 1.00 94.94 364 GLU A CA 1
ATOM 2909 C C . GLU A 1 364 ? -21.667 4.682 -10.692 1.00 94.94 364 GLU A C 1
ATOM 2911 O O . GLU A 1 364 ? -22.564 4.470 -9.866 1.00 94.94 364 GLU A O 1
ATOM 2916 N N . ARG A 1 365 ? -20.377 4.444 -10.431 1.00 95.81 365 ARG A N 1
ATOM 2917 C CA . ARG A 1 365 ? -19.862 3.878 -9.183 1.00 95.81 365 ARG A CA 1
ATOM 2918 C C . ARG A 1 365 ? -20.151 4.764 -7.975 1.00 95.81 365 ARG A C 1
ATOM 2920 O O . ARG A 1 365 ? -20.676 4.275 -6.975 1.00 95.81 365 ARG A O 1
ATOM 2927 N N . LEU A 1 366 ? -19.873 6.065 -8.056 1.00 96.31 366 LEU A N 1
ATOM 2928 C CA . LEU A 1 366 ? -20.159 7.016 -6.978 1.00 96.31 366 LEU A CA 1
ATOM 2929 C C . LEU A 1 366 ? -21.659 7.088 -6.674 1.00 96.31 366 LEU A C 1
ATOM 2931 O O . LEU A 1 366 ? -22.054 7.094 -5.506 1.00 96.31 366 LEU A O 1
ATOM 2935 N N . ARG A 1 367 ? -22.519 7.080 -7.700 1.00 95.38 367 ARG A N 1
ATOM 2936 C CA . ARG A 1 367 ? -23.977 7.063 -7.507 1.00 95.38 367 ARG A CA 1
ATOM 2937 C C . ARG A 1 367 ? -24.433 5.799 -6.776 1.00 95.38 367 ARG A C 1
ATOM 2939 O O . ARG A 1 367 ? -25.210 5.896 -5.825 1.00 95.38 367 ARG A O 1
ATOM 2946 N N . GLU A 1 368 ? -23.935 4.634 -7.188 1.00 96.00 368 GLU A N 1
ATOM 2947 C CA . GLU A 1 368 ? -24.227 3.350 -6.542 1.00 96.00 368 GLU A CA 1
ATOM 2948 C C . GLU A 1 368 ? -23.797 3.355 -5.065 1.00 96.00 368 GLU A C 1
ATOM 2950 O O . GLU A 1 368 ? -24.602 3.075 -4.172 1.00 96.00 368 GLU A O 1
ATOM 2955 N N . LEU A 1 369 ? -22.541 3.718 -4.787 1.00 96.69 369 LEU A N 1
ATOM 2956 C CA . LEU A 1 369 ? -21.997 3.709 -3.429 1.00 96.69 369 LEU A CA 1
ATOM 2957 C C . LEU A 1 369 ? -22.688 4.730 -2.524 1.00 96.69 369 LEU A C 1
ATOM 2959 O O . LEU A 1 369 ? -22.935 4.439 -1.352 1.00 96.69 369 LEU A O 1
ATOM 2963 N N . ARG A 1 370 ? -23.088 5.888 -3.055 1.00 96.44 370 ARG A N 1
ATOM 2964 C CA . ARG A 1 370 ? -23.889 6.860 -2.303 1.00 96.44 370 ARG A CA 1
ATOM 2965 C C . ARG A 1 370 ? -25.246 6.296 -1.919 1.00 96.44 370 ARG A C 1
ATOM 2967 O O . ARG A 1 370 ? -25.682 6.481 -0.781 1.00 96.44 370 ARG A O 1
ATOM 2974 N N . HIS A 1 371 ? -25.907 5.610 -2.849 1.00 95.69 371 HIS A N 1
ATOM 2975 C CA . HIS A 1 371 ? -27.189 4.978 -2.576 1.00 95.69 371 HIS A CA 1
ATOM 2976 C C . HIS A 1 371 ? -27.073 3.960 -1.438 1.00 95.69 371 HIS A C 1
ATOM 2978 O O . HIS A 1 371 ? -27.883 3.988 -0.514 1.00 95.69 371 HIS A O 1
ATOM 2984 N N . LEU A 1 372 ? -26.023 3.135 -1.443 1.00 96.12 372 LEU A N 1
ATOM 2985 C CA . LEU A 1 372 ? -25.747 2.191 -0.357 1.00 96.12 372 LEU A CA 1
ATOM 2986 C C . LEU A 1 372 ? -25.416 2.891 0.974 1.00 96.12 372 LEU A C 1
ATOM 2988 O O . LEU A 1 372 ? -25.861 2.445 2.032 1.00 96.12 372 LEU A O 1
ATOM 2992 N N . ALA A 1 373 ? -24.651 3.984 0.945 1.00 97.19 373 ALA A N 1
ATOM 2993 C CA . ALA A 1 373 ? -24.208 4.679 2.152 1.00 97.19 373 ALA A CA 1
ATOM 2994 C C . ALA A 1 373 ? -25.319 5.497 2.839 1.00 97.19 373 ALA A C 1
ATOM 2996 O O . ALA A 1 373 ? -25.380 5.535 4.069 1.00 97.19 373 ALA A O 1
ATOM 2997 N N . PHE A 1 374 ? -26.195 6.151 2.069 1.00 96.19 374 PHE A N 1
ATOM 2998 C CA . PHE A 1 374 ? -27.192 7.104 2.586 1.00 96.19 374 PHE A CA 1
ATOM 2999 C C . PHE A 1 374 ? -28.650 6.672 2.391 1.00 96.19 374 PHE A C 1
ATOM 3001 O O . PHE A 1 374 ? -29.546 7.360 2.884 1.00 96.19 374 PHE A O 1
ATOM 3008 N N . GLY A 1 375 ? -28.912 5.611 1.625 1.00 90.50 375 GLY A N 1
ATOM 3009 C CA . GLY A 1 375 ? -30.268 5.157 1.300 1.00 90.50 375 GLY A CA 1
ATOM 3010 C C . GLY A 1 375 ? -31.014 6.111 0.364 1.00 90.50 375 GLY A C 1
ATOM 3011 O O . GLY A 1 375 ? -32.233 6.026 0.229 1.00 90.50 375 GLY A O 1
ATOM 3012 N N . LYS A 1 376 ? -30.298 7.050 -0.268 1.00 73.75 376 LYS A N 1
ATOM 3013 C CA . LYS A 1 376 ? -30.848 8.072 -1.166 1.00 73.75 376 LYS A CA 1
ATOM 3014 C C . LYS A 1 376 ? -30.302 7.868 -2.581 1.00 73.75 376 LYS A C 1
ATOM 3016 O O . LYS A 1 376 ? -29.091 7.742 -2.726 1.00 73.75 376 LYS A O 1
ATOM 3021 N N . PRO A 1 377 ? -31.154 7.822 -3.619 1.00 60.16 377 PRO A N 1
ATOM 3022 C CA . PRO A 1 377 ? -30.719 7.541 -4.989 1.00 60.16 377 PRO A CA 1
ATOM 3023 C C . PRO A 1 377 ? -30.007 8.719 -5.678 1.00 60.16 377 PRO A C 1
ATOM 3025 O O . PRO A 1 377 ? -29.338 8.508 -6.686 1.00 60.16 377 PRO A O 1
ATOM 3028 N N . GLU A 1 378 ? -30.118 9.944 -5.155 1.00 66.38 378 GLU A N 1
ATOM 3029 C CA . GLU A 1 378 ? -29.592 11.138 -5.828 1.00 66.38 378 GLU A CA 1
ATOM 3030 C C . GLU A 1 378 ? -28.242 11.602 -5.261 1.00 66.38 378 GLU A C 1
ATOM 3032 O O . GLU A 1 378 ? -28.090 11.966 -4.086 1.00 66.38 378 GLU A O 1
ATOM 3037 N N . LEU A 1 379 ? -27.241 11.600 -6.143 1.00 67.38 379 LEU A N 1
ATOM 3038 C CA . LEU A 1 379 ? -25.968 12.280 -5.950 1.00 67.38 379 LEU A CA 1
ATOM 3039 C C . LEU A 1 379 ? -26.133 13.705 -6.472 1.00 67.38 379 LEU A C 1
ATOM 3041 O O . LEU A 1 379 ? -26.357 13.905 -7.663 1.00 67.38 379 LEU A O 1
ATOM 3045 N N . VAL A 1 380 ? -26.071 14.687 -5.573 1.00 66.69 380 VAL A N 1
ATOM 3046 C CA . VAL A 1 380 ? -26.026 16.096 -5.968 1.00 66.69 380 VAL A CA 1
ATOM 3047 C C . VAL A 1 380 ? -24.607 16.346 -6.463 1.00 66.69 380 VAL A C 1
ATOM 3049 O O . VAL A 1 380 ? -23.716 16.602 -5.659 1.00 66.69 380 VAL A O 1
ATOM 3052 N N . ILE A 1 381 ? -24.388 16.170 -7.766 1.00 62.09 381 ILE A N 1
ATOM 3053 C CA . ILE A 1 381 ? -23.144 16.584 -8.418 1.00 62.09 381 ILE A CA 1
ATOM 3054 C C . ILE A 1 381 ? -23.210 18.113 -8.507 1.00 62.09 381 ILE A C 1
ATOM 3056 O O . ILE A 1 381 ? -24.164 18.621 -9.103 1.00 62.09 381 ILE A O 1
ATOM 3060 N N . PRO A 1 382 ? -22.276 18.865 -7.901 1.00 59.41 382 PRO A N 1
ATOM 3061 C CA . PRO A 1 382 ? -22.254 20.315 -8.046 1.00 59.41 382 PRO A CA 1
ATOM 3062 C C . PRO A 1 382 ? -22.179 20.700 -9.532 1.00 59.41 382 PRO A C 1
ATOM 3064 O O . PRO A 1 382 ? -21.482 20.055 -10.312 1.00 59.41 382 PRO A O 1
ATOM 3067 N N . ASP A 1 383 ? -22.872 21.761 -9.952 1.00 56.19 383 ASP A N 1
ATOM 3068 C CA . ASP A 1 383 ? -22.900 22.179 -11.367 1.00 56.19 383 ASP A CA 1
ATOM 3069 C C . ASP A 1 383 ? -21.511 22.543 -11.937 1.00 56.19 383 ASP A C 1
ATOM 3071 O O . ASP A 1 383 ? -21.347 22.643 -13.151 1.00 56.19 383 ASP A O 1
ATOM 3075 N N . THR A 1 384 ? -20.494 22.681 -11.081 1.00 51.50 384 THR A N 1
ATOM 3076 C CA . THR A 1 384 ? -19.089 22.919 -11.442 1.00 51.50 384 THR A CA 1
ATOM 3077 C C . THR A 1 384 ? -18.395 21.732 -12.120 1.00 51.50 384 THR A C 1
ATOM 3079 O O . THR A 1 384 ? -17.265 21.889 -12.562 1.00 51.50 384 THR A O 1
ATOM 3082 N N . PHE A 1 385 ? -19.042 20.566 -12.206 1.00 52.50 385 PHE A N 1
ATOM 3083 C CA . PHE A 1 385 ? -18.500 19.348 -12.830 1.00 52.50 385 PHE A CA 1
ATOM 3084 C C . PHE A 1 385 ? -19.095 19.066 -14.223 1.00 52.50 385 PHE A C 1
ATOM 3086 O O . PHE A 1 385 ? -19.007 17.946 -14.726 1.00 52.50 385 PHE A O 1
ATOM 3093 N N . ARG A 1 386 ? -19.765 20.044 -14.849 1.00 48.16 386 ARG A N 1
ATOM 3094 C CA . ARG A 1 386 ? -20.304 19.876 -16.207 1.00 48.16 386 ARG A CA 1
ATOM 3095 C C . ARG A 1 386 ? -19.191 20.044 -17.252 1.00 48.16 386 ARG A C 1
ATOM 3097 O O . ARG A 1 386 ? -18.498 21.055 -17.236 1.00 48.16 386 ARG A O 1
ATOM 3104 N N . PHE A 1 387 ? -19.084 19.018 -18.101 1.00 47.59 387 PHE A N 1
ATOM 3105 C CA . PHE A 1 387 ? -18.161 18.801 -19.224 1.00 47.59 387 PHE A CA 1
ATOM 3106 C C . PHE A 1 387 ? -17.817 20.022 -20.078 1.00 47.59 387 PHE A C 1
ATOM 3108 O O . PHE A 1 387 ? -18.754 20.779 -20.429 1.00 47.59 387 PHE A O 1
#

Sequence (387 aa):
MNNKFFSTALCFLLLLVCAPRAASSQTLRDDMQKLYGVASELFGYAWDKKKFEDPRSNARIIELLNTLSTDFHQVRTDAPITMFEPGFAEVLKTTEQTLSDIERRFREGDRDYARWQLRGLTANCIACHSRMDVKSDFAGKILLPDDDSFESRFASAEFLMATRQFDKASDALYRLASGSGNKFPGQHDAFRALKMWLVIEARVKNRPSTSISKLKSLLEKEKFSEDQEAAIQQWIEDLGSPQPKEPSVKSAQKLLEPVIGATAVQDHEAHLVTTLWATSELHELLAGKLSPNHRRTATYLLAVAYNCVPILSFEVYRPLYLERTIRMFPNTPEAQKAFVMYQEYIEFMNSGSGGVHLEREDMERLRELRHLAFGKPELVIPDTFRF